Protein 3O14 (pdb70)

Nearest PDB structures (foldseek):
  3o14-assembly2_B  TM=1.001E+00  e=1.372E-37  Marinobacter nauticus VT8
  2qdr-assembly1_A  TM=7.778E-01  e=3.233E-10  Nostoc punctiforme PCC 73102
  6uts-assembly1_A  TM=6.923E-01  e=1.176E-09  Escherichia coli K-12
  1tq5-assembly1_A  TM=6.948E-01  e=9.012E-09  Escherichia coli
  2q1z-assembly2_D  TM=7.833E-01  e=4.320E-04  Cereibacter sphaeroides 2.4.1

Solvent-accessible surface area: 19456 Å² total

B-factor: mean 15.21, std 8.46, range [3.99, 50.8]

Secondary structure (DSSP, 8-state):
--BS--TTS-EEEEGGGSPPEE----EEE--EEESSSS-EEEEEEEEPTTEE---EE-TT-EEEEEEEEEEEETTEEEETT-EEEE-TT-EE--EESS-EEEEEEES-S-TT----EEE--TT----BTTEEEEEEEE-SS-EEEEEEE-TT-EEEE--SS-EEEEEEEEEEEETTEEE-TTEEEEE-TTPPEEEEEEEEEEEE--BSGGGG-----/--BS--TTS-EEEEGGGSPPEE----EEE--EEESSSS-EEEEEEEEPTTEE---EE-SS-EEEEEEEEEEEETTEEEETT-EEEE-TT-EE--EESS-EEEEEEES-S-TT----EEE--TT----BTTEEEEEEEE-SS-EEEEEEE-TT-EEEE--SS-EEEEEEEEEEEETTEEE-TTEEEEE-TTPPEEEEEEEEEEEE--BSGGGG-----

Structure (mmCIF, N/CA/C/O backbone):
data_3O14
#
_entry.id   3O14
#
_cell.length_a   44.105
_cell.length_b   45.773
_cell.length_c   65.892
_cell.angle_alpha   75.960
_cell.angle_beta   71.080
_cell.angle_gamma   63.350
#
_symmetry.space_group_name_H-M   'P 1'
#
loop_
_entity.id
_entity.type
_entity.pdbx_description
1 polymer 'Anti-ECFsigma factor, ChrR'
2 non-polymer 'ZINC ION'
3 non-polymer 'NICOTINIC ACID'
4 non-polymer 'SULFATE ION'
5 non-polymer 1,2-ETHANEDIOL
6 water water
#
loop_
_atom_site.group_PDB
_atom_site.id
_atom_site.type_symbol
_atom_site.label_atom_id
_atom_site.label_alt_id
_atom_site.label_comp_id
_atom_site.label_asym_id
_atom_site.label_entity_id
_atom_site.label_seq_id
_atom_site.pdbx_PDB_ins_code
_atom_site.Cartn_x
_atom_site.Cartn_y
_atom_site.Cartn_z
_atom_site.occupancy
_atom_site.B_iso_or_equiv
_atom_site.auth_seq_id
_atom_site.auth_comp_id
_atom_site.auth_asym_id
_atom_site.auth_atom_id
_atom_site.pdbx_PDB_model_num
ATOM 1 N N . GLY A 1 1 ? 42.271 19.436 7.223 1.00 25.25 0 GLY A N 1
ATOM 2 C CA . GLY A 1 1 ? 43.713 19.156 7.504 1.00 24.50 0 GLY A CA 1
ATOM 3 C C . GLY A 1 1 ? 44.024 17.669 7.522 1.00 23.54 0 GLY A C 1
ATOM 4 O O . GLY A 1 1 ? 43.165 16.830 7.094 1.00 22.76 0 GLY A O 1
ATOM 13 N N . GLU A 1 3 ? 43.905 14.423 8.963 1.00 14.98 2 GLU A N 1
ATOM 14 C CA A GLU A 1 3 ? 42.997 13.803 9.906 0.50 13.55 2 GLU A CA 1
ATOM 15 C CA B GLU A 1 3 ? 43.013 13.819 9.929 0.50 13.79 2 GLU A CA 1
ATOM 16 C C . GLU A 1 3 ? 43.141 12.300 9.770 1.00 12.42 2 GLU A C 1
ATOM 17 O O . GLU A 1 3 ? 42.549 11.706 8.876 1.00 12.53 2 GLU A O 1
ATOM 28 N N . ILE A 1 4 ? 43.942 11.696 10.636 1.00 10.69 3 ILE A N 1
ATOM 29 C CA . ILE A 1 4 ? 44.283 10.280 10.553 1.00 9.78 3 ILE A CA 1
ATOM 30 C C . ILE A 1 4 ? 43.524 9.532 11.625 1.00 9.30 3 ILE A C 1
ATOM 31 O O . ILE A 1 4 ? 43.706 9.785 12.803 1.00 8.96 3 ILE A O 1
ATOM 36 N N . ASN A 1 5 ? 42.661 8.604 11.212 1.00 9.67 4 ASN A N 1
ATOM 37 C CA . ASN A 1 5 ? 41.799 7.915 12.167 1.00 10.04 4 ASN A CA 1
ATOM 38 C C . ASN A 1 5 ? 41.127 8.886 13.143 1.00 9.19 4 ASN A C 1
ATOM 39 O O . ASN A 1 5 ? 41.073 8.624 14.368 1.00 9.51 4 ASN A O 1
ATOM 44 N N . ALA A 1 6 ? 40.575 9.963 12.594 1.00 10.22 5 ALA A N 1
ATOM 45 C CA . ALA A 1 6 ? 40.025 11.053 13.390 1.00 10.38 5 ALA A CA 1
ATOM 46 C C . ALA A 1 6 ? 38.544 10.912 13.676 1.00 11.00 5 ALA A C 1
ATOM 47 O O . ALA A 1 6 ? 37.921 11.845 14.196 1.00 11.74 5 ALA A O 1
ATOM 49 N N . ASP A 1 7 ? 37.958 9.785 13.283 1.00 10.47 6 ASP A N 1
ATOM 50 C CA . ASP A 1 7 ? 36.592 9.477 13.643 1.00 10.71 6 ASP A CA 1
ATOM 51 C C . ASP A 1 7 ? 36.665 8.525 14.807 1.00 9.52 6 ASP A C 1
ATOM 52 O O . ASP A 1 7 ? 36.891 7.312 14.640 1.00 8.84 6 ASP A O 1
ATOM 57 N N . PHE A 1 8 ? 36.488 9.091 16.002 1.00 9.26 7 PHE A N 1
ATOM 58 C CA . PHE A 1 8 ? 36.715 8.358 17.245 1.00 8.89 7 PHE A CA 1
ATOM 59 C C . PHE A 1 8 ? 35.593 7.388 17.600 1.00 9.06 7 PHE A C 1
ATOM 60 O O . PHE A 1 8 ? 35.720 6.605 18.550 1.00 8.68 7 PHE A O 1
ATOM 68 N N . THR A 1 9 ? 34.549 7.378 16.782 1.00 8.93 8 THR A N 1
ATOM 69 C CA . THR A 1 9 ? 33.483 6.377 16.885 1.00 9.81 8 THR A CA 1
ATOM 70 C C . THR A 1 9 ? 33.844 5.043 16.229 1.00 9.57 8 THR A C 1
ATOM 71 O O . THR A 1 9 ? 33.100 4.056 16.406 1.00 10.33 8 THR A O 1
ATOM 75 N N . LYS A 1 10 ? 34.954 5.002 15.479 1.00 9.52 9 LYS A N 1
ATOM 76 C CA . LYS A 1 10 ? 35.351 3.787 14.750 1.00 9.45 9 LYS A CA 1
ATOM 77 C C . LYS A 1 10 ? 36.499 3.069 15.498 1.00 9.71 9 LYS A C 1
ATOM 78 O O . LYS A 1 10 ? 37.454 3.721 15.938 1.00 9.00 9 LYS A O 1
ATOM 84 N N . PRO A 1 11 ? 36.367 1.748 15.705 1.00 10.51 10 PRO A N 1
ATOM 85 C CA . PRO A 1 11 ? 37.487 0.996 16.184 1.00 9.81 10 PRO A CA 1
ATOM 86 C C . PRO A 1 11 ? 38.580 0.999 15.147 1.00 9.56 10 PRO A C 1
ATOM 87 O O . PRO A 1 11 ? 38.285 1.093 13.944 1.00 10.14 10 PRO A O 1
ATOM 91 N N . VAL A 1 12 ? 39.824 0.956 15.615 1.00 8.55 11 VAL A N 1
ATOM 92 C CA A VAL A 1 12 ? 40.950 0.799 14.707 0.50 9.15 11 VAL A CA 1
ATOM 93 C CA B VAL A 1 12 ? 40.999 0.874 14.747 0.50 8.28 11 VAL A CA 1
ATOM 94 C C . VAL A 1 12 ? 41.941 -0.160 15.317 1.00 8.67 11 VAL A C 1
ATOM 95 O O . VAL A 1 12 ? 42.165 -0.158 16.535 1.00 9.35 11 VAL A O 1
ATOM 102 N N . VAL A 1 13 ? 42.471 -1.040 14.467 1.00 8.50 12 VAL A N 1
ATOM 103 C CA . VAL A 1 13 ? 43.600 -1.893 14.843 1.00 9.75 12 VAL A CA 1
ATOM 104 C C . VAL A 1 13 ? 44.676 -1.719 13.787 1.00 9.72 12 VAL A C 1
ATOM 105 O O . VAL A 1 13 ? 44.362 -1.606 12.600 1.00 11.75 12 VAL A O 1
ATOM 109 N N . ILE A 1 14 ? 45.938 -1.621 14.218 1.00 10.31 13 ILE A N 1
ATOM 110 C CA . ILE A 1 14 ? 47.034 -1.383 13.307 1.00 9.75 13 ILE A CA 1
ATOM 111 C C . ILE A 1 14 ? 48.226 -2.233 13.709 1.00 9.72 13 ILE A C 1
ATOM 112 O O . ILE A 1 14 ? 48.688 -2.160 14.848 1.00 8.87 13 ILE A O 1
ATOM 117 N N . ASP A 1 15 ? 48.716 -3.039 12.769 1.00 9.20 14 ASP A N 1
ATOM 118 C CA . ASP A 1 15 ? 50.033 -3.660 12.887 1.00 9.64 14 ASP A CA 1
ATOM 119 C C . ASP A 1 15 ? 51.040 -2.576 12.506 1.00 9.24 14 ASP A C 1
ATOM 120 O O . ASP A 1 15 ? 51.341 -2.353 11.315 1.00 10.55 14 ASP A O 1
ATOM 125 N N . THR A 1 16 ? 51.552 -1.872 13.488 1.00 9.01 15 THR A N 1
ATOM 126 C CA . THR A 1 16 ? 52.332 -0.658 13.185 1.00 9.23 15 THR A CA 1
ATOM 127 C C . THR A 1 16 ? 53.679 -0.977 12.543 1.00 10.43 15 THR A C 1
ATOM 128 O O . THR A 1 16 ? 54.239 -0.131 11.853 1.00 10.78 15 THR A O 1
ATOM 132 N N . ASP A 1 17 ? 54.160 -2.216 12.693 1.00 11.68 16 ASP A N 1
ATOM 133 C CA . ASP A 1 17 ? 55.365 -2.668 11.988 1.00 13.22 16 ASP A CA 1
ATOM 134 C C . ASP A 1 17 ? 55.237 -2.712 10.462 1.00 14.11 16 ASP A C 1
ATOM 135 O O . ASP A 1 17 ? 56.240 -2.785 9.771 1.00 13.83 16 ASP A O 1
ATOM 140 N N . GLN A 1 18 ? 54.012 -2.619 9.940 1.00 13.19 17 GLN A N 1
ATOM 141 C CA . GLN A 1 18 ? 53.769 -2.568 8.501 1.00 14.34 17 GLN A CA 1
ATOM 142 C C . GLN A 1 18 ? 53.772 -1.134 7.926 1.00 14.22 17 GLN A C 1
ATOM 143 O O . GLN A 1 18 ? 53.792 -0.951 6.720 1.00 15.41 17 GLN A O 1
ATOM 149 N N . LEU A 1 19 ? 53.765 -0.117 8.772 1.00 13.45 18 LEU A N 1
ATOM 150 C CA . LEU A 1 19 ? 53.621 1.277 8.320 1.00 14.01 18 LEU A CA 1
ATOM 151 C C . LEU A 1 19 ? 54.944 1.863 7.814 1.00 14.93 18 LEU A C 1
ATOM 152 O O . LEU A 1 19 ? 56.012 1.573 8.350 1.00 14.66 18 LEU A O 1
ATOM 157 N N . GLU A 1 20 ? 54.862 2.682 6.763 1.00 15.60 19 GLU A N 1
ATOM 158 C CA . GLU A 1 20 ? 56.014 3.474 6.327 1.00 16.68 19 GLU A CA 1
ATOM 159 C C . GLU A 1 20 ? 56.497 4.430 7.393 1.00 16.26 19 GLU A C 1
ATOM 160 O O . GLU A 1 20 ? 55.722 5.197 7.959 1.00 16.24 19 GLU A O 1
ATOM 166 N N . TRP A 1 21 ? 57.811 4.443 7.619 1.00 17.05 20 TRP A N 1
ATOM 167 C CA . TRP A 1 21 ? 58.420 5.526 8.339 1.00 16.78 20 TRP A CA 1
ATOM 168 C C . TRP A 1 21 ? 58.397 6.783 7.464 1.00 17.77 20 TRP A C 1
ATOM 169 O O . TRP A 1 21 ? 58.837 6.766 6.305 1.00 19.47 20 TRP A O 1
ATOM 180 N N . ARG A 1 22 ? 57.847 7.863 7.998 1.00 18.11 21 ARG A N 1
ATOM 181 C CA . ARG A 1 22 ? 57.747 9.117 7.270 1.00 19.25 21 ARG A CA 1
ATOM 182 C C . ARG A 1 22 ? 58.608 10.176 7.932 1.00 20.37 21 ARG A C 1
ATOM 183 O O . ARG A 1 22 ? 58.766 10.162 9.153 1.00 17.62 21 ARG A O 1
ATOM 191 N N . PRO A 1 23 ? 59.169 11.100 7.129 1.00 22.45 22 PRO A N 1
ATOM 192 C CA . PRO A 1 23 ? 59.986 12.153 7.722 1.00 24.30 22 PRO A CA 1
ATOM 193 C C . PRO A 1 23 ? 59.191 13.035 8.659 1.00 25.57 22 PRO A C 1
ATOM 194 O O . PRO A 1 23 ? 57.984 13.202 8.479 1.00 26.56 22 PRO A O 1
ATOM 198 N N . SER A 1 24 ? 59.868 13.567 9.668 1.00 26.81 23 SER A N 1
ATOM 199 C CA . SER A 1 24 ? 59.315 14.600 10.520 1.00 28.38 23 SER A CA 1
ATOM 200 C C . SER A 1 24 ? 60.115 15.880 10.246 1.00 30.13 23 SER A C 1
ATOM 201 O O . SER A 1 24 ? 61.060 15.860 9.445 1.00 30.93 23 SER A O 1
ATOM 204 N N . PRO A 1 25 ? 59.725 17.004 10.884 1.00 31.77 24 PRO A N 1
ATOM 205 C CA . PRO A 1 25 ? 60.535 18.223 10.791 1.00 32.83 24 PRO A CA 1
ATOM 206 C C . PRO A 1 25 ? 61.921 18.104 11.439 1.00 33.03 24 PRO A C 1
ATOM 207 O O . PRO A 1 25 ? 62.828 18.842 11.059 1.00 34.79 24 PRO A O 1
ATOM 219 N N . LYS A 1 27 ? 65.410 16.466 11.807 1.00 29.82 26 LYS A N 1
ATOM 220 C CA . LYS A 1 27 ? 66.409 15.609 11.151 1.00 29.41 26 LYS A CA 1
ATOM 221 C C . LYS A 1 27 ? 66.699 14.380 12.014 1.00 27.17 26 LYS A C 1
ATOM 222 O O . LYS A 1 27 ? 66.892 14.492 13.226 1.00 26.98 26 LYS A O 1
ATOM 228 N N . GLY A 1 28 ? 66.723 13.210 11.396 1.00 25.25 27 GLY A N 1
ATOM 229 C CA . GLY A 1 28 ? 66.947 11.967 12.129 1.00 23.71 27 GLY A CA 1
ATOM 230 C C . GLY A 1 28 ? 65.794 11.474 13.004 1.00 22.05 27 GLY A C 1
ATOM 231 O O . GLY A 1 28 ? 65.994 10.550 13.789 1.00 20.47 27 GLY A O 1
ATOM 232 N N . VAL A 1 29 ? 64.610 12.076 12.881 1.00 20.38 28 VAL A N 1
ATOM 233 C CA . VAL A 1 29 ? 63.424 11.574 13.573 1.00 19.72 28 VAL A CA 1
ATOM 234 C C . VAL A 1 29 ? 62.340 11.227 12.546 1.00 19.33 28 VAL A C 1
ATOM 235 O O . VAL A 1 29 ? 61.931 12.074 11.744 1.00 21.15 28 VAL A O 1
ATOM 239 N N . GLU A 1 30 ? 61.932 9.965 12.530 1.00 17.62 29 GLU A N 1
ATOM 240 C CA . GLU A 1 30 ? 60.926 9.507 11.563 1.00 17.75 29 GLU A CA 1
ATOM 241 C C . GLU A 1 30 ? 59.733 9.054 12.356 1.00 16.02 29 GLU A C 1
ATOM 242 O O . GLU A 1 30 ? 59.863 8.789 13.540 1.00 14.28 29 GLU A O 1
ATOM 248 N N . ARG A 1 31 ? 58.574 8.985 11.712 1.00 14.55 30 ARG A N 1
ATOM 249 C CA . ARG A 1 31 ? 57.325 8.724 12.441 1.00 13.75 30 ARG A CA 1
ATOM 250 C C . ARG A 1 31 ? 56.367 7.822 11.688 1.00 12.85 30 ARG A C 1
ATOM 251 O O . ARG A 1 31 ? 56.275 7.864 10.450 1.00 11.70 30 ARG A O 1
ATOM 259 N N . ARG A 1 32 ? 55.655 7.044 12.491 1.00 12.23 31 ARG A N 1
ATOM 260 C CA . ARG A 1 32 ? 54.498 6.276 12.083 1.00 10.68 31 ARG A CA 1
ATOM 261 C C . ARG A 1 32 ? 53.302 6.879 12.813 1.00 10.62 31 ARG A C 1
ATOM 262 O O . ARG A 1 32 ? 53.117 6.705 14.022 1.00 8.53 31 ARG A O 1
ATOM 278 N N . LEU A 1 34 ? 49.569 7.335 14.007 1.00 8.85 33 LEU A N 1
ATOM 279 C CA . LEU A 1 34 ? 48.477 6.415 14.376 1.00 8.80 33 LEU A CA 1
ATOM 280 C C . LEU A 1 34 ? 47.138 7.130 14.438 1.00 9.00 33 LEU A C 1
ATOM 281 O O . LEU A 1 34 ? 46.143 6.664 13.881 1.00 8.70 33 LEU A O 1
ATOM 286 N N . ASP A 1 35 ? 47.086 8.267 15.121 1.00 8.96 34 ASP A N 1
ATOM 287 C CA . ASP A 1 35 ? 45.921 9.144 14.933 1.00 9.71 34 ASP A CA 1
ATOM 288 C C . ASP A 1 35 ? 46.354 10.581 14.998 1.00 9.88 34 ASP A C 1
ATOM 289 O O . ASP A 1 35 ? 47.449 10.861 15.489 1.00 10.91 34 ASP A O 1
ATOM 294 N N . ARG A 1 36 ? 45.570 11.465 14.389 1.00 10.65 35 ARG A N 1
ATOM 295 C CA A ARG A 1 36 ? 45.929 12.865 14.287 0.50 11.30 35 ARG A CA 1
ATOM 296 C CA B ARG A 1 36 ? 45.912 12.895 14.324 0.50 11.60 35 ARG A CA 1
ATOM 297 C C . ARG A 1 36 ? 44.682 13.686 13.972 1.00 13.32 35 ARG A C 1
ATOM 298 O O . ARG A 1 36 ? 43.943 13.324 13.058 1.00 11.69 35 ARG A O 1
ATOM 313 N N . ILE A 1 37 ? 44.458 14.786 14.704 1.00 16.14 36 ILE A N 1
ATOM 314 C CA . ILE A 1 37 ? 43.243 15.635 14.484 1.00 20.33 36 ILE A CA 1
ATOM 315 C C . ILE A 1 37 ? 43.436 17.096 14.848 1.00 23.22 36 ILE A C 1
ATOM 316 O O . ILE A 1 37 ? 43.999 17.419 15.907 1.00 24.08 36 ILE A O 1
ATOM 321 N N . GLY A 1 38 ? 43.014 17.983 13.938 1.00 26.07 37 GLY A N 1
ATOM 322 C CA . GLY A 1 38 ? 43.343 19.417 14.013 1.00 28.60 37 GLY A CA 1
ATOM 323 C C . GLY A 1 38 ? 44.008 19.934 12.741 1.00 30.61 37 GLY A C 1
ATOM 324 O O . GLY A 1 38 ? 44.260 19.169 11.799 1.00 31.26 37 GLY A O 1
ATOM 325 N N . GLY A 1 39 ? 44.290 21.238 12.703 1.00 32.46 38 GLY A N 1
ATOM 326 C CA . GLY A 1 39 ? 44.920 21.857 11.530 1.00 33.76 38 GLY A CA 1
ATOM 327 C C . GLY A 1 39 ? 46.432 21.893 11.688 1.00 34.19 38 GLY A C 1
ATOM 328 O O . GLY A 1 39 ? 47.082 20.850 11.738 1.00 34.26 38 GLY A O 1
ATOM 329 N N . GLU A 1 40 ? 46.985 23.094 11.791 1.00 35.40 39 GLU A N 1
ATOM 330 C CA . GLU A 1 40 ? 48.434 23.290 11.876 1.00 35.97 39 GLU A CA 1
ATOM 331 C C . GLU A 1 40 ? 49.054 22.482 13.005 1.00 34.68 39 GLU A C 1
ATOM 332 O O . GLU A 1 40 ? 49.999 21.716 12.789 1.00 35.36 39 GLU A O 1
ATOM 338 N N . VAL A 1 41 ? 48.529 22.678 14.216 1.00 32.98 40 VAL A N 1
ATOM 339 C CA . VAL A 1 41 ? 49.057 22.003 15.412 1.00 31.14 40 VAL A CA 1
ATOM 340 C C . VAL A 1 41 ? 48.070 20.894 15.759 1.00 28.63 40 VAL A C 1
ATOM 341 O O . VAL A 1 41 ? 46.835 21.119 15.747 1.00 29.42 40 VAL A O 1
ATOM 345 N N . ALA A 1 42 ? 48.606 19.717 16.108 1.00 25.29 41 ALA A N 1
ATOM 346 C CA . ALA A 1 42 ? 47.797 18.477 16.086 1.00 21.95 41 ALA A CA 1
ATOM 347 C C . ALA A 1 42 ? 47.697 17.718 17.422 1.00 17.95 41 ALA A C 1
ATOM 348 O O . ALA A 1 42 ? 48.691 17.488 18.067 1.00 16.49 41 ALA A O 1
ATOM 350 N N . ARG A 1 43 ? 46.490 17.300 17.787 1.00 16.17 42 ARG A N 1
ATOM 351 C CA . ARG A 1 43 ? 46.349 16.203 18.734 1.00 13.80 42 ARG A CA 1
ATOM 352 C C . ARG A 1 43 ? 46.861 14.979 17.989 1.00 13.35 42 ARG A C 1
ATOM 353 O O . ARG A 1 43 ? 46.319 14.651 16.932 1.00 13.50 42 ARG A O 1
ATOM 361 N N . ALA A 1 44 ? 47.896 14.322 18.505 1.00 11.60 43 ALA A N 1
ATOM 362 C CA . ALA A 1 44 ? 48.623 13.314 17.743 1.00 11.69 43 ALA A CA 1
ATOM 363 C C . ALA A 1 44 ? 49.034 12.114 18.596 1.00 11.55 43 ALA A C 1
ATOM 364 O O . ALA A 1 44 ? 49.452 12.289 19.730 1.00 10.52 43 ALA A O 1
ATOM 366 N N . THR A 1 45 ? 48.906 10.910 18.021 1.00 10.02 44 THR A N 1
ATOM 367 C CA . THR A 1 45 ? 49.443 9.656 18.580 1.00 9.22 44 THR A CA 1
ATOM 368 C C . THR A 1 45 ? 50.314 9.041 17.489 1.00 9.52 44 THR A C 1
ATOM 369 O O . THR A 1 45 ? 49.850 8.820 16.355 1.00 8.77 44 THR A O 1
ATOM 373 N N . SER A 1 46 ? 51.583 8.791 17.818 1.00 8.38 45 SER A N 1
ATOM 374 C CA . SER A 1 46 ? 52.551 8.337 16.853 1.00 9.35 45 SER A CA 1
ATOM 375 C C . SER A 1 46 ? 53.554 7.425 17.515 1.00 8.58 45 SER A C 1
ATOM 376 O O . SER A 1 46 ? 53.729 7.443 18.727 1.00 8.44 45 SER A O 1
ATOM 379 N N . ILE A 1 47 ? 54.197 6.614 16.691 1.00 9.37 46 ILE A N 1
ATOM 380 C CA . ILE A 1 47 ? 55.458 5.957 17.070 1.00 10.06 46 ILE A CA 1
ATOM 381 C C . ILE A 1 47 ? 56.544 6.708 16.317 1.00 10.16 46 ILE A C 1
ATOM 382 O O . ILE A 1 47 ? 56.433 6.927 15.100 1.00 10.13 46 ILE A O 1
ATOM 387 N N . VAL A 1 48 ? 57.583 7.111 17.042 1.00 9.22 47 VAL A N 1
ATOM 388 C CA A VAL A 1 48 ? 58.660 7.896 16.443 0.50 9.24 47 VAL A CA 1
ATOM 389 C CA B VAL A 1 48 ? 58.658 7.952 16.508 0.50 9.62 47 VAL A CA 1
ATOM 390 C C . VAL A 1 48 ? 59.985 7.275 16.796 1.00 9.56 47 VAL A C 1
ATOM 391 O O . VAL A 1 48 ? 60.142 6.729 17.886 1.00 10.99 47 VAL A O 1
ATOM 398 N N . ARG A 1 49 ? 60.926 7.368 15.860 1.00 10.11 48 ARG A N 1
ATOM 399 C CA . ARG A 1 49 ? 62.261 6.809 16.058 1.00 10.14 48 ARG A CA 1
ATOM 400 C C . ARG A 1 49 ? 63.296 7.890 15.888 1.00 10.92 48 ARG A C 1
ATOM 401 O O . ARG A 1 49 ? 63.297 8.597 14.871 1.00 10.98 48 ARG A O 1
ATOM 409 N N . TYR A 1 50 ? 64.163 8.012 16.885 1.00 10.07 49 TYR A N 1
ATOM 410 C CA . TYR A 1 50 ? 65.277 8.956 16.897 1.00 10.85 49 TYR A CA 1
ATOM 411 C C . TYR A 1 50 ? 66.517 8.182 16.546 1.00 11.05 49 TYR A C 1
ATOM 412 O O . TYR A 1 50 ? 66.820 7.171 17.185 1.00 10.83 49 TYR A O 1
ATOM 421 N N . ALA A 1 51 ? 67.255 8.663 15.555 1.00 11.05 50 ALA A N 1
ATOM 422 C CA . ALA A 1 51 ? 68.537 8.024 15.165 1.00 12.28 50 ALA A CA 1
ATOM 423 C C . ALA A 1 51 ? 69.550 8.172 16.270 1.00 11.59 50 ALA A C 1
ATOM 424 O O . ALA A 1 51 ? 69.530 9.174 17.008 1.00 11.18 50 ALA A O 1
ATOM 426 N N . PRO A 1 52 ? 70.502 7.222 16.365 1.00 10.95 51 PRO A N 1
ATOM 427 C CA . PRO A 1 52 ? 71.627 7.432 17.260 1.00 10.83 51 PRO A CA 1
ATOM 428 C C . PRO A 1 52 ? 72.321 8.771 17.013 1.00 11.66 51 PRO A C 1
ATOM 429 O O . PRO A 1 52 ? 72.484 9.185 15.856 1.00 11.79 51 PRO A O 1
ATOM 433 N N . GLY A 1 53 ? 72.718 9.436 18.098 1.00 12.10 52 GLY A N 1
ATOM 434 C CA . GLY A 1 53 ? 73.444 10.706 18.046 1.00 13.94 52 GLY A CA 1
ATOM 435 C C . GLY A 1 53 ? 72.553 11.911 17.801 1.00 15.15 52 GLY A C 1
ATOM 436 O O . GLY A 1 53 ? 73.064 12.993 17.499 1.00 15.85 52 GLY A O 1
ATOM 437 N N . SER A 1 54 ? 71.244 11.695 17.873 1.00 15.68 53 SER A N 1
ATOM 438 C CA . SER A 1 54 ? 70.240 12.757 17.825 1.00 16.98 53 SER A CA 1
ATOM 439 C C . SER A 1 54 ? 70.477 13.802 18.907 1.00 17.33 53 SER A C 1
ATOM 440 O O . SER A 1 54 ? 70.558 13.488 20.110 1.00 15.97 53 SER A O 1
ATOM 443 N N . ARG A 1 55 ? 70.593 15.046 18.485 1.00 20.29 54 ARG A N 1
ATOM 444 C CA . ARG A 1 55 ? 70.666 16.172 19.418 1.00 21.83 54 ARG A CA 1
ATOM 445 C C . ARG A 1 55 ? 69.881 17.358 18.833 1.00 22.63 54 ARG A C 1
ATOM 446 O O . ARG A 1 55 ? 70.047 17.708 17.676 1.00 23.74 54 ARG A O 1
ATOM 449 N N . PHE A 1 56 ? 68.988 17.939 19.613 1.00 22.72 55 PHE A N 1
ATOM 450 C CA . PHE A 1 56 ? 68.142 18.997 19.071 1.00 23.28 55 PHE A CA 1
ATOM 451 C C . PHE A 1 56 ? 68.193 20.233 19.907 1.00 22.72 55 PHE A C 1
ATOM 452 O O . PHE A 1 56 ? 68.843 20.283 20.954 1.00 23.13 55 PHE A O 1
ATOM 460 N N . SER A 1 57 ? 67.516 21.249 19.398 1.00 23.01 56 SER A N 1
ATOM 461 C CA . SER A 1 57 ? 67.294 22.466 20.154 1.00 22.16 56 SER A CA 1
ATOM 462 C C . SER A 1 57 ? 66.113 22.219 21.081 1.00 19.49 56 SER A C 1
ATOM 463 O O . SER A 1 57 ? 65.372 21.255 20.931 1.00 19.17 56 SER A O 1
ATOM 466 N N . ALA A 1 58 ? 65.938 23.118 22.029 1.00 16.48 57 ALA A N 1
ATOM 467 C CA . ALA A 1 58 ? 64.846 23.007 22.981 1.00 14.27 57 ALA A CA 1
ATOM 468 C C . ALA A 1 58 ? 63.464 23.121 22.354 1.00 14.03 57 ALA A C 1
ATOM 469 O O . ALA A 1 58 ? 63.280 23.823 21.358 1.00 12.83 57 ALA A O 1
ATOM 471 N N . HIS A 1 59 ? 62.477 22.487 22.984 1.00 12.82 58 HIS A N 1
ATOM 472 C CA . HIS A 1 59 ? 61.065 22.782 22.686 1.00 13.69 58 HIS A CA 1
ATOM 473 C C . HIS A 1 59 ? 60.219 22.822 23.942 1.00 13.29 58 HIS A C 1
ATOM 474 O O . HIS A 1 59 ? 60.628 22.358 25.008 1.00 11.15 58 HIS A O 1
ATOM 481 N N . THR A 1 60 ? 59.035 23.394 23.762 1.00 13.84 59 THR A N 1
ATOM 482 C CA A THR A 1 60 ? 58.046 23.454 24.819 0.50 13.56 59 THR A CA 1
ATOM 483 C CA B THR A 1 60 ? 58.024 23.508 24.792 0.50 13.35 59 THR A CA 1
ATOM 484 C C . THR A 1 60 ? 56.860 22.600 24.422 1.00 12.83 59 THR A C 1
ATOM 485 O O . THR A 1 60 ? 56.586 22.388 23.235 1.00 14.80 59 THR A O 1
ATOM 492 N N . HIS A 1 61 ? 56.153 22.103 25.422 1.00 12.49 60 HIS A N 1
ATOM 493 C CA . HIS A 1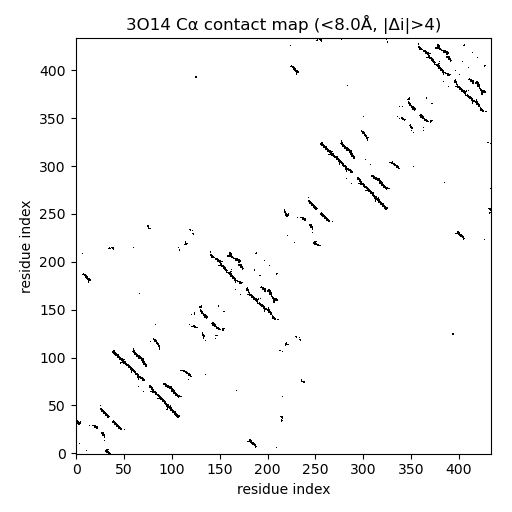 61 ? 54.987 21.267 25.195 1.00 11.24 60 HIS A CA 1
ATOM 494 C C . HIS A 1 61 ? 53.725 22.076 25.453 1.00 12.08 60 HIS A C 1
ATOM 495 O O . HIS A 1 61 ? 53.215 22.058 26.556 1.00 13.10 60 HIS A O 1
ATOM 502 N N . ASP A 1 62 ? 53.223 22.770 24.433 1.00 12.08 61 ASP A N 1
ATOM 503 C CA . ASP A 1 62 ? 52.071 23.634 24.593 1.00 13.06 61 ASP A CA 1
ATOM 504 C C . ASP A 1 62 ? 50.811 22.811 24.920 1.00 12.69 61 ASP A C 1
ATOM 505 O O . ASP A 1 62 ? 49.923 23.301 25.599 1.00 12.99 61 ASP A O 1
ATOM 510 N N . GLY A 1 63 ? 50.747 21.559 24.454 1.00 12.11 62 GLY A N 1
ATOM 511 C CA . GLY A 1 63 ? 49.598 20.681 24.763 1.00 12.27 62 GLY A CA 1
ATOM 512 C C . GLY A 1 63 ? 49.929 19.435 25.541 1.00 11.46 62 GLY A C 1
ATOM 513 O O . GLY A 1 63 ? 49.114 18.501 25.653 1.00 11.35 62 GLY A O 1
ATOM 514 N N . GLY A 1 64 ? 51.133 19.414 26.086 1.00 10.08 63 GLY A N 1
ATOM 515 C CA . GLY A 1 64 ? 51.627 18.252 26.792 1.00 9.54 63 GLY A CA 1
ATOM 516 C C . GLY A 1 64 ? 52.156 17.168 25.876 1.00 9.33 63 GLY A C 1
ATOM 517 O O . GLY A 1 64 ? 51.898 17.139 24.668 1.00 9.68 63 GLY A O 1
ATOM 518 N N . GLU A 1 65 ? 52.916 16.277 26.489 1.00 8.91 64 GLU A N 1
ATOM 519 C CA . GLU A 1 65 ? 53.673 15.248 25.794 1.00 7.85 64 GLU A CA 1
ATOM 520 C C . GLU A 1 65 ? 53.760 14.043 26.702 1.00 8.30 64 GLU A C 1
ATOM 521 O O . GLU A 1 65 ? 54.334 14.146 27.787 1.00 9.02 64 GLU A O 1
ATOM 527 N N . GLU A 1 66 ? 53.208 12.912 26.260 1.00 7.07 65 GLU A N 1
ATOM 528 C CA . GLU A 1 66 ? 53.226 11.647 27.032 1.00 6.79 65 GLU A CA 1
ATOM 529 C C . GLU A 1 66 ? 53.861 10.607 26.156 1.00 7.56 65 GLU A C 1
ATOM 530 O O . GLU A 1 66 ? 53.533 10.510 24.975 1.00 8.39 65 GLU A O 1
ATOM 536 N N . PHE A 1 67 ? 54.748 9.795 26.719 1.00 7.36 66 PHE A N 1
ATOM 537 C CA . PHE A 1 67 ? 55.410 8.780 25.908 1.00 7.02 66 PHE A CA 1
ATOM 538 C C . PHE A 1 67 ? 55.888 7.544 26.660 1.00 7.85 66 PHE A C 1
ATOM 539 O O . PHE A 1 67 ? 56.020 7.547 27.898 1.00 8.56 66 PHE A O 1
ATOM 547 N N . ILE A 1 68 ? 56.054 6.469 25.902 1.00 7.85 67 ILE A N 1
ATOM 548 C CA . ILE A 1 68 ? 56.641 5.245 26.384 1.00 7.76 67 ILE A CA 1
ATOM 549 C C . ILE A 1 68 ? 57.919 5.034 25.617 1.00 7.28 67 ILE A C 1
ATOM 550 O O . ILE A 1 68 ? 57.901 5.082 24.382 1.00 7.91 67 ILE A O 1
ATOM 555 N N . VAL A 1 69 ? 59.033 4.774 26.291 1.00 6.91 68 VAL A N 1
ATOM 556 C CA . VAL A 1 69 ? 60.237 4.417 25.524 1.00 7.52 68 VAL A CA 1
ATOM 557 C C . VAL A 1 69 ? 60.148 2.906 25.199 1.00 7.69 68 VAL A C 1
ATOM 558 O O . VAL A 1 69 ? 60.193 2.042 26.099 1.00 8.29 68 VAL A O 1
ATOM 562 N N . LEU A 1 70 ? 60.054 2.572 23.914 1.00 7.64 69 LEU A N 1
ATOM 563 C CA . LEU A 1 70 ? 59.826 1.192 23.493 1.00 8.07 69 LEU A CA 1
ATOM 564 C C . LEU A 1 70 ? 61.142 0.430 23.353 1.00 9.12 69 LEU A C 1
ATOM 565 O O . LEU A 1 70 ? 61.222 -0.775 23.632 1.00 10.16 69 LEU A O 1
ATOM 570 N N . ASP A 1 71 ? 62.162 1.143 22.897 1.00 8.93 70 ASP A N 1
ATOM 571 C CA A ASP A 1 71 ? 63.482 0.579 22.657 0.50 10.01 70 ASP A CA 1
ATOM 572 C CA B ASP A 1 71 ? 63.490 0.584 22.872 0.50 10.41 70 ASP A CA 1
ATOM 573 C C . ASP A 1 71 ? 64.532 1.670 22.763 1.00 9.93 70 ASP A C 1
ATOM 574 O O . ASP A 1 71 ? 64.233 2.820 22.449 1.00 10.09 70 ASP A O 1
ATOM 583 N N . GLY A 1 72 ? 65.769 1.297 23.110 1.00 10.05 71 GLY A N 1
ATOM 584 C CA . GLY A 1 72 ? 66.836 2.279 23.226 1.00 10.50 71 GLY A CA 1
ATOM 585 C C . GLY A 1 72 ? 66.651 3.165 24.444 1.00 9.67 71 GLY A C 1
ATOM 586 O O . GLY A 1 72 ? 65.966 2.805 25.401 1.00 10.83 71 GLY A O 1
ATOM 587 N N . VAL A 1 73 ? 67.286 4.327 24.404 1.00 9.84 72 VAL A N 1
ATOM 588 C CA . VAL A 1 73 ? 67.316 5.235 25.549 1.00 9.49 72 VAL A CA 1
ATOM 589 C C . VAL A 1 73 ? 67.103 6.669 25.056 1.00 9.62 72 VAL A C 1
ATOM 590 O O . VAL A 1 73 ? 67.906 7.198 24.271 1.00 9.48 72 VAL A O 1
ATOM 594 N N . PHE A 1 74 ? 65.998 7.275 25.495 1.00 8.92 73 PHE A N 1
ATOM 595 C CA . PHE A 1 74 ? 65.736 8.695 25.250 1.00 9.01 73 PHE A CA 1
ATOM 596 C C . PHE A 1 74 ? 66.458 9.506 26.336 1.00 9.55 73 PHE A C 1
ATOM 597 O O . PHE A 1 74 ? 66.694 9.007 27.456 1.00 9.71 73 PHE A O 1
ATOM 605 N N . GLN A 1 75 ? 66.813 10.741 26.002 1.00 9.30 74 GLN A N 1
ATOM 606 C CA . GLN A 1 75 ? 67.561 11.609 26.918 1.00 9.87 74 GLN A CA 1
ATOM 607 C C . GLN A 1 75 ? 67.080 13.052 26.892 1.00 10.03 74 GLN A C 1
ATOM 608 O O . GLN A 1 75 ? 66.611 13.558 25.878 1.00 8.69 74 GLN A O 1
ATOM 614 N N . ASP A 1 76 ? 67.201 13.714 28.037 1.00 9.76 75 ASP A N 1
ATOM 615 C CA . ASP A 1 76 ? 67.146 15.171 28.062 1.00 9.73 75 ASP A CA 1
ATOM 616 C C . ASP A 1 76 ? 68.091 15.686 29.156 1.00 9.92 75 ASP A C 1
ATOM 617 O O . ASP A 1 76 ? 68.908 14.927 29.675 1.00 9.53 75 ASP A O 1
ATOM 622 N N . GLU A 1 77 ? 68.010 16.972 29.485 1.00 11.00 76 GLU A N 1
ATOM 623 C CA . GLU A 1 77 ? 68.891 17.579 30.492 1.00 11.95 76 GLU A CA 1
ATOM 624 C C . GLU A 1 77 ? 68.698 17.018 31.896 1.00 12.92 76 GLU A C 1
ATOM 625 O O . GLU A 1 77 ? 69.552 17.231 32.760 1.00 13.53 76 GLU A O 1
ATOM 631 N N . HIS A 1 78 ? 67.600 16.300 32.118 1.00 12.48 77 HIS A N 1
ATOM 632 C CA . HIS A 1 78 ? 67.365 15.622 33.392 1.00 13.78 77 HIS A CA 1
ATOM 633 C C . HIS A 1 78 ? 67.787 14.150 33.410 1.00 13.95 77 HIS A C 1
ATOM 634 O O . HIS A 1 78 ? 67.464 13.441 34.367 1.00 14.39 77 HIS A O 1
ATOM 641 N N . GLY A 1 79 ? 68.483 13.693 32.362 1.00 13.48 78 GLY A N 1
ATOM 642 C CA . GLY A 1 79 ? 69.070 12.363 32.333 1.00 13.99 78 GLY A CA 1
ATOM 643 C C . GLY A 1 79 ? 68.482 11.401 31.306 1.00 13.18 78 GLY A C 1
ATOM 644 O O . GLY A 1 79 ? 68.048 11.810 30.208 1.00 11.62 78 GLY A O 1
ATOM 645 N N . ASP A 1 80 ? 68.463 10.124 31.687 1.00 12.44 79 ASP A N 1
ATOM 646 C CA . ASP A 1 80 ? 68.096 9.046 30.765 1.00 11.97 79 ASP A CA 1
ATOM 647 C C . ASP A 1 80 ? 66.700 8.525 31.020 1.00 11.34 79 ASP A C 1
ATOM 648 O O . ASP A 1 80 ? 66.177 8.612 32.135 1.00 11.71 79 ASP A O 1
ATOM 653 N N . TYR A 1 81 ? 66.086 8.021 29.956 1.00 9.86 80 TYR A N 1
ATOM 654 C CA . TYR A 1 81 ? 64.775 7.397 29.999 1.00 9.23 80 TYR A CA 1
ATOM 655 C C . TYR A 1 81 ? 64.897 6.105 29.221 1.00 9.56 80 TYR A C 1
ATOM 656 O O . TYR A 1 81 ? 64.701 6.076 27.995 1.00 10.04 80 TYR A O 1
ATOM 665 N N . PRO A 1 82 ? 65.308 5.028 29.899 1.00 9.56 81 PRO A N 1
ATOM 666 C CA . PRO A 1 82 ? 65.546 3.797 29.159 1.00 10.22 81 PRO A CA 1
ATOM 667 C C . PRO A 1 82 ? 64.275 3.099 28.732 1.00 9.93 81 PRO A C 1
ATOM 668 O O . PRO A 1 82 ? 63.177 3.437 29.170 1.00 10.08 81 PRO A O 1
ATOM 672 N N . ALA A 1 83 ? 64.420 2.122 27.848 1.00 10.62 82 ALA A N 1
ATOM 673 C CA . ALA A 1 83 ? 63.285 1.329 27.374 1.00 10.08 82 ALA A CA 1
ATOM 674 C C . ALA A 1 83 ? 62.498 0.817 28.572 1.00 9.81 82 ALA A C 1
ATOM 675 O O . ALA A 1 83 ? 63.097 0.280 29.529 1.00 9.60 82 ALA A O 1
ATOM 677 N N . GLY A 1 84 ? 61.178 1.024 28.554 1.00 9.58 83 GLY A N 1
ATOM 678 C CA . GLY A 1 84 ? 60.308 0.620 29.659 1.00 9.67 83 GLY A CA 1
ATOM 679 C C . GLY A 1 84 ? 59.863 1.786 30.518 1.00 9.34 83 GLY A C 1
ATOM 680 O O . GLY A 1 84 ? 59.045 1.619 31.418 1.00 9.98 83 GLY A O 1
ATOM 681 N N . THR A 1 85 ? 60.390 2.975 30.233 1.00 8.27 84 THR A N 1
ATOM 682 C CA . THR A 1 85 ? 60.044 4.186 30.944 1.00 7.92 84 THR A CA 1
ATOM 683 C C . THR A 1 85 ? 58.844 4.861 30.309 1.00 7.77 84 THR A C 1
ATOM 684 O O . THR A 1 85 ? 58.738 4.966 29.076 1.00 8.82 84 THR A O 1
ATOM 688 N N . TYR A 1 86 ? 57.939 5.312 31.178 1.00 7.45 85 TYR A N 1
ATOM 689 C CA . TYR A 1 86 ? 56.746 6.058 30.807 1.00 7.54 85 TYR A CA 1
ATOM 690 C C . TYR A 1 86 ? 56.900 7.475 31.372 1.00 8.15 85 TYR A C 1
ATOM 691 O O . TYR A 1 86 ? 57.312 7.661 32.531 1.00 8.67 85 TYR A O 1
ATOM 700 N N . VAL A 1 87 ? 56.561 8.454 30.556 1.00 8.30 86 VAL A N 1
ATOM 701 C CA . VAL A 1 87 ? 56.808 9.861 30.870 1.00 7.41 86 VAL A CA 1
ATOM 702 C C . VAL A 1 87 ? 55.587 10.722 30.562 1.00 7.83 86 VAL A C 1
ATOM 703 O O . VAL A 1 87 ? 54.972 10.542 29.511 1.00 7.22 86 VAL A O 1
ATOM 707 N N . ARG A 1 88 ? 55.279 11.643 31.483 1.00 7.04 87 ARG A N 1
ATOM 708 C CA . ARG A 1 88 ? 54.336 12.738 31.284 1.00 7.46 87 ARG A CA 1
ATOM 709 C C . ARG A 1 88 ? 55.014 14.073 31.488 1.00 8.05 87 ARG A C 1
ATOM 710 O O . ARG A 1 88 ? 55.525 14.374 32.605 1.00 8.89 87 ARG A O 1
ATOM 718 N N . ASN A 1 89 ? 55.007 14.864 30.412 1.00 6.94 88 ASN A N 1
ATOM 719 C CA . ASN A 1 89 ? 55.510 16.217 30.361 1.00 8.40 88 ASN A CA 1
ATOM 720 C C . ASN A 1 89 ? 54.316 17.152 30.048 1.00 8.31 88 ASN A C 1
ATOM 721 O O . ASN A 1 89 ? 53.910 17.289 28.903 1.00 9.75 88 ASN A O 1
ATOM 726 N N . PRO A 1 90 ? 53.760 17.781 31.087 1.00 8.90 89 PRO A N 1
ATOM 727 C CA . PRO A 1 90 ? 52.504 18.477 30.948 1.00 8.57 89 PRO A CA 1
ATOM 728 C C . PRO A 1 90 ? 52.642 19.815 30.223 1.00 9.30 89 PRO A C 1
ATOM 729 O O . PRO A 1 90 ? 53.753 20.265 29.962 1.00 9.52 89 PRO A O 1
ATOM 733 N N . PRO A 1 91 ? 51.506 20.428 29.896 1.00 10.60 90 PRO A N 1
ATOM 734 C CA . PRO A 1 91 ? 51.526 21.704 29.213 1.00 12.34 90 PRO A CA 1
ATOM 735 C C . PRO A 1 91 ? 52.400 22.723 29.920 1.00 13.07 90 PRO A C 1
ATOM 736 O O . PRO A 1 91 ? 52.461 22.781 31.158 1.00 14.40 90 PRO A O 1
ATOM 740 N N . THR A 1 92 ? 53.058 23.523 29.097 1.00 14.48 91 THR A N 1
ATOM 741 C CA . THR A 1 92 ? 54.019 24.553 29.480 1.00 15.28 91 THR A CA 1
ATOM 742 C C . THR A 1 92 ? 55.417 24.088 29.872 1.00 14.92 91 THR A C 1
ATOM 743 O O . THR A 1 92 ? 56.280 24.940 30.099 1.00 17.83 91 THR A O 1
ATOM 747 N N . THR A 1 93 ? 55.673 22.780 29.957 1.00 13.40 92 THR A N 1
ATOM 748 C CA . THR A 1 93 ? 57.000 22.297 30.285 1.00 12.04 92 THR A CA 1
ATOM 749 C C . THR A 1 93 ? 57.884 22.368 29.029 1.00 11.99 92 THR A C 1
ATOM 750 O O . THR A 1 93 ? 57.404 22.421 27.922 1.00 11.25 92 THR A O 1
ATOM 754 N N . SER A 1 94 ? 59.181 22.318 29.242 1.00 12.18 93 SER A N 1
ATOM 755 C CA A SER A 1 94 ? 60.150 22.419 28.156 0.50 12.05 93 SER A CA 1
ATOM 756 C CA B SER A 1 94 ? 60.158 22.446 28.156 0.50 12.19 93 SER A CA 1
ATOM 757 C C . SER A 1 94 ? 61.361 21.576 28.466 1.00 11.74 93 SER A C 1
ATOM 758 O O . SER A 1 94 ? 61.626 21.262 29.631 1.00 12.42 93 SER A O 1
ATOM 763 N N . HIS A 1 95 ? 62.093 21.210 27.422 1.00 11.21 94 HIS A N 1
ATOM 764 C CA . HIS A 1 95 ? 63.330 20.474 27.575 1.00 10.63 94 HIS A CA 1
ATOM 765 C C . HIS A 1 95 ? 64.110 20.432 26.276 1.00 10.82 94 HIS A C 1
ATOM 766 O O . HIS A 1 95 ? 63.634 20.936 25.247 1.00 10.44 94 HIS A O 1
ATOM 773 N N . VAL A 1 96 ? 65.308 19.854 26.346 1.00 11.14 95 VAL A N 1
ATOM 774 C CA . VAL A 1 96 ? 66.175 19.667 25.173 1.00 11.62 95 VAL A CA 1
ATOM 775 C C . VAL A 1 96 ? 66.296 18.161 24.962 1.00 12.31 95 VAL A C 1
ATOM 776 O O . VAL A 1 96 ? 67.019 17.492 25.715 1.00 13.43 95 VAL A O 1
ATOM 780 N N . PRO A 1 97 ? 65.589 17.626 23.960 1.00 12.06 96 PRO A N 1
ATO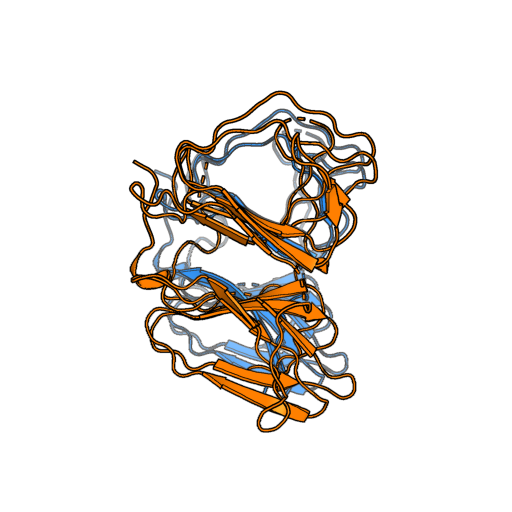M 781 C CA . PRO A 1 97 ? 65.591 16.191 23.725 1.00 12.40 96 PRO A CA 1
ATOM 782 C C . PRO A 1 97 ? 66.792 15.723 22.940 1.00 12.15 96 PRO A C 1
ATOM 783 O O . PRO A 1 97 ? 67.435 16.496 22.255 1.00 12.65 96 PRO A O 1
ATOM 787 N N . GLY A 1 98 ? 67.083 14.442 23.051 1.00 12.19 97 GLY A N 1
ATOM 788 C CA . GLY A 1 98 ? 68.177 13.834 22.333 1.00 12.34 97 GLY A CA 1
ATOM 789 C C . GLY A 1 98 ? 68.190 12.342 22.583 1.00 11.47 97 GLY A C 1
ATOM 790 O O . GLY A 1 98 ? 67.397 11.812 23.406 1.00 10.64 97 GLY A O 1
ATOM 791 N N . SER A 1 99 ? 69.068 11.656 21.862 1.00 10.87 98 SER A N 1
ATOM 792 C CA . SER A 1 99 ? 69.262 10.225 22.058 1.00 10.47 98 SER A CA 1
ATOM 793 C C . SER A 1 99 ? 70.615 9.800 21.550 1.00 11.13 98 SER A C 1
ATOM 794 O O . SER A 1 99 ? 70.823 9.645 20.338 1.00 10.61 98 SER A O 1
ATOM 797 N N . ALA A 1 100 ? 71.551 9.639 22.467 1.00 10.92 99 ALA A N 1
ATOM 798 C CA . ALA A 1 100 ? 72.876 9.175 22.096 1.00 11.99 99 ALA A CA 1
ATOM 799 C C . ALA A 1 100 ? 72.841 7.808 21.399 1.00 11.75 99 ALA A C 1
ATOM 800 O O . ALA A 1 100 ? 73.577 7.594 20.393 1.00 12.61 99 ALA A O 1
ATOM 802 N N . GLU A 1 101 ? 72.051 6.888 21.958 1.00 11.16 100 GLU A N 1
ATOM 803 C CA A GLU A 1 101 ? 71.938 5.495 21.504 0.50 11.43 100 GLU A CA 1
ATOM 804 C CA B GLU A 1 101 ? 72.060 5.538 21.393 0.50 11.44 100 GLU A CA 1
ATOM 805 C C . GLU A 1 101 ? 70.939 5.274 20.390 1.00 11.42 100 GLU A C 1
ATOM 806 O O . GLU A 1 101 ? 70.949 4.204 19.736 1.00 11.65 100 GLU A O 1
ATOM 817 N N . GLY A 1 102 ? 70.027 6.233 20.231 1.00 10.14 101 GLY A N 1
ATOM 818 C CA . GLY A 1 102 ? 68.831 6.038 19.406 1.00 10.59 101 GLY A CA 1
ATOM 819 C C . GLY A 1 102 ? 67.718 5.499 20.289 1.00 9.50 101 GLY A C 1
ATOM 820 O O . GLY A 1 102 ? 67.962 4.915 21.371 1.00 10.10 101 GLY A O 1
ATOM 821 N N . CYS A 1 103 ? 66.486 5.720 19.877 1.00 10.14 102 CYS A N 1
ATOM 822 C CA . CYS A 1 103 ? 65.356 5.139 20.576 1.00 9.95 102 CYS A CA 1
ATOM 823 C C . CYS A 1 103 ? 64.114 5.140 19.692 1.00 9.74 102 CYS A C 1
ATOM 824 O O . CYS A 1 103 ? 64.039 5.819 18.653 1.00 10.14 102 CYS A O 1
ATOM 827 N N . THR A 1 104 ? 63.149 4.338 20.097 1.00 9.81 103 THR A N 1
ATOM 828 C CA . THR A 1 104 ? 61.826 4.339 19.497 1.00 9.93 103 THR A CA 1
ATOM 829 C C . THR A 1 104 ? 60.835 4.562 20.635 1.00 9.25 103 THR A C 1
ATOM 830 O O . THR A 1 104 ? 60.930 3.933 21.713 1.00 8.92 103 THR A O 1
ATOM 834 N N . ILE A 1 105 ? 59.899 5.478 20.404 1.00 9.39 104 ILE A N 1
ATOM 835 C CA A ILE A 1 105 ? 58.932 5.846 21.448 0.50 8.69 104 ILE A CA 1
ATOM 836 C CA B ILE A 1 105 ? 58.982 5.932 21.419 0.50 8.89 104 ILE A CA 1
ATOM 837 C C . ILE A 1 105 ? 57.539 5.865 20.883 1.00 8.64 104 ILE A C 1
ATOM 838 O O . ILE A 1 105 ? 57.333 6.083 19.697 1.00 9.05 104 ILE A O 1
ATOM 847 N N . PHE A 1 106 ? 56.584 5.601 21.766 1.00 7.59 105 PHE A N 1
ATOM 848 C CA . PHE A 1 106 ? 55.160 5.794 21.482 1.00 7.64 105 PHE A CA 1
ATOM 849 C C . PHE A 1 106 ? 54.827 7.092 22.176 1.00 7.16 105 PHE A C 1
ATOM 850 O O . PHE A 1 106 ? 55.021 7.205 23.379 1.00 7.72 105 PHE A O 1
ATOM 858 N N . VAL A 1 107 ? 54.303 8.047 21.430 1.00 7.23 106 VAL A N 1
ATOM 859 C CA . VAL A 1 107 ? 54.112 9.405 21.914 1.00 6.76 106 VAL A CA 1
ATOM 860 C C . VAL A 1 107 ? 52.743 9.970 21.584 1.00 7.09 106 VAL A C 1
ATOM 861 O O . VAL A 1 107 ? 52.243 9.818 20.476 1.00 8.25 106 VAL A O 1
ATOM 865 N N . LYS A 1 108 ? 52.157 10.643 22.571 1.00 6.44 107 LYS A N 1
ATOM 866 C CA . LYS A 1 108 ? 50.937 11.394 22.423 1.00 7.58 107 LYS A CA 1
ATOM 867 C C . LYS A 1 108 ? 51.205 12.879 22.699 1.00 8.22 107 LYS A C 1
ATOM 868 O O . LYS A 1 108 ? 51.771 13.240 23.744 1.00 9.95 107 LYS A O 1
ATOM 874 N N . LEU A 1 109 ? 50.754 13.731 21.781 1.00 9.21 108 LEU A N 1
ATOM 875 C CA . LEU A 1 109 ? 50.891 15.177 21.910 1.00 9.35 108 LEU A CA 1
ATOM 876 C C . LEU A 1 109 ? 49.501 15.799 21.917 1.00 10.32 108 LEU A C 1
ATOM 877 O O . LEU A 1 109 ? 48.573 15.302 21.249 1.00 9.64 108 LEU A O 1
ATOM 882 N N . TRP A 1 110 ? 49.362 16.860 22.704 1.00 9.74 109 TRP A N 1
ATOM 883 C CA . TRP A 1 110 ? 48.140 17.670 22.743 1.00 10.30 109 TRP A CA 1
ATOM 884 C C . TRP A 1 110 ? 46.916 16.868 23.234 1.00 9.75 109 TRP A C 1
ATOM 885 O O . TRP A 1 110 ? 45.780 17.132 22.802 1.00 10.49 109 TRP A O 1
ATOM 896 N N . GLN A 1 111 ? 47.155 15.947 24.156 1.00 10.12 110 GLN A N 1
ATOM 897 C CA . GLN A 1 111 ? 46.065 15.178 24.798 1.00 9.63 110 GLN A CA 1
ATOM 898 C C . GLN A 1 111 ? 46.007 15.377 26.314 1.00 9.28 110 GLN A C 1
ATOM 899 O O . GLN A 1 111 ? 45.236 14.707 27.016 1.00 9.51 110 GLN A O 1
ATOM 905 N N . PHE A 1 112 ? 46.739 16.367 26.818 1.00 8.93 111 PHE A N 1
ATOM 906 C CA . PHE A 1 112 ? 46.592 16.781 28.216 1.00 10.14 111 PHE A CA 1
ATOM 907 C C . PHE A 1 112 ? 45.538 17.884 28.320 1.00 10.98 111 PHE A C 1
ATOM 908 O O . PHE A 1 112 ? 45.361 18.697 27.409 1.00 11.88 111 PHE A O 1
ATOM 916 N N . ASP A 1 113 ? 44.886 17.930 29.466 1.00 12.57 112 ASP A N 1
ATOM 917 C CA . ASP A 1 113 ? 44.099 19.090 29.818 1.00 13.27 112 ASP A CA 1
ATOM 918 C C . ASP A 1 113 ? 45.085 20.279 29.952 1.00 13.35 112 ASP A C 1
ATOM 919 O O . ASP A 1 113 ? 46.167 20.122 30.512 1.00 13.00 112 ASP A O 1
ATOM 924 N N . PRO A 1 114 ? 44.723 21.455 29.435 1.00 14.25 113 PRO A N 1
ATOM 925 C CA . PRO A 1 114 ? 45.625 22.624 29.509 1.00 15.06 113 PRO A CA 1
ATOM 926 C C . PRO A 1 114 ? 46.081 23.035 30.907 1.00 14.69 113 PRO A C 1
ATOM 927 O O . PRO A 1 114 ? 47.129 23.711 31.043 1.00 15.13 113 PRO A O 1
ATOM 931 N N . ALA A 1 115 ? 45.322 22.650 31.925 1.00 13.94 114 ALA A N 1
ATOM 932 C CA . ALA A 1 115 ? 45.622 23.021 33.301 1.00 14.36 114 ALA A CA 1
ATOM 933 C C . ALA A 1 115 ? 46.444 21.962 34.045 1.00 13.08 114 ALA A C 1
ATOM 934 O O . ALA A 1 115 ? 46.806 22.174 35.204 1.00 12.09 114 ALA A O 1
ATOM 936 N N . ASP A 1 116 ? 46.725 20.833 33.391 1.00 11.95 115 ASP A N 1
ATOM 937 C CA . ASP A 1 116 ? 47.471 19.738 34.029 1.00 12.19 115 ASP A CA 1
ATOM 938 C C . ASP A 1 116 ? 48.927 20.159 34.267 1.00 11.85 115 ASP A C 1
ATOM 939 O O . ASP A 1 116 ? 49.587 20.695 33.376 1.00 10.53 115 ASP A O 1
ATOM 944 N N . ARG A 1 117 ? 49.416 19.921 35.490 1.00 11.95 116 ARG A N 1
ATOM 945 C CA . ARG A 1 117 ? 50.777 20.272 35.844 1.00 11.53 116 ARG A CA 1
ATOM 946 C C . ARG A 1 117 ? 51.524 19.100 36.451 1.00 11.61 116 ARG A C 1
ATOM 947 O O . ARG A 1 117 ? 52.582 19.279 36.998 1.00 12.26 116 ARG A O 1
ATOM 955 N N . THR A 1 118 ? 51.014 17.887 36.273 1.00 10.99 117 THR A N 1
ATOM 956 C CA . THR A 1 118 ? 51.679 16.688 36.789 1.00 9.70 117 THR A CA 1
ATOM 957 C C . THR A 1 118 ? 52.751 16.192 35.807 1.00 8.92 117 THR A C 1
ATOM 958 O O . THR A 1 118 ? 52.457 15.948 34.642 1.00 9.67 117 THR A O 1
ATOM 962 N N . GLN A 1 119 ? 53.988 16.110 36.292 1.00 8.74 118 GLN A N 1
ATOM 963 C CA . GLN A 1 119 ? 55.161 15.726 35.486 1.00 8.40 118 GLN A CA 1
ATOM 964 C C . GLN A 1 119 ? 55.943 14.647 36.209 1.00 9.18 118 GLN A C 1
ATOM 965 O O . GLN A 1 119 ? 56.266 14.795 37.404 1.00 10.29 118 GLN A O 1
ATOM 971 N N . PHE A 1 120 ? 56.245 13.555 35.518 1.00 8.55 119 PHE A N 1
ATOM 972 C CA . PHE A 1 120 ? 57.080 12.519 36.099 1.00 10.17 119 PHE A CA 1
ATOM 973 C C . PHE A 1 120 ? 57.525 11.510 35.060 1.00 9.89 119 PHE A C 1
ATOM 974 O O . PHE A 1 120 ? 57.078 11.544 33.930 1.00 9.14 119 PHE A O 1
ATOM 982 N N . SER A 1 121 ? 58.422 10.614 35.468 1.00 10.62 120 SER A N 1
ATOM 983 C CA . SER A 1 121 ? 58.709 9.424 34.704 1.00 11.54 120 SER A CA 1
ATOM 984 C C . SER A 1 121 ? 58.704 8.255 35.674 1.00 12.53 120 SER A C 1
ATOM 985 O O . SER A 1 121 ? 58.853 8.425 36.899 1.00 13.14 120 SER A O 1
ATOM 988 N N . LYS A 1 122 ? 58.503 7.072 35.126 1.00 13.23 121 LYS A N 1
ATOM 989 C CA . LYS A 1 122 ? 58.194 5.896 35.902 1.00 13.42 121 LYS A CA 1
ATOM 990 C C . LYS A 1 122 ? 58.700 4.697 35.109 1.00 12.23 121 LYS A C 1
ATOM 991 O O . LYS A 1 122 ? 58.520 4.648 33.902 1.00 10.25 121 LYS A O 1
ATOM 997 N N . ASN A 1 123 ? 59.320 3.737 35.791 1.00 11.86 122 ASN A N 1
ATOM 998 C CA . ASN A 1 123 ? 59.612 2.444 35.218 1.00 12.31 122 ASN A CA 1
ATOM 999 C C . ASN A 1 123 ? 58.339 1.628 35.283 1.00 11.88 122 ASN A C 1
ATOM 1000 O O . ASN A 1 123 ? 57.863 1.318 36.388 1.00 12.60 122 ASN A O 1
ATOM 1013 N N . GLU A 1 125 ? 57.458 -1.410 34.819 1.00 12.45 124 GLU A N 1
ATOM 1014 C CA . GLU A 1 125 ? 57.472 -2.709 35.510 1.00 14.48 124 GLU A CA 1
ATOM 1015 C C . GLU A 1 125 ? 57.675 -2.631 37.024 1.00 14.79 124 GLU A C 1
ATOM 1016 O O . GLU A 1 125 ? 57.273 -3.536 37.756 1.00 13.15 124 GLU A O 1
ATOM 1022 N N . ALA A 1 126 ? 58.244 -1.529 37.503 1.00 14.44 125 ALA A N 1
ATOM 1023 C CA . ALA A 1 126 ? 58.727 -1.492 38.879 1.00 15.63 125 ALA A CA 1
ATOM 1024 C C . ALA A 1 126 ? 57.591 -1.590 39.899 1.00 15.76 125 ALA A C 1
ATOM 1025 O O . ALA A 1 126 ? 57.774 -2.250 40.936 1.00 16.63 125 ALA A O 1
ATOM 1027 N N . GLU A 1 127 ? 56.429 -0.999 39.592 1.00 15.52 126 GLU A N 1
ATOM 1028 C CA . GLU A 1 127 ? 55.266 -1.110 40.519 1.00 16.37 126 GLU A CA 1
ATOM 1029 C C . GLU A 1 127 ? 54.117 -2.010 40.038 1.00 16.31 126 GLU A C 1
ATOM 1030 O O . GLU A 1 127 ? 52.971 -1.866 40.524 1.00 15.94 126 GLU A O 1
ATOM 1036 N N . LEU A 1 128 ? 54.429 -2.995 39.184 1.00 15.44 127 LEU A N 1
ATOM 1037 C CA . LEU A 1 128 ? 53.521 -4.130 38.991 1.00 15.39 127 LEU A CA 1
ATOM 1038 C C . LEU A 1 128 ? 53.134 -4.755 40.328 1.00 16.03 127 LEU A C 1
ATOM 1039 O O . LEU A 1 128 ? 53.996 -5.148 41.115 1.00 16.07 127 LEU A O 1
ATOM 1044 N N . GLY A 1 129 ? 51.829 -4.874 40.583 1.00 16.15 128 GLY A N 1
ATOM 1045 C CA . GLY A 1 129 ? 51.348 -5.515 41.809 1.00 17.00 128 GLY A CA 1
ATOM 1046 C C . GLY A 1 129 ? 51.232 -7.012 41.654 1.00 17.78 128 GLY A C 1
ATOM 1047 O O . GLY A 1 129 ? 51.628 -7.572 40.625 1.00 16.39 128 GLY A O 1
ATOM 1048 N N . ALA A 1 130 ? 50.682 -7.654 42.674 1.00 18.53 129 ALA A N 1
ATOM 1049 C CA . ALA A 1 130 ? 50.465 -9.091 42.655 1.00 19.21 129 ALA A CA 1
ATOM 1050 C C . ALA A 1 130 ? 49.475 -9.466 41.554 1.00 18.98 129 ALA A C 1
ATOM 1051 O O . ALA A 1 130 ? 48.486 -8.745 41.332 1.00 18.35 129 ALA A O 1
ATOM 1053 N N . PRO A 1 131 ? 49.689 -10.626 40.910 1.00 20.03 130 PRO A N 1
ATOM 1054 C CA . PRO A 1 131 ? 48.739 -11.019 39.878 1.00 19.60 130 PRO A CA 1
ATOM 1055 C C . PRO A 1 131 ? 47.373 -11.325 40.450 1.00 20.12 130 PRO A C 1
ATOM 1056 O O . PRO A 1 131 ? 47.257 -11.856 41.552 1.00 20.91 130 PRO A O 1
ATOM 1060 N N . VAL A 1 132 ? 46.358 -10.953 39.692 1.00 19.07 131 VAL A N 1
ATOM 1061 C CA . VAL A 1 132 ? 44.982 -11.266 39.970 1.00 19.40 131 VAL A CA 1
ATOM 1062 C C . VAL A 1 132 ? 44.521 -12.012 38.744 1.00 18.78 131 VAL A C 1
ATOM 1063 O O . VAL A 1 132 ? 44.396 -11.418 37.663 1.00 17.41 131 VAL A O 1
ATOM 1067 N N . GLU A 1 133 ? 44.282 -13.317 38.900 1.00 19.04 132 GLU A N 1
ATOM 1068 C CA . GLU A 1 133 ? 43.927 -14.182 37.786 1.00 19.07 132 GLU A CA 1
ATOM 1069 C C . GLU A 1 133 ? 44.875 -14.016 36.595 1.00 17.44 132 GLU A C 1
ATOM 1070 O O . GLU A 1 133 ? 44.443 -13.896 35.440 1.00 16.80 132 GLU A O 1
ATOM 1076 N N . GLY A 1 134 ? 46.172 -14.020 36.894 1.00 16.85 133 GLY A N 1
ATOM 1077 C CA . GLY A 1 134 ? 47.195 -13.954 35.857 1.00 16.08 133 GLY A CA 1
ATOM 1078 C C . GLY A 1 134 ? 47.480 -12.586 35.281 1.00 14.93 133 GLY A C 1
ATOM 1079 O O . GLY A 1 134 ? 48.325 -12.454 34.403 1.00 14.26 133 GLY A O 1
ATOM 1080 N N . ILE A 1 135 ? 46.824 -11.546 35.783 1.00 14.33 134 ILE A N 1
ATOM 1081 C CA . ILE A 1 135 ? 47.098 -10.181 35.347 1.00 13.45 134 ILE A CA 1
ATOM 1082 C C . ILE A 1 135 ? 47.761 -9.382 36.493 1.00 13.24 134 ILE A C 1
ATOM 1083 O O . ILE A 1 135 ? 47.203 -9.254 37.588 1.00 11.79 134 ILE A O 1
ATOM 1088 N N . SER A 1 136 ? 48.941 -8.835 36.230 1.00 11.92 135 SER A N 1
ATOM 1089 C CA . SER A 1 136 ? 49.575 -7.906 37.127 1.00 12.34 135 SER A CA 1
ATOM 1090 C C . SER A 1 136 ? 49.443 -6.515 36.533 1.00 11.76 135 SER A C 1
ATOM 1091 O O . SER A 1 136 ? 49.583 -6.346 35.336 1.00 10.89 135 SER A O 1
ATOM 1094 N N . THR A 1 137 ? 49.143 -5.540 37.383 1.00 10.64 136 THR A N 1
ATOM 1095 C CA . THR A 1 137 ? 48.884 -4.184 36.948 1.00 10.69 136 THR A CA 1
ATOM 1096 C C . THR A 1 137 ? 49.749 -3.164 37.670 1.00 10.08 136 THR A C 1
ATOM 1097 O O . THR A 1 137 ? 49.901 -3.202 38.912 1.00 10.55 136 THR A O 1
ATOM 1101 N N . SER A 1 138 ? 50.290 -2.233 36.895 1.00 10.62 137 SER A N 1
ATOM 1102 C CA . SER A 1 138 ? 50.946 -1.071 37.442 1.00 11.05 137 SER A CA 1
ATOM 1103 C C . SER A 1 138 ? 50.147 0.172 37.034 1.00 9.63 137 SER A C 1
ATOM 1104 O O . SER A 1 138 ? 49.953 0.422 35.864 1.00 10.07 137 SER A O 1
ATOM 1107 N N . LEU A 1 139 ? 49.674 0.949 38.006 1.00 9.47 138 LEU A N 1
ATOM 1108 C CA . LEU A 1 139 ? 48.942 2.172 37.742 1.00 9.16 138 LEU A CA 1
ATOM 1109 C C . LEU A 1 139 ? 49.949 3.275 37.404 1.00 8.61 138 LEU A C 1
ATOM 1110 O O . LEU A 1 139 ? 50.636 3.808 38.282 1.00 9.41 138 LEU A O 1
ATOM 1115 N N . LEU A 1 140 ? 50.028 3.605 36.126 1.00 9.12 139 LEU A N 1
ATOM 1116 C CA . LEU A 1 140 ? 50.994 4.558 35.647 1.00 8.34 139 LEU A CA 1
ATOM 1117 C C . LEU A 1 140 ? 50.557 5.998 35.866 1.00 8.73 139 LEU A C 1
ATOM 1118 O O . LEU A 1 140 ? 51.394 6.861 36.193 1.00 9.52 139 LEU A O 1
ATOM 1123 N N . HIS A 1 141 ? 49.268 6.264 35.635 1.00 8.37 140 HIS A N 1
ATOM 1124 C CA . HIS A 1 141 ? 48.693 7.584 35.787 1.00 8.58 140 HIS A CA 1
ATOM 1125 C C . HIS A 1 141 ? 47.174 7.496 35.948 1.00 9.43 140 HIS A C 1
ATOM 1126 O O . HIS A 1 141 ? 46.528 6.715 35.269 1.00 8.59 140 HIS A O 1
ATOM 1133 N N . GLU A 1 142 ? 46.609 8.296 36.843 1.00 9.77 141 GLU A N 1
ATOM 1134 C CA . GLU A 1 142 ? 45.177 8.399 36.940 1.00 11.54 141 GLU A CA 1
ATOM 1135 C C . GLU A 1 142 ? 44.763 9.802 37.356 1.00 11.53 141 GLU A C 1
ATOM 1136 O O . GLU A 1 142 ? 45.380 10.415 38.228 1.00 12.09 141 GLU A O 1
ATOM 1142 N N . ASP A 1 143 ? 43.751 10.323 36.672 1.00 10.68 142 ASP A N 1
ATOM 1143 C CA . ASP A 1 143 ? 43.138 11.581 37.027 1.00 11.30 142 ASP A CA 1
ATOM 1144 C C . ASP A 1 143 ? 41.662 11.465 36.716 1.00 12.37 142 ASP A C 1
ATOM 1145 O O . ASP A 1 143 ? 41.170 10.362 36.407 1.00 10.69 142 ASP A O 1
ATOM 1150 N N . GLU A 1 144 ? 40.970 12.594 36.777 1.00 13.35 143 GLU A N 1
ATOM 1151 C CA . GLU A 1 144 ? 39.509 12.577 36.648 1.00 14.95 143 GLU A CA 1
ATOM 1152 C C . GLU A 1 144 ? 39.054 12.224 35.226 1.00 13.54 143 GLU A C 1
ATOM 1153 O O . GLU A 1 144 ? 37.897 11.831 35.030 1.00 13.58 143 GLU A O 1
ATOM 1159 N N . ARG A 1 145 ? 39.975 12.302 34.264 1.00 12.72 144 ARG A N 1
ATOM 1160 C CA . ARG A 1 145 ? 39.682 12.004 32.855 1.00 11.51 144 ARG A CA 1
ATOM 1161 C C . ARG A 1 145 ? 40.103 10.622 32.350 1.00 11.44 144 ARG A C 1
ATOM 1162 O O . ARG A 1 145 ? 39.455 10.059 31.478 1.00 10.79 144 ARG A O 1
ATOM 1170 N N . GLU A 1 146 ? 41.245 10.116 32.815 1.00 10.27 145 GLU A N 1
ATOM 1171 C CA . GLU A 1 146 ? 41.851 8.932 32.201 1.00 9.68 145 GLU A CA 1
ATOM 1172 C C . GLU A 1 146 ? 42.539 8.071 33.235 1.00 9.73 145 GLU A C 1
ATOM 1173 O O . GLU A 1 146 ? 42.943 8.547 34.306 1.00 8.41 145 GLU A O 1
ATOM 1179 N N . THR A 1 147 ? 42.676 6.793 32.882 1.00 9.35 146 THR A N 1
ATOM 1180 C CA . THR A 1 147 ? 43.391 5.827 33.717 1.00 8.98 146 THR A CA 1
ATOM 1181 C C . THR A 1 147 ? 44.395 5.117 32.795 1.00 9.10 146 THR A C 1
ATOM 1182 O O . THR A 1 147 ? 43.997 4.538 31.767 1.00 8.42 146 THR A O 1
ATOM 1186 N N . VAL A 1 148 ? 45.685 5.193 33.145 1.00 7.62 147 VAL A N 1
ATOM 1187 C CA . VAL A 1 148 ? 46.773 4.647 32.350 1.00 6.64 147 VAL A CA 1
ATOM 1188 C C . VAL A 1 148 ? 47.455 3.516 33.105 1.00 7.67 147 VAL A C 1
ATOM 1189 O O . VAL A 1 148 ? 47.865 3.709 34.232 1.00 7.92 147 VAL A O 1
ATOM 1193 N N . THR A 1 149 ? 47.563 2.319 32.501 1.00 7.03 148 THR A N 1
ATOM 1194 C CA . THR A 1 149 ? 48.160 1.173 33.189 1.00 8.27 148 THR A CA 1
ATOM 1195 C C . THR A 1 149 ? 49.163 0.439 32.271 1.00 8.42 148 THR A C 1
ATOM 1196 O O . THR A 1 149 ? 49.135 0.554 31.030 1.00 8.58 148 THR A O 1
ATOM 1200 N N . HIS A 1 150 ? 50.084 -0.273 32.927 1.00 8.38 149 HIS A N 1
ATOM 1201 C CA . HIS A 1 150 ? 50.867 -1.309 32.297 1.00 8.29 149 HIS A CA 1
ATOM 1202 C C . HIS A 1 150 ? 50.310 -2.621 32.859 1.00 8.47 149 HIS A C 1
ATOM 1203 O O . HIS A 1 150 ? 50.091 -2.757 34.063 1.00 9.38 149 HIS A O 1
ATOM 1210 N N . ARG A 1 151 ? 50.086 -3.574 31.976 1.00 8.59 150 ARG A N 1
ATOM 1211 C CA . ARG A 1 151 ? 49.592 -4.893 32.350 1.00 9.29 150 ARG A CA 1
ATOM 1212 C C . ARG A 1 151 ? 50.550 -5.980 31.869 1.00 9.81 150 ARG A C 1
ATOM 1213 O O . ARG A 1 151 ? 50.999 -5.971 30.713 1.00 10.43 150 ARG A O 1
ATOM 1221 N N . LYS A 1 152 ? 50.876 -6.904 32.763 1.00 10.22 151 LYS A N 1
ATOM 1222 C CA . LYS A 1 152 ? 51.588 -8.120 32.414 1.00 11.19 151 LYS A CA 1
ATOM 1223 C C . LYS A 1 152 ? 50.586 -9.246 32.558 1.00 11.05 151 LYS A C 1
ATOM 1224 O O . LYS A 1 152 ? 49.978 -9.424 33.657 1.00 11.02 151 LYS A O 1
ATOM 1230 N N . LEU A 1 153 ? 50.433 -10.006 31.472 1.00 10.46 152 LEU A N 1
ATOM 1231 C CA . LEU A 1 153 ? 49.496 -11.117 31.401 1.00 10.66 152 LEU A CA 1
ATOM 1232 C C . LEU A 1 153 ? 50.264 -12.448 31.302 1.00 11.65 152 LEU A C 1
ATOM 1233 O O . LEU A 1 153 ? 51.077 -12.648 30.415 1.00 11.73 152 LEU A O 1
ATOM 1238 N N . GLU A 1 154 ? 49.991 -13.355 32.228 1.00 12.20 153 GLU A N 1
ATOM 1239 C CA . GLU A 1 154 ? 50.510 -14.721 32.141 1.00 13.27 153 GLU A CA 1
ATOM 1240 C C . GLU A 1 154 ? 49.895 -15.428 30.920 1.00 12.32 153 GLU A C 1
ATOM 1241 O O . GLU A 1 154 ? 48.868 -14.986 30.388 1.00 11.69 153 GLU A O 1
ATOM 1247 N N . PRO A 1 155 ? 50.498 -16.538 30.470 1.00 13.54 154 PRO A N 1
ATOM 1248 C CA . PRO A 1 155 ? 49.886 -17.246 29.333 1.00 13.04 154 PRO A CA 1
ATOM 1249 C C . PRO A 1 155 ? 48.434 -17.630 29.611 1.00 12.77 154 PRO A C 1
ATOM 1250 O O . PRO A 1 155 ? 48.112 -18.119 30.698 1.00 13.52 154 PRO A O 1
ATOM 1254 N N . GLY A 1 156 ? 47.553 -17.348 28.651 1.00 12.23 155 GLY A N 1
ATOM 1255 C CA . GLY A 1 156 ? 46.131 -17.699 28.773 1.00 11.90 155 GLY A CA 1
ATOM 1256 C C . GLY A 1 156 ? 45.302 -16.744 29.621 1.00 11.96 155 GLY A C 1
ATOM 1257 O O . GLY A 1 156 ? 44.079 -16.900 29.694 1.00 12.69 155 GLY A O 1
ATOM 1258 N N . ALA A 1 157 ? 45.942 -15.763 30.248 1.00 11.71 156 ALA A N 1
ATOM 1259 C CA . ALA A 1 157 ? 45.252 -14.843 31.158 1.00 11.59 156 ALA A CA 1
ATOM 1260 C C . ALA A 1 157 ? 44.392 -13.868 30.353 1.00 11.17 156 ALA A C 1
ATOM 1261 O O . ALA A 1 157 ? 44.814 -13.409 29.309 1.00 10.78 156 ALA A O 1
ATOM 1263 N N . ASN A 1 158 ? 43.182 -13.585 30.832 1.00 11.29 157 ASN A N 1
ATOM 1264 C CA . ASN A 1 158 ? 42.256 -12.686 30.143 1.00 11.41 157 ASN A CA 1
ATOM 1265 C C . ASN A 1 158 ? 42.058 -11.401 30.942 1.00 11.83 157 ASN A C 1
ATOM 1266 O O . ASN A 1 158 ? 41.784 -11.453 32.131 1.00 11.59 157 ASN A O 1
ATOM 1271 N N . LEU A 1 159 ? 42.230 -10.269 30.274 1.00 12.52 158 LEU A N 1
ATOM 1272 C CA . LEU A 1 159 ? 41.826 -8.974 30.831 1.00 13.18 158 LEU A CA 1
ATOM 1273 C C . LEU A 1 159 ? 40.581 -8.548 30.099 1.00 13.51 158 LEU A C 1
ATOM 1274 O O . LEU A 1 159 ? 40.590 -8.415 28.874 1.00 12.94 158 LEU A O 1
ATOM 1279 N N . THR A 1 160 ? 39.519 -8.319 30.853 1.00 14.08 159 THR A N 1
ATOM 1280 C CA . THR A 1 160 ? 38.262 -7.831 30.303 1.00 15.06 159 THR A CA 1
ATOM 1281 C C . THR A 1 160 ? 38.019 -6.490 30.970 1.00 15.16 159 THR A C 1
ATOM 1282 O O . THR A 1 160 ? 38.008 -6.418 32.202 1.00 18.35 159 THR A O 1
ATOM 1286 N N . SER A 1 161 ? 37.873 -5.440 30.160 1.00 14.27 160 SER A N 1
ATOM 1287 C CA . SER A 1 161 ? 37.552 -4.109 30.650 1.00 12.71 160 SER A CA 1
ATOM 1288 C C . SER A 1 161 ? 36.235 -3.576 30.047 1.00 12.93 160 SER A C 1
ATOM 1289 O O . SER A 1 161 ? 36.019 -3.649 28.836 1.00 13.26 160 SER A O 1
ATOM 1292 N N . GLU A 1 162 ? 35.397 -3.008 30.900 1.00 12.67 161 GLU A N 1
ATOM 1293 C CA . GLU A 1 162 ? 34.161 -2.291 30.498 1.00 12.70 161 GLU A CA 1
ATOM 1294 C C . GLU A 1 162 ? 34.283 -0.798 30.864 1.00 11.77 161 GLU A C 1
ATOM 1295 O O . GLU A 1 162 ? 33.281 -0.101 31.092 1.00 11.97 161 GLU A O 1
ATOM 1301 N N . ALA A 1 163 ? 35.522 -0.322 30.956 1.00 12.08 162 ALA A N 1
ATOM 1302 C CA . ALA A 1 163 ? 35.820 1.057 31.349 1.00 11.09 162 ALA A CA 1
ATOM 1303 C C . ALA A 1 163 ? 35.100 2.011 30.410 1.00 12.23 162 ALA A C 1
ATOM 1304 O O . ALA A 1 163 ? 34.965 1.741 29.194 1.00 12.12 162 ALA A O 1
ATOM 1306 N N . ALA A 1 164 ? 34.646 3.135 30.978 1.00 12.37 163 ALA A N 1
ATOM 1307 C CA . ALA A 1 164 ? 33.929 4.153 30.200 1.00 12.47 163 ALA A CA 1
ATOM 1308 C C . ALA A 1 164 ? 34.890 5.052 29.415 1.00 10.62 163 ALA A C 1
ATOM 1309 O O . ALA A 1 164 ? 36.041 5.252 29.806 1.00 11.77 163 ALA A O 1
ATOM 1311 N N . GLY A 1 165 ? 34.391 5.607 28.317 1.00 10.03 164 GLY A N 1
ATOM 1312 C CA . GLY A 1 165 ? 35.060 6.699 27.626 1.00 10.69 164 GLY A CA 1
ATOM 1313 C C . GLY A 1 165 ? 36.220 6.356 26.716 1.00 9.35 164 GLY A C 1
ATOM 1314 O O . GLY A 1 165 ? 37.090 7.196 26.480 1.00 10.61 164 GLY A O 1
ATOM 1315 N N . GLY A 1 166 ? 36.222 5.144 26.164 1.00 9.15 165 GLY A N 1
ATOM 1316 C CA . GLY A 1 166 ? 37.232 4.721 25.212 1.00 9.19 165 GLY A CA 1
ATOM 1317 C C . GLY A 1 166 ? 38.366 3.927 25.820 1.00 8.90 165 GLY A C 1
ATOM 1318 O O . GLY A 1 166 ? 38.696 4.095 26.991 1.00 8.47 165 GLY A O 1
ATOM 1319 N N . ILE A 1 167 ? 38.952 3.052 25.016 1.00 8.08 166 ILE A N 1
ATOM 1320 C CA . ILE A 1 167 ? 40.013 2.159 25.468 1.00 8.04 166 ILE A CA 1
ATOM 1321 C C . ILE A 1 167 ? 41.060 2.103 24.366 1.00 8.17 166 ILE A C 1
ATOM 1322 O O . ILE A 1 167 ? 40.735 1.876 23.209 1.00 9.39 166 ILE A O 1
ATOM 1327 N N . GLU A 1 168 ? 42.302 2.336 24.728 1.00 7.08 167 GLU A N 1
ATOM 1328 C CA . GLU A 1 168 ? 43.398 2.339 23.757 1.00 7.05 167 GLU A CA 1
ATOM 1329 C C . GLU A 1 168 ? 44.514 1.477 24.324 1.00 7.52 167 GLU A C 1
ATOM 1330 O O . GLU A 1 168 ? 44.848 1.620 25.498 1.00 8.28 167 GLU A O 1
ATOM 1336 N N . VAL A 1 169 ? 45.042 0.582 23.497 1.00 7.51 168 VAL A N 1
ATOM 1337 C CA . VAL A 1 169 ? 46.042 -0.404 23.907 1.00 7.70 168 VAL A CA 1
ATOM 1338 C C . VAL A 1 169 ? 47.219 -0.433 22.942 1.00 7.82 168 VAL A C 1
ATOM 1339 O O . VAL A 1 169 ? 47.040 -0.339 21.738 1.00 7.52 168 VAL A O 1
ATOM 1343 N N . LEU A 1 170 ? 48.428 -0.516 23.488 1.00 7.70 169 LEU A N 1
ATOM 1344 C CA . LEU A 1 170 ? 49.633 -0.823 22.719 1.00 7.45 169 LEU A CA 1
ATOM 1345 C C . LEU A 1 170 ? 50.219 -2.111 23.272 1.00 7.84 169 LEU A C 1
ATOM 1346 O O . LEU A 1 170 ? 50.469 -2.210 24.483 1.00 8.53 169 LEU A O 1
ATOM 1351 N N . VAL A 1 171 ? 50.395 -3.098 22.401 1.00 7.99 170 VAL A N 1
ATOM 1352 C CA . VAL A 1 171 ? 51.062 -4.343 22.767 1.00 7.58 170 VAL A CA 1
ATOM 1353 C C . VAL A 1 171 ? 52.604 -4.159 22.801 1.00 8.84 170 VAL A C 1
ATOM 1354 O O . VAL A 1 171 ? 53.238 -3.822 21.799 1.00 8.54 170 VAL A O 1
ATOM 1358 N N . LEU A 1 172 ? 53.171 -4.355 23.985 1.00 9.49 171 LEU A N 1
ATOM 1359 C CA . LEU A 1 172 ? 54.605 -4.164 24.206 1.00 10.99 171 LEU A CA 1
ATOM 1360 C C . LEU A 1 172 ? 55.435 -5.411 23.979 1.00 11.35 171 LEU A C 1
ATOM 1361 O O . LEU A 1 172 ? 56.592 -5.325 23.514 1.00 13.51 171 LEU A O 1
ATOM 1366 N N . ASP A 1 173 ? 54.878 -6.569 24.292 1.00 11.56 172 ASP A N 1
ATOM 1367 C CA . ASP A 1 173 ? 55.578 -7.841 24.158 1.00 12.21 172 ASP A CA 1
ATOM 1368 C C . ASP A 1 173 ? 54.563 -8.971 24.136 1.00 11.45 172 ASP A C 1
ATOM 1369 O O . ASP A 1 173 ? 53.424 -8.809 24.606 1.00 8.70 172 ASP A O 1
ATOM 1374 N N . GLY A 1 174 ? 54.976 -10.105 23.586 1.00 11.60 173 GLY A N 1
ATOM 1375 C CA . GLY A 1 174 ? 54.086 -11.258 23.468 1.00 12.27 173 GLY A CA 1
ATOM 1376 C C . GLY A 1 174 ? 52.913 -10.984 22.548 1.00 11.88 173 GLY A C 1
ATOM 1377 O O . GLY A 1 174 ? 53.048 -10.273 21.529 1.00 12.04 173 GLY A O 1
ATOM 1378 N N . ASP A 1 175 ? 51.757 -11.560 22.882 1.00 11.86 174 ASP A N 1
ATOM 1379 C CA . ASP A 1 175 ? 50.574 -11.323 22.085 1.00 12.42 174 ASP A CA 1
ATOM 1380 C C . ASP A 1 175 ? 49.292 -11.539 22.866 1.00 12.09 174 ASP A C 1
ATOM 1381 O O . ASP A 1 175 ? 49.279 -12.245 23.903 1.00 12.06 174 ASP A O 1
ATOM 1386 N N . VAL A 1 176 ? 48.242 -10.883 22.391 1.00 11.51 175 VAL A N 1
ATOM 1387 C CA . VAL A 1 176 ? 46.892 -11.025 22.943 1.00 11.99 175 VAL A CA 1
ATOM 1388 C C . VAL A 1 176 ? 45.919 -11.248 21.797 1.00 12.30 175 VAL A C 1
ATOM 1389 O O . VAL A 1 176 ? 46.109 -10.708 20.698 1.00 12.47 175 VAL A O 1
ATOM 1393 N N . THR A 1 177 ? 44.914 -12.082 22.039 1.00 11.87 176 THR A N 1
ATOM 1394 C CA . THR A 1 177 ? 43.797 -12.215 21.127 1.00 11.94 176 THR A CA 1
ATOM 1395 C C . THR A 1 177 ? 42.679 -11.271 21.547 1.00 12.13 176 THR A C 1
ATOM 1396 O O . THR A 1 177 ? 42.261 -11.249 22.711 1.00 10.45 176 THR A O 1
ATOM 1400 N N . VAL A 1 178 ? 42.223 -10.473 20.581 1.00 12.87 177 VAL A N 1
ATOM 1401 C CA . VAL A 1 178 ? 41.149 -9.509 20.762 1.00 13.81 177 VAL A CA 1
ATOM 1402 C C . VAL A 1 178 ? 40.252 -9.669 19.551 1.00 15.36 177 VAL A C 1
ATOM 1403 O O . VAL A 1 178 ? 40.713 -9.569 18.416 1.00 15.54 177 VAL A O 1
ATOM 1407 N N . ASN A 1 179 ? 38.971 -9.968 19.770 1.00 18.33 178 ASN A N 1
ATOM 1408 C CA . ASN A 1 179 ? 38.021 -10.108 18.655 1.00 20.32 178 ASN A CA 1
ATOM 1409 C C . ASN A 1 179 ? 38.510 -11.095 17.597 1.00 21.16 178 ASN A C 1
ATOM 1410 O O . ASN A 1 179 ? 38.481 -10.807 16.390 1.00 22.15 178 ASN A O 1
ATOM 1415 N N . ASP A 1 180 ? 39.003 -12.242 18.053 1.00 20.54 179 ASP A N 1
ATOM 1416 C CA . ASP A 1 180 ? 39.487 -13.285 17.175 1.00 20.67 179 ASP A CA 1
ATOM 1417 C C . ASP A 1 180 ? 40.753 -12.956 16.414 1.00 18.67 179 ASP A C 1
ATOM 1418 O O . ASP A 1 180 ? 41.114 -13.703 15.522 1.00 19.54 179 ASP A O 1
ATOM 1423 N N . GLU A 1 181 ? 41.430 -11.872 16.762 1.00 16.05 180 GLU A N 1
ATOM 1424 C CA . GLU A 1 181 ? 42.607 -11.427 16.031 1.00 15.25 180 GLU A CA 1
ATOM 1425 C C . GLU A 1 181 ? 43.821 -11.458 16.959 1.00 13.93 180 GLU A C 1
ATOM 1426 O O . GLU A 1 181 ? 43.743 -11.017 18.087 1.00 13.45 180 GLU A O 1
ATOM 1432 N N . VAL A 1 182 ? 44.921 -12.025 16.497 1.00 13.16 181 VAL A N 1
ATOM 1433 C CA . VAL A 1 182 ? 46.111 -12.092 17.316 1.00 13.25 181 VAL A CA 1
ATOM 1434 C C . VAL A 1 182 ? 46.899 -10.790 17.126 1.00 13.60 181 VAL A C 1
ATOM 1435 O O . VAL A 1 182 ? 47.313 -10.466 15.984 1.00 15.03 181 VAL A O 1
ATOM 1439 N N . LEU A 1 183 ? 47.078 -10.065 18.227 1.00 12.36 182 LEU A N 1
ATOM 1440 C CA . LEU A 1 183 ? 47.793 -8.774 18.246 1.00 12.13 182 LEU A CA 1
ATOM 1441 C C . LEU A 1 183 ? 49.147 -8.946 18.918 1.00 12.34 182 LEU A C 1
ATOM 1442 O O . LEU A 1 183 ? 49.237 -9.162 20.144 1.00 13.01 182 LEU A O 1
ATOM 1447 N N . GLY A 1 184 ? 50.190 -8.902 18.096 1.00 12.12 183 GLY A N 1
ATOM 1448 C CA . GLY A 1 184 ? 51.555 -9.001 18.569 1.00 11.98 183 GLY A CA 1
ATOM 1449 C C . GLY A 1 184 ? 52.234 -7.676 18.892 1.00 11.46 183 GLY A C 1
ATOM 1450 O O . GLY A 1 184 ? 51.608 -6.617 18.926 1.00 9.80 183 GLY A O 1
ATOM 1451 N N . ARG A 1 185 ? 53.538 -7.773 19.162 1.00 12.01 184 ARG A N 1
ATOM 1452 C CA A ARG A 1 185 ? 54.350 -6.634 19.536 0.50 11.78 184 ARG A CA 1
ATOM 1453 C CA B ARG A 1 185 ? 54.331 -6.628 19.554 0.50 11.92 184 ARG A CA 1
ATOM 1454 C C . ARG A 1 185 ? 54.116 -5.484 18.567 1.00 11.19 184 ARG A C 1
ATOM 1455 O O . ARG A 1 185 ? 54.136 -5.690 17.346 1.00 11.18 184 ARG A O 1
ATOM 1470 N N . ASN A 1 186 ? 53.875 -4.297 19.108 1.00 10.34 185 ASN A N 1
ATOM 1471 C CA . ASN A 1 186 ? 53.654 -3.065 18.322 1.00 11.18 185 ASN A CA 1
ATOM 1472 C C . ASN A 1 186 ? 52.283 -2.947 17.659 1.00 10.81 185 ASN A C 1
ATOM 1473 O O . ASN A 1 186 ? 52.038 -1.988 16.923 1.00 11.87 185 ASN A O 1
ATOM 1478 N N . ALA A 1 187 ? 51.373 -3.885 17.910 1.00 9.58 186 ALA A N 1
ATOM 1479 C CA . ALA A 1 187 ? 49.972 -3.649 17.523 1.00 9.61 186 ALA A CA 1
ATOM 1480 C C . ALA A 1 187 ? 49.394 -2.555 18.388 1.00 8.29 186 ALA A C 1
ATOM 1481 O O . ALA A 1 187 ? 49.625 -2.515 19.618 1.00 6.98 186 ALA A O 1
ATOM 1483 N N . TRP A 1 188 ? 48.606 -1.696 17.740 1.00 8.00 187 TRP A N 1
ATOM 1484 C CA . TRP A 1 188 ? 47.880 -0.610 18.379 1.00 6.32 187 TRP A CA 1
ATOM 1485 C C . TRP A 1 188 ? 46.396 -0.798 18.130 1.00 7.05 187 TRP A C 1
ATOM 1486 O O . TRP A 1 188 ? 45.981 -1.138 17.018 1.00 7.23 187 TRP A O 1
ATOM 1497 N N . LEU A 1 189 ? 45.616 -0.565 19.182 1.00 5.67 188 LEU A N 1
ATOM 1498 C CA . LEU A 1 189 ? 44.185 -0.807 19.194 1.00 7.76 188 LEU A CA 1
ATOM 1499 C C . LEU A 1 189 ? 43.498 0.392 19.839 1.00 7.07 188 LEU A C 1
ATOM 1500 O O . LEU A 1 189 ? 43.894 0.811 20.916 1.00 8.23 188 LEU A O 1
ATOM 1505 N N . ARG A 1 190 ? 42.459 0.920 19.193 1.00 7.20 189 ARG A N 1
ATOM 1506 C CA . ARG A 1 190 ? 41.642 1.965 19.783 1.00 7.35 189 ARG A CA 1
ATOM 1507 C C . ARG A 1 190 ? 40.193 1.605 19.639 1.00 8.13 189 ARG A C 1
ATOM 1508 O O . ARG A 1 190 ? 39.707 1.350 18.513 1.00 7.72 189 ARG A O 1
ATOM 1516 N N . LEU A 1 191 ? 39.493 1.549 20.783 1.00 7.55 190 LEU A N 1
ATOM 1517 C CA . LEU A 1 191 ? 38.100 1.128 20.821 1.00 8.42 190 LEU A CA 1
ATOM 1518 C C . LEU A 1 191 ? 37.231 2.296 21.247 1.00 8.77 190 LEU A C 1
ATOM 1519 O O . LEU A 1 191 ? 37.583 3.050 22.177 1.00 9.59 190 LEU A O 1
ATOM 1524 N N . PRO A 1 192 ? 36.141 2.509 20.523 1.00 9.67 191 PRO A N 1
ATOM 1525 C CA . PRO A 1 192 ? 35.246 3.643 20.807 1.00 10.16 191 PRO A CA 1
ATOM 1526 C C . PRO A 1 192 ? 34.481 3.503 22.122 1.00 10.46 191 PRO A C 1
ATOM 1527 O O . PRO A 1 192 ? 34.379 2.386 22.685 1.00 10.23 191 PRO A O 1
ATOM 1531 N N . GLU A 1 193 ? 33.940 4.630 22.590 1.00 9.84 192 GLU A N 1
ATOM 1532 C CA . GLU A 1 193 ? 33.225 4.660 23.858 1.00 10.38 192 GLU A CA 1
ATOM 1533 C C . GLU A 1 193 ? 32.141 3.574 23.860 1.00 11.27 192 GLU A C 1
ATOM 1534 O O . GLU A 1 193 ? 31.381 3.395 22.889 1.00 12.27 192 GLU A O 1
ATOM 1540 N N . GLY A 1 194 ? 32.130 2.796 24.929 1.00 12.91 193 GLY A N 1
ATOM 1541 C CA . GLY A 1 194 ? 31.123 1.782 25.151 1.00 13.13 193 GLY A CA 1
ATOM 1542 C C . GLY A 1 194 ? 31.509 0.378 24.755 1.00 13.89 193 GLY A C 1
ATOM 1543 O O . GLY A 1 194 ? 30.830 -0.577 25.167 1.00 14.54 193 GLY A O 1
ATOM 1544 N N . GLU A 1 195 ? 32.562 0.236 23.943 1.00 12.42 194 GLU A N 1
ATOM 1545 C CA . GLU A 1 195 ? 33.000 -1.088 23.497 1.00 12.95 194 GLU A CA 1
ATOM 1546 C C . GLU A 1 195 ? 33.922 -1.713 24.559 1.00 12.58 194 GLU A C 1
ATOM 1547 O O . GLU A 1 195 ? 34.923 -1.097 24.971 1.00 11.77 194 GLU A O 1
ATOM 1553 N N . ALA A 1 196 ? 33.566 -2.922 25.009 1.00 12.89 195 ALA A N 1
ATOM 1554 C CA . ALA A 1 196 ? 34.376 -3.646 25.987 1.00 12.46 195 ALA A CA 1
ATOM 1555 C C . ALA A 1 196 ? 35.621 -4.175 25.341 1.00 12.03 195 ALA A C 1
ATOM 1556 O O . ALA A 1 196 ? 35.647 -4.490 24.131 1.00 12.28 195 ALA A O 1
ATOM 1558 N N . LEU A 1 197 ? 36.663 -4.280 26.150 1.00 12.62 196 LEU A N 1
ATOM 1559 C CA . LEU A 1 197 ? 37.903 -4.935 25.738 1.00 11.53 196 LEU A CA 1
ATOM 1560 C C . LEU A 1 197 ? 37.957 -6.323 26.390 1.00 11.94 196 LEU A C 1
ATOM 1561 O O . LEU A 1 197 ? 37.734 -6.450 27.586 1.00 12.79 196 LEU A O 1
ATOM 1566 N N . SER A 1 198 ? 38.203 -7.341 25.574 1.00 12.09 197 SER A N 1
ATOM 1567 C CA . SER A 1 198 ? 38.530 -8.658 26.058 1.00 12.20 197 SER A CA 1
ATOM 1568 C C . SER A 1 198 ? 39.772 -9.124 25.337 1.00 11.85 197 SER A C 1
ATOM 1569 O O . SER A 1 198 ? 39.735 -9.366 24.111 1.00 12.61 197 SER A O 1
ATOM 1572 N N . ALA A 1 199 ? 40.878 -9.201 26.083 1.00 11.02 198 ALA A N 1
ATOM 1573 C CA . ALA A 1 199 ? 42.190 -9.541 25.534 1.00 10.53 198 ALA A CA 1
ATOM 1574 C C . ALA A 1 199 ? 42.738 -10.726 26.287 1.00 10.71 198 ALA A C 1
ATOM 1575 O O . ALA A 1 199 ? 42.923 -10.654 27.495 1.00 10.88 198 ALA A O 1
ATOM 1577 N N . THR A 1 200 ? 43.067 -11.794 25.575 1.00 10.82 199 THR A N 1
ATOM 1578 C CA . THR A 1 200 ? 43.647 -12.999 26.193 1.00 10.23 199 THR A CA 1
ATOM 1579 C C . THR A 1 200 ? 45.066 -13.247 25.697 1.00 10.24 199 THR A C 1
ATOM 1580 O O . THR A 1 200 ? 45.301 -13.379 24.490 1.00 9.89 199 THR A O 1
ATOM 1584 N N . ALA A 1 201 ? 46.010 -13.351 26.621 1.00 10.10 200 ALA A N 1
ATOM 1585 C CA . ALA A 1 201 ? 47.405 -13.584 26.247 1.00 9.47 200 ALA A CA 1
ATOM 1586 C C . ALA A 1 201 ? 47.629 -14.970 25.654 1.00 9.73 200 ALA A C 1
ATOM 1587 O O . ALA A 1 201 ? 47.033 -15.970 26.070 1.00 9.85 200 ALA A O 1
ATOM 1589 N N . GLY A 1 202 ? 48.572 -15.023 24.731 1.00 9.88 201 GLY A N 1
ATOM 1590 C CA . GLY A 1 202 ? 48.961 -16.264 24.142 1.00 10.38 201 GLY A CA 1
ATOM 1591 C C . GLY A 1 202 ? 49.937 -17.061 24.980 1.00 12.21 201 GLY A C 1
ATOM 1592 O O . GLY A 1 202 ? 50.097 -16.799 26.163 1.00 12.21 201 GLY A O 1
ATOM 1593 N N . ALA A 1 203 ? 50.582 -18.044 24.341 1.00 11.61 202 ALA A N 1
ATOM 1594 C CA . ALA A 1 203 ? 51.405 -19.044 25.030 1.00 13.30 202 ALA A CA 1
ATOM 1595 C C . ALA A 1 203 ? 52.632 -18.467 25.750 1.00 14.31 202 ALA A C 1
ATOM 1596 O O . ALA A 1 203 ? 53.149 -19.071 26.715 1.00 16.29 202 ALA A O 1
ATOM 1598 N N . ARG A 1 204 ? 53.110 -17.317 25.283 1.00 14.02 203 ARG A N 1
ATOM 1599 C CA . ARG A 1 204 ? 54.261 -16.646 25.894 1.00 14.95 203 ARG A CA 1
ATOM 1600 C C . ARG A 1 204 ? 53.836 -15.505 26.817 1.00 13.93 203 ARG A C 1
ATOM 1601 O O . ARG A 1 204 ? 54.674 -14.778 27.323 1.00 15.46 203 ARG A O 1
ATOM 1605 N N . GLY A 1 205 ? 52.536 -15.340 27.022 1.00 11.99 204 GLY A N 1
ATOM 1606 C CA . GLY A 1 205 ? 52.025 -14.222 27.820 1.00 11.07 204 GLY A CA 1
ATOM 1607 C C . GLY A 1 205 ? 52.048 -12.937 27.028 1.00 11.48 204 GLY A C 1
ATOM 1608 O O . GLY A 1 205 ? 52.169 -12.950 25.799 1.00 10.65 204 GLY A O 1
ATOM 1609 N N . ALA A 1 206 ? 51.891 -11.818 27.722 1.00 10.75 205 ALA A N 1
ATOM 1610 C CA . ALA A 1 206 ? 51.923 -10.513 27.058 1.00 10.75 205 ALA A CA 1
ATOM 1611 C C . ALA A 1 206 ? 52.169 -9.402 28.038 1.00 10.50 205 ALA A C 1
ATOM 1612 O O . ALA A 1 206 ? 52.002 -9.569 29.239 1.00 10.11 205 ALA A O 1
ATOM 1614 N N . LYS A 1 207 ? 52.618 -8.276 27.489 1.00 9.42 206 LYS A N 1
ATOM 1615 C CA . LYS A 1 207 ? 52.729 -7.035 28.229 1.00 8.91 206 LYS A CA 1
ATOM 1616 C C . LYS A 1 207 ? 52.076 -5.969 27.380 1.00 8.15 206 LYS A C 1
ATOM 1617 O O . LYS A 1 207 ? 52.282 -5.924 26.163 1.00 8.45 206 LYS A O 1
ATOM 1623 N N . ILE A 1 208 ? 51.256 -5.142 28.008 1.00 8.33 207 ILE A N 1
ATOM 1624 C CA . ILE A 1 208 ? 50.554 -4.114 27.282 1.00 8.40 207 ILE A CA 1
ATOM 1625 C C . ILE A 1 208 ? 50.584 -2.804 28.040 1.00 8.16 207 ILE A C 1
ATOM 1626 O O . ILE A 1 208 ? 50.743 -2.761 29.261 1.00 8.41 207 ILE A O 1
ATOM 1631 N N . TRP A 1 209 ? 50.397 -1.729 27.291 1.00 6.95 208 TRP A N 1
ATOM 1632 C CA . TRP A 1 209 ? 50.087 -0.423 27.868 1.00 7.07 208 TRP A CA 1
ATOM 1633 C C . TRP A 1 209 ? 48.668 -0.109 27.472 1.00 6.91 208 TRP A C 1
ATOM 1634 O O . TRP A 1 209 ? 48.245 -0.439 26.382 1.00 7.00 208 TRP A O 1
ATOM 1653 N N . LYS A 1 211 ? 45.226 2.782 28.050 1.00 8.07 210 LYS A N 1
ATOM 1654 C CA . LYS A 1 211 ? 44.594 3.981 28.561 1.00 7.60 210 LYS A CA 1
ATOM 1655 C C . LYS A 1 211 ? 43.116 3.882 28.331 1.00 8.37 210 LYS A C 1
ATOM 1656 O O . LYS A 1 211 ? 42.676 3.449 27.257 1.00 9.20 210 LYS A O 1
ATOM 1662 N N . THR A 1 212 ? 42.360 4.303 29.336 1.00 7.67 211 THR A N 1
ATOM 1663 C CA . THR A 1 212 ? 40.895 4.381 29.229 1.00 7.76 211 THR A CA 1
ATOM 1664 C C . THR A 1 212 ? 40.359 5.757 29.650 1.00 8.10 211 THR A C 1
ATOM 16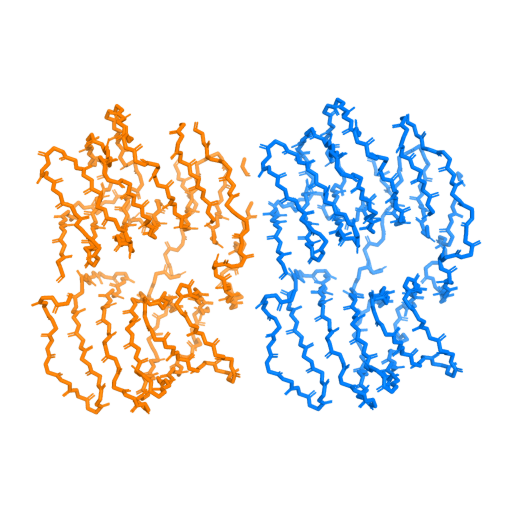65 O O . THR A 1 212 ? 40.975 6.439 30.458 1.00 7.82 211 THR A O 1
ATOM 1669 N N . GLY A 1 213 ? 39.200 6.141 29.097 1.00 6.98 212 GLY A N 1
ATOM 1670 C CA . GLY A 1 213 ? 38.520 7.366 29.454 1.00 7.49 212 GLY A CA 1
ATOM 1671 C C . GLY A 1 213 ? 38.771 8.588 28.589 1.00 6.67 212 GLY A C 1
ATOM 1672 O O . GLY A 1 213 ? 37.991 9.576 28.655 1.00 8.12 212 GLY A O 1
ATOM 1673 N N . HIS A 1 214 ? 39.850 8.552 27.807 1.00 5.74 213 HIS A N 1
ATOM 1674 C CA . HIS A 1 214 ? 40.382 9.758 27.139 1.00 7.06 213 HIS A CA 1
ATOM 1675 C C . HIS A 1 214 ? 39.562 10.203 25.921 1.00 7.67 213 HIS A C 1
ATOM 1676 O O . HIS A 1 214 ? 39.603 11.389 25.526 1.00 9.64 213 HIS A O 1
ATOM 1683 N N . LEU A 1 215 ? 38.746 9.314 25.372 1.00 8.59 214 LEU A N 1
ATOM 1684 C CA . LEU A 1 215 ? 38.033 9.660 24.152 1.00 9.55 214 LEU A CA 1
ATOM 1685 C C . LEU A 1 215 ? 36.893 10.598 24.479 1.00 9.88 214 LEU A C 1
ATOM 1686 O O . LEU A 1 215 ? 36.359 11.236 23.577 1.00 10.89 214 LEU A O 1
ATOM 1691 N N . ARG A 1 216 ? 36.548 10.731 25.766 1.00 11.27 215 ARG A N 1
ATOM 1692 C CA . ARG A 1 216 ? 35.539 11.724 26.180 1.00 11.84 215 ARG A CA 1
ATOM 1693 C C . ARG A 1 216 ? 36.094 13.136 26.095 1.00 12.77 215 ARG A C 1
ATOM 1694 O O . ARG A 1 216 ? 35.337 14.098 26.194 1.00 12.58 215 ARG A O 1
ATOM 1702 N N . PHE A 1 217 ? 37.405 13.259 25.944 1.00 12.76 216 PHE A N 1
ATOM 1703 C CA . PHE A 1 217 ? 38.104 14.572 26.028 1.00 13.50 216 PHE A CA 1
ATOM 1704 C C . PHE A 1 217 ? 38.958 14.894 24.804 1.00 14.47 216 PHE A C 1
ATOM 1705 O O . PHE A 1 217 ? 39.920 15.695 24.873 1.00 15.32 216 PHE A O 1
ATOM 1713 N N . VAL A 1 218 ? 38.618 14.285 23.676 1.00 14.89 217 VAL A N 1
ATOM 1714 C CA . VAL A 1 218 ? 39.255 14.628 22.401 1.00 15.07 217 VAL A CA 1
ATOM 1715 C C . VAL A 1 218 ? 39.033 16.114 22.092 1.00 16.76 217 VAL A C 1
ATOM 1716 O O . VAL A 1 218 ? 37.890 16.581 22.045 1.00 16.47 217 VAL A O 1
ATOM 1720 N N . ARG A 1 219 ? 40.136 16.830 21.876 1.00 17.67 218 ARG A N 1
ATOM 1721 C CA . ARG A 1 219 ? 40.099 18.247 21.515 1.00 20.71 218 ARG A CA 1
ATOM 1722 C C . ARG A 1 219 ? 41.072 18.531 20.383 1.00 21.52 218 ARG A C 1
ATOM 1723 O O . ARG A 1 219 ? 42.203 18.002 20.356 1.00 21.58 218 ARG A O 1
ATOM 1726 N N . THR A 1 220 ? 40.644 19.389 19.459 1.00 22.31 219 THR A N 1
ATOM 1727 C CA . THR A 1 220 ? 41.535 19.960 18.466 1.00 23.56 219 THR A CA 1
ATOM 1728 C C . THR A 1 220 ? 42.304 21.089 19.171 1.00 24.47 219 THR A C 1
ATOM 1729 O O . THR A 1 220 ? 41.699 21.925 19.847 1.00 24.57 219 THR A O 1
ATOM 1733 N N . PRO A 1 221 ? 43.631 21.124 19.021 1.00 24.73 220 PRO A N 1
ATOM 1734 C CA . PRO A 1 221 ? 44.391 22.209 19.660 1.00 26.36 220 PRO A CA 1
ATOM 1735 C C . PRO A 1 221 ? 43.820 23.609 19.358 1.00 28.74 220 PRO A C 1
ATOM 1736 O O . PRO A 1 221 ? 43.625 23.948 18.180 1.00 28.74 220 PRO A O 1
ATOM 1740 N N . GLU A 1 222 ? 43.529 24.388 20.410 1.00 30.91 221 GLU A N 1
ATOM 1741 C CA . GLU A 1 222 ? 42.874 25.711 20.257 1.00 32.99 221 GLU A CA 1
ATOM 1742 C C . GLU A 1 222 ? 43.897 26.845 20.181 1.00 33.80 221 GLU A C 1
ATOM 1743 O O . GLU A 1 222 ? 44.921 26.815 20.880 1.00 35.08 221 GLU A O 1
ATOM 1745 N N . GLY B 1 1 ? 57.710 25.220 38.328 1.00 20.64 0 GLY B N 1
ATOM 1746 C CA . GLY B 1 1 ? 57.832 23.857 38.890 1.00 19.79 0 GLY B CA 1
ATOM 1747 C C . GLY B 1 1 ? 56.523 23.101 38.714 1.00 19.30 0 GLY B C 1
ATOM 1748 O O . GLY B 1 1 ? 55.455 23.715 38.570 1.00 21.14 0 GLY B O 1
ATOM 1757 N N . GLU B 1 3 ? 53.962 19.311 39.474 1.00 13.63 2 GLU B N 1
ATOM 1758 C CA . GLU B 1 3 ? 53.436 18.441 40.522 1.00 12.28 2 GLU B CA 1
ATOM 1759 C C . GLU B 1 3 ? 53.821 16.959 40.274 1.00 10.91 2 GLU B C 1
ATOM 1760 O O . GLU B 1 3 ? 53.946 16.514 39.134 1.00 10.20 2 GLU B O 1
ATOM 1766 N N . ILE B 1 4 ? 54.054 16.214 41.353 1.00 9.31 3 ILE B N 1
ATOM 1767 C CA . ILE B 1 4 ? 54.161 14.752 41.257 1.00 9.67 3 ILE B CA 1
ATOM 1768 C C . ILE B 1 4 ? 53.448 14.118 42.454 1.00 7.84 3 ILE B C 1
ATOM 1769 O O . ILE B 1 4 ? 53.690 14.481 43.599 1.00 6.84 3 ILE B O 1
ATOM 1774 N N . ASN B 1 5 ? 52.590 13.138 42.174 1.00 7.49 4 ASN B N 1
ATOM 1775 C CA . ASN B 1 5 ? 51.766 12.508 43.220 1.00 8.09 4 ASN B CA 1
ATOM 1776 C C . ASN B 1 5 ? 51.135 13.531 44.146 1.00 8.22 4 ASN B C 1
ATOM 1777 O O . ASN B 1 5 ? 51.116 13.337 45.355 1.00 8.72 4 ASN B O 1
ATOM 1782 N N . ALA B 1 6 ? 50.590 14.594 43.553 1.00 7.80 5 ALA B N 1
ATOM 1783 C CA . ALA B 1 6 ? 50.034 15.735 44.282 1.00 8.81 5 ALA B CA 1
ATOM 1784 C C . ALA B 1 6 ? 48.540 15.627 44.619 1.00 9.12 5 ALA B C 1
ATOM 1785 O O . ALA B 1 6 ? 47.944 16.561 45.186 1.00 9.74 5 ALA B O 1
ATOM 1787 N N . ASP B 1 7 ? 47.936 14.482 44.277 1.00 9.26 6 ASP B N 1
ATOM 1788 C CA . ASP B 1 7 ? 46.549 14.190 44.680 1.00 9.82 6 ASP B CA 1
ATOM 1789 C C . ASP B 1 7 ? 46.632 13.290 45.898 1.00 8.30 6 ASP B C 1
ATOM 1790 O O . ASP B 1 7 ? 46.816 12.078 45.794 1.00 9.28 6 ASP B O 1
ATOM 1795 N N . PHE B 1 8 ? 46.510 13.895 47.078 1.00 8.43 7 PHE B N 1
ATOM 1796 C CA . PHE B 1 8 ? 46.720 13.164 48.324 1.00 7.67 7 PHE B CA 1
ATOM 1797 C C . PHE B 1 8 ? 45.562 12.261 48.740 1.00 8.08 7 PHE B C 1
ATOM 1798 O O . PHE B 1 8 ? 45.647 11.596 49.779 1.00 8.79 7 PHE B O 1
ATOM 1806 N N . THR B 1 9 ? 44.498 12.219 47.931 1.00 8.50 8 THR B N 1
ATOM 1807 C CA . THR B 1 9 ? 43.410 11.241 48.098 1.00 8.89 8 THR B CA 1
ATOM 1808 C C . THR B 1 9 ? 43.762 9.869 47.530 1.00 9.19 8 THR B C 1
ATOM 1809 O O . THR B 1 9 ? 43.030 8.883 47.778 1.00 9.61 8 THR B O 1
ATOM 1813 N N . LYS B 1 10 ? 44.896 9.796 46.811 1.00 9.25 9 LYS B N 1
ATOM 1814 C CA . LYS B 1 10 ? 45.295 8.582 46.098 1.00 9.84 9 LYS B CA 1
ATOM 1815 C C . LYS B 1 10 ? 46.410 7.894 46.868 1.00 10.08 9 LYS B C 1
ATOM 1816 O O . LYS B 1 10 ? 47.373 8.538 47.244 1.00 9.64 9 LYS B O 1
ATOM 1822 N N . PRO B 1 11 ? 46.301 6.570 47.058 1.00 10.72 10 PRO B N 1
ATOM 1823 C CA . PRO B 1 11 ? 47.432 5.837 47.588 1.00 10.70 10 PRO B CA 1
ATOM 1824 C C . PRO B 1 11 ? 48.551 5.771 46.576 1.00 10.93 10 PRO B C 1
ATOM 1825 O O . PRO B 1 11 ? 48.286 5.594 45.372 1.00 12.31 10 PRO B O 1
ATOM 1829 N N . VAL B 1 12 ? 49.791 5.845 47.048 1.00 9.31 11 VAL B N 1
ATOM 1830 C CA A VAL B 1 12 ? 50.990 5.827 46.198 0.50 9.31 11 VAL B CA 1
ATOM 1831 C CA B VAL B 1 12 ? 50.917 5.751 46.140 0.50 10.01 11 VAL B CA 1
ATOM 1832 C C . VAL B 1 12 ? 51.985 4.821 46.717 1.00 9.37 11 VAL B C 1
ATOM 1833 O O . VAL B 1 12 ? 52.218 4.795 47.939 1.00 9.71 11 VAL B O 1
ATOM 1840 N N . VAL B 1 13 ? 52.579 4.008 45.836 1.00 9.07 12 VAL B N 1
ATOM 1841 C CA A VAL B 1 13 ? 53.706 3.173 46.238 0.50 9.03 12 VAL B CA 1
ATOM 1842 C CA B VAL B 1 13 ? 53.683 3.103 46.204 0.50 9.31 12 VAL B CA 1
ATOM 1843 C C . VAL B 1 13 ? 54.763 3.267 45.151 1.00 10.03 12 VAL B C 1
ATOM 1844 O O . VAL B 1 13 ? 54.446 3.240 43.930 1.00 10.27 12 VAL B O 1
ATOM 1851 N N . ILE B 1 14 ? 56.018 3.456 45.587 1.00 9.04 13 ILE B N 1
ATOM 1852 C CA . ILE B 1 14 ? 57.134 3.587 44.648 1.00 9.88 13 ILE B CA 1
ATOM 1853 C C . ILE B 1 14 ? 58.299 2.717 45.114 1.00 9.05 13 ILE B C 1
ATOM 1854 O O . ILE B 1 14 ? 58.720 2.794 46.280 1.00 9.56 13 ILE B O 1
ATOM 1859 N N . ASP B 1 15 ? 58.839 1.885 44.215 1.00 8.84 14 ASP B N 1
ATOM 1860 C CA . ASP B 1 15 ? 60.071 1.165 44.515 1.00 9.47 14 ASP B CA 1
ATOM 1861 C C . ASP B 1 15 ? 61.211 2.143 44.149 1.00 9.41 14 ASP B C 1
ATOM 1862 O O . ASP B 1 15 ? 61.558 2.274 42.981 1.00 9.73 14 ASP B O 1
ATOM 1867 N N . THR B 1 16 ? 61.698 2.912 45.113 1.00 8.19 15 THR B N 1
ATOM 1868 C CA . THR B 1 16 ? 62.501 4.096 44.767 1.00 9.04 15 THR B CA 1
ATOM 1869 C C . THR B 1 16 ? 63.873 3.725 44.185 1.00 9.97 15 THR B C 1
ATOM 1870 O O . THR B 1 16 ? 64.460 4.501 43.442 1.00 10.47 15 THR B O 1
ATOM 1874 N N . ASP B 1 17 ? 64.355 2.524 44.488 1.00 11.33 16 ASP B N 1
ATOM 1875 C CA . ASP B 1 17 ? 65.589 2.011 43.894 1.00 12.48 16 ASP B CA 1
ATOM 1876 C C . ASP B 1 17 ? 65.526 1.761 42.393 1.00 12.54 16 ASP B C 1
ATOM 1877 O O . ASP B 1 17 ? 66.570 1.528 41.776 1.00 13.47 16 ASP B O 1
ATOM 1882 N N . GLN B 1 18 ? 64.324 1.752 41.820 1.00 12.33 17 GLN B N 1
ATOM 1883 C CA . GLN B 1 18 ? 64.117 1.575 40.382 1.00 13.86 17 GLN B CA 1
ATOM 1884 C C . GLN B 1 18 ? 63.874 2.879 39.632 1.00 12.85 17 GLN B C 1
ATOM 1885 O O . GLN B 1 18 ? 63.695 2.862 38.414 1.00 14.80 17 GLN B O 1
ATOM 1891 N N . LEU B 1 19 ? 63.887 3.988 40.353 1.00 11.92 18 LEU B N 1
ATOM 1892 C CA . LEU B 1 19 ? 63.816 5.343 39.776 1.00 11.27 18 LEU B CA 1
ATOM 1893 C C . LEU B 1 19 ? 65.197 5.838 39.331 1.00 11.98 18 LEU B C 1
ATOM 1894 O O . LEU B 1 19 ? 66.202 5.643 40.040 1.00 11.65 18 LEU B O 1
ATOM 1899 N N . GLU B 1 20 ? 65.260 6.469 38.156 1.00 12.43 19 GLU B N 1
ATOM 1900 C CA . GLU B 1 20 ? 66.497 7.138 37.756 1.00 13.57 19 GLU B CA 1
ATOM 1901 C C . GLU B 1 20 ? 66.799 8.262 38.737 1.00 13.00 19 GLU B C 1
ATOM 1902 O O . GLU B 1 20 ? 65.899 9.007 39.171 1.00 12.81 19 GLU B O 1
ATOM 1908 N N . TRP B 1 21 ? 68.071 8.375 39.106 1.00 12.87 20 TRP B N 1
ATOM 1909 C CA . TRP B 1 21 ? 68.562 9.582 39.764 1.00 12.49 20 TRP B CA 1
ATOM 1910 C C . TRP B 1 21 ? 68.484 10.695 38.752 1.00 13.87 20 TRP B C 1
ATOM 1911 O O . TRP B 1 21 ? 68.821 10.488 37.581 1.00 13.31 20 TRP B O 1
ATOM 1922 N N . ARG B 1 22 ? 68.025 11.871 39.173 1.00 13.28 21 ARG B N 1
ATOM 1923 C CA . ARG B 1 22 ? 67.957 13.012 38.261 1.00 13.89 21 ARG B CA 1
ATOM 1924 C C . ARG B 1 22 ? 68.740 14.168 38.863 1.00 14.26 21 ARG B C 1
ATOM 1925 O O . ARG B 1 22 ? 68.798 14.305 40.077 1.00 10.74 21 ARG B O 1
ATOM 1933 N N . PRO B 1 23 ? 69.352 15.015 38.016 1.00 16.06 22 PRO B N 1
ATOM 1934 C CA . PRO B 1 23 ? 70.247 16.035 38.596 1.00 17.66 22 PRO B CA 1
ATOM 1935 C C . PRO B 1 23 ? 69.476 17.108 39.349 1.00 19.15 22 PRO B C 1
ATOM 1936 O O . PRO B 1 23 ? 68.376 17.468 38.940 1.00 20.51 22 PRO B O 1
ATOM 1940 N N . SER B 1 24 ? 69.995 17.565 40.485 1.00 20.37 23 SER B N 1
ATOM 1941 C CA . SER B 1 24 ? 69.395 18.693 41.180 1.00 21.92 23 SER B CA 1
ATOM 1942 C C . SER B 1 24 ? 70.176 19.946 40.744 1.00 23.64 23 SER B C 1
ATOM 1943 O O . SER B 1 24 ? 71.122 19.837 39.981 1.00 24.58 23 SER B O 1
ATOM 1946 N N . PRO B 1 25 ? 69.781 21.125 41.231 1.00 26.22 24 PRO B N 1
ATOM 1947 C CA . PRO B 1 25 ? 70.546 22.349 40.961 1.00 28.53 24 PRO B CA 1
ATOM 1948 C C . PRO B 1 25 ? 71.953 22.352 41.593 1.00 29.94 24 PRO B C 1
ATOM 1949 O O . PRO B 1 25 ? 72.899 22.817 40.949 1.00 31.22 24 PRO B O 1
ATOM 1961 N N . LYS B 1 27 ? 75.477 21.175 42.603 1.00 28.89 26 LYS B N 1
ATOM 1962 C CA . LYS B 1 27 ? 76.412 20.273 41.945 1.00 27.80 26 LYS B CA 1
ATOM 1963 C C . LYS B 1 27 ? 76.735 19.108 42.892 1.00 24.87 26 LYS B C 1
ATOM 1964 O O . LYS B 1 27 ? 76.838 19.308 44.105 1.00 23.92 26 LYS B O 1
ATOM 1970 N N . GLY B 1 28 ? 76.866 17.911 42.320 1.00 22.28 27 GLY B N 1
ATOM 1971 C CA . GLY B 1 28 ? 77.085 16.670 43.068 1.00 20.57 27 GLY B CA 1
ATOM 1972 C C . GLY B 1 28 ? 75.883 16.186 43.861 1.00 18.94 27 GLY B C 1
ATOM 1973 O O . GLY B 1 28 ? 76.024 15.343 44.759 1.00 16.87 27 GLY B O 1
ATOM 1974 N N . VAL B 1 29 ? 74.709 16.741 43.584 1.00 17.22 28 VAL B N 1
ATOM 1975 C CA . VAL B 1 29 ? 73.499 16.346 44.280 1.00 16.58 28 VAL B CA 1
ATOM 1976 C C . VAL B 1 29 ? 72.476 15.840 43.261 1.00 15.78 28 VAL B C 1
ATOM 1977 O O . VAL B 1 29 ? 72.236 16.490 42.255 1.00 16.90 28 VAL B O 1
ATOM 1981 N N . GLU B 1 30 ? 71.967 14.630 43.470 1.00 13.16 29 GLU B N 1
ATOM 1982 C CA . GLU B 1 30 ? 70.961 14.063 42.566 1.00 12.97 29 GLU B CA 1
ATOM 1983 C C . GLU B 1 30 ? 69.775 13.647 43.411 1.00 11.65 29 GLU B C 1
ATOM 1984 O O . GLU B 1 30 ? 69.903 13.516 44.623 1.00 9.00 29 GLU B O 1
ATOM 1990 N N . ARG B 1 31 ? 68.619 13.489 42.778 1.00 9.89 30 ARG B N 1
ATOM 1991 C CA . ARG B 1 31 ? 67.425 13.216 43.547 1.00 10.26 30 ARG B CA 1
ATOM 1992 C C . ARG B 1 31 ? 66.450 12.306 42.820 1.00 8.50 30 ARG B C 1
ATOM 1993 O O . ARG B 1 31 ? 66.426 12.250 41.593 1.00 8.22 30 ARG B O 1
ATOM 2001 N N . ARG B 1 32 ? 65.646 11.634 43.620 1.00 7.26 31 ARG B N 1
ATOM 2002 C CA . ARG B 1 32 ? 64.504 10.835 43.205 1.00 8.34 31 ARG B CA 1
ATOM 2003 C C . ARG B 1 32 ? 63.277 11.459 43.881 1.00 8.18 31 ARG B C 1
ATOM 2004 O O . ARG B 1 32 ? 63.064 11.283 45.076 1.00 8.97 31 ARG B O 1
ATOM 2030 N N . LEU B 1 34 ? 59.488 12.111 44.979 1.00 7.30 33 LEU B N 1
ATOM 2031 C CA . LEU B 1 34 ? 58.394 11.223 45.421 1.00 6.65 33 LEU B CA 1
ATOM 2032 C C . LEU B 1 34 ? 57.034 11.932 45.460 1.00 7.21 33 LEU B C 1
ATOM 2033 O O . LEU B 1 34 ? 56.065 11.459 44.885 1.00 6.74 33 LEU B O 1
ATOM 2038 N N . ASP B 1 35 ? 56.965 13.085 46.102 1.00 6.36 34 ASP B N 1
ATOM 2039 C CA . ASP B 1 35 ? 55.793 13.963 45.915 1.00 6.72 34 ASP B CA 1
ATOM 2040 C C . ASP B 1 35 ? 56.205 15.422 45.899 1.00 7.16 34 ASP B C 1
ATOM 2041 O O . ASP B 1 35 ? 57.257 15.802 46.436 1.00 7.58 34 ASP B O 1
ATOM 2046 N N . ARG B 1 36 ? 55.432 16.212 45.190 1.00 7.23 35 ARG B N 1
ATOM 2047 C CA . ARG B 1 36 ? 55.689 17.635 45.041 1.00 8.14 35 ARG B CA 1
ATOM 2048 C C . ARG B 1 36 ? 54.396 18.367 44.689 1.00 9.05 35 ARG B C 1
ATOM 2049 O O . ARG B 1 36 ? 53.679 17.976 43.771 1.00 7.80 35 ARG B O 1
ATOM 2057 N N . ILE B 1 37 ? 54.106 19.441 45.441 1.00 9.67 36 ILE B N 1
ATOM 2058 C CA . ILE B 1 37 ? 52.959 20.297 45.154 1.00 10.81 36 ILE B CA 1
ATOM 2059 C C . ILE B 1 37 ? 53.348 21.743 45.402 1.00 12.28 36 ILE B C 1
ATOM 2060 O O . ILE B 1 37 ? 53.996 22.054 46.395 1.00 12.67 36 ILE B O 1
ATOM 2065 N N . GLY B 1 38 ? 52.985 22.593 44.450 1.00 13.54 37 GLY B N 1
ATOM 2066 C CA . GLY B 1 38 ? 53.340 24.013 44.472 1.00 15.23 37 GLY B CA 1
ATOM 2067 C C . GLY B 1 38 ? 54.072 24.343 43.192 1.00 16.74 37 GLY B C 1
ATOM 2068 O O . GLY B 1 38 ? 54.411 23.427 42.427 1.00 17.89 37 GLY B O 1
ATOM 2069 N N . GLY B 1 39 ? 54.332 25.636 42.977 1.00 18.17 38 GLY B N 1
ATOM 2070 C CA . GLY B 1 39 ? 55.063 26.111 41.800 1.00 18.76 38 GLY B CA 1
ATOM 2071 C C . GLY B 1 39 ? 56.564 26.157 42.049 1.00 17.99 38 GLY B C 1
ATOM 2072 O O . GLY B 1 39 ? 57.219 25.137 42.219 1.00 16.86 38 GLY B O 1
ATOM 2073 N N . GLU B 1 40 ? 57.108 27.354 42.123 1.00 17.87 39 GLU B N 1
ATOM 2074 C CA . GLU B 1 40 ? 58.526 27.502 42.270 1.00 18.31 39 GLU B CA 1
ATOM 2075 C C . GLU B 1 40 ? 59.012 26.972 43.608 1.00 16.82 39 GLU B C 1
ATOM 2076 O O . GLU B 1 40 ? 60.006 26.248 43.662 1.00 17.24 39 GLU B O 1
ATOM 2082 N N . VAL B 1 41 ? 58.292 27.340 44.679 1.00 16.61 40 VAL B N 1
ATOM 2083 C CA . VAL B 1 41 ? 58.579 26.858 46.022 1.00 15.51 40 VAL B CA 1
ATOM 2084 C C . VAL B 1 41 ? 57.506 25.849 46.380 1.00 14.25 40 VAL B C 1
ATOM 2085 O O . VAL B 1 41 ? 56.310 26.173 46.379 1.00 14.62 40 VAL B O 1
ATOM 2089 N N . ALA B 1 42 ? 57.939 24.636 46.693 1.00 12.56 41 ALA B N 1
ATOM 2090 C CA . ALA B 1 42 ? 57.011 23.499 46.825 1.00 12.16 41 ALA B CA 1
ATOM 2091 C C . ALA B 1 42 ? 57.175 22.694 48.102 1.00 10.88 41 ALA B C 1
ATOM 2092 O O . ALA B 1 42 ? 58.287 22.526 48.620 1.00 9.69 41 ALA B O 1
ATOM 2094 N N . ARG B 1 43 ? 56.055 22.154 48.569 1.00 9.93 42 ARG B N 1
ATOM 2095 C CA . ARG B 1 43 ? 56.069 21.030 49.504 1.00 9.32 42 ARG B CA 1
ATOM 2096 C C . ARG B 1 43 ? 56.620 19.827 48.745 1.00 9.13 42 ARG B C 1
ATOM 2097 O O . ARG B 1 43 ? 56.072 19.485 47.695 1.00 8.10 42 ARG B O 1
ATOM 2105 N N . ALA B 1 44 ? 57.693 19.196 49.262 1.00 8.27 43 ALA B N 1
ATOM 2106 C CA . ALA B 1 44 ? 58.396 18.174 48.497 1.00 7.51 43 ALA B CA 1
ATOM 2107 C C . ALA B 1 44 ? 58.916 17.051 49.389 1.00 7.95 43 ALA B C 1
ATOM 2108 O O . ALA B 1 44 ? 59.477 17.313 50.455 1.00 6.37 43 ALA B O 1
ATOM 2110 N N . THR B 1 45 ? 58.772 15.811 48.914 1.00 6.69 44 THR B N 1
ATOM 2111 C CA . THR B 1 45 ? 59.347 14.641 49.544 1.00 6.48 44 THR B CA 1
ATOM 2112 C C . THR B 1 45 ? 60.185 13.957 48.485 1.00 7.12 44 THR B C 1
ATOM 2113 O O . THR B 1 45 ? 59.722 13.762 47.335 1.00 7.33 44 THR B O 1
ATOM 2117 N N . SER B 1 46 ? 61.418 13.644 48.843 1.00 7.36 45 SER B N 1
ATOM 2118 C CA . SER B 1 46 ? 62.363 13.094 47.879 1.00 7.32 45 SER B CA 1
ATOM 2119 C C . SER B 1 46 ? 63.463 12.297 48.569 1.00 7.59 45 SER B C 1
ATOM 2120 O O . SER B 1 46 ? 63.669 12.402 49.784 1.00 8.03 45 SER B O 1
ATOM 2123 N N . ILE B 1 47 ? 64.140 11.472 47.779 1.00 7.30 46 ILE B N 1
ATOM 2124 C CA . ILE B 1 47 ? 65.402 10.877 48.201 1.00 7.53 46 ILE B CA 1
ATOM 2125 C C . ILE B 1 47 ? 66.529 11.588 47.440 1.00 7.44 46 ILE B C 1
ATOM 2126 O O . ILE B 1 47 ? 66.459 11.773 46.226 1.00 7.49 46 ILE B O 1
ATOM 2131 N N . VAL B 1 48 ? 67.547 12.021 48.172 1.00 7.54 47 VAL B N 1
ATOM 2132 C CA A VAL B 1 48 ? 68.621 12.859 47.642 0.50 7.33 47 VAL B CA 1
ATOM 2133 C CA B VAL B 1 48 ? 68.622 12.806 47.577 0.50 7.93 47 VAL B CA 1
ATOM 2134 C C . VAL B 1 48 ? 69.951 12.181 47.964 1.00 8.11 47 VAL B C 1
ATOM 2135 O O .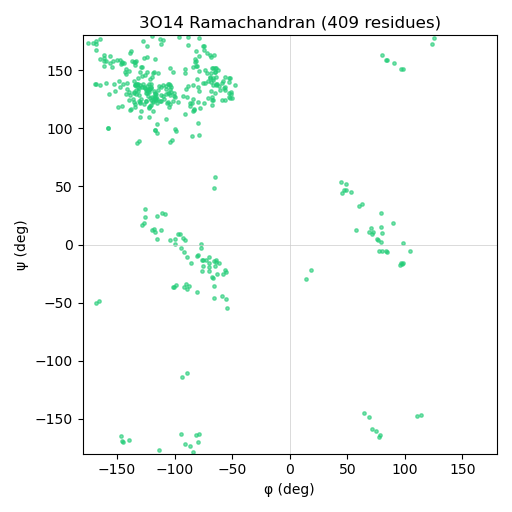 VAL B 1 48 ? 70.118 11.675 49.081 1.00 7.95 47 VAL B O 1
ATOM 2142 N N . ARG B 1 49 ? 70.877 12.180 47.008 1.00 7.92 48 ARG B N 1
ATOM 2143 C CA . ARG B 1 49 ? 72.221 11.647 47.209 1.00 8.07 48 ARG B CA 1
ATOM 2144 C C . ARG B 1 49 ? 73.240 12.756 47.029 1.00 8.68 48 ARG B C 1
ATOM 2145 O O . ARG B 1 49 ? 73.229 13.449 46.003 1.00 9.86 48 ARG B O 1
ATOM 2153 N N . TYR B 1 50 ? 74.108 12.920 48.026 1.00 7.71 49 TYR B N 1
ATOM 2154 C CA . TYR B 1 50 ? 75.227 13.868 47.980 1.00 9.49 49 TYR B CA 1
ATOM 2155 C C . TYR B 1 50 ? 76.505 13.103 47.618 1.00 9.61 49 TYR B C 1
ATOM 2156 O O . TYR B 1 50 ? 76.842 12.113 48.262 1.00 9.52 49 TYR B O 1
ATOM 2165 N N . ALA B 1 51 ? 77.214 13.558 46.605 1.00 9.70 50 ALA B N 1
ATOM 2166 C CA . ALA B 1 51 ? 78.524 12.930 46.245 1.00 9.83 50 ALA B CA 1
ATOM 2167 C C . ALA B 1 51 ? 79.538 13.113 47.379 1.00 9.88 50 ALA B C 1
ATOM 2168 O O . ALA B 1 51 ? 79.464 14.105 48.141 1.00 10.23 50 ALA B O 1
ATOM 2170 N N . PRO B 1 52 ? 80.499 12.183 47.507 1.00 11.16 51 PRO B N 1
ATOM 2171 C CA . PRO B 1 52 ? 81.606 12.415 48.407 1.00 11.33 51 PRO B CA 1
ATOM 2172 C C . PRO B 1 52 ? 82.279 13.748 48.116 1.00 11.69 51 PRO B C 1
ATOM 2173 O O . PRO B 1 52 ? 82.376 14.181 46.944 1.00 10.29 51 PRO B O 1
ATOM 2177 N N . GLY B 1 53 ? 82.717 14.400 49.178 1.00 12.30 52 GLY B N 1
ATOM 2178 C CA . GLY B 1 53 ? 83.409 15.670 49.076 1.00 13.03 52 GLY B CA 1
ATOM 2179 C C . GLY B 1 53 ? 82.508 16.870 48.864 1.00 13.56 52 GLY B C 1
ATOM 2180 O O . GLY B 1 53 ? 83.009 17.939 48.490 1.00 13.07 52 GLY B O 1
ATOM 2181 N N . SER B 1 54 ? 81.204 16.709 49.103 1.00 13.62 53 SER B N 1
ATOM 2182 C CA . SER B 1 54 ? 80.234 17.791 48.977 1.00 14.35 53 SER B CA 1
ATOM 2183 C C . SER B 1 54 ? 80.476 18.831 50.051 1.00 14.50 53 SER B C 1
ATOM 2184 O O . SER B 1 54 ? 80.566 18.512 51.237 1.00 13.18 53 SER B O 1
ATOM 2187 N N . ARG B 1 55 ? 80.612 20.069 49.618 1.00 15.54 54 ARG B N 1
ATOM 2188 C CA . ARG B 1 55 ? 80.802 21.211 50.510 1.00 16.94 54 ARG B CA 1
ATOM 2189 C C . ARG B 1 55 ? 79.891 22.291 49.973 1.00 18.16 54 ARG B C 1
ATOM 2190 O O . ARG B 1 55 ? 79.947 22.585 48.784 1.00 18.08 54 ARG B O 1
ATOM 2192 N N . PHE B 1 56 ? 79.023 22.826 50.819 1.00 19.06 55 PHE B N 1
ATOM 2193 C CA . PHE B 1 56 ? 78.072 23.847 50.383 1.00 20.16 55 PHE B CA 1
ATOM 2194 C C . PHE B 1 56 ? 78.186 25.112 51.223 1.00 20.13 55 PHE B C 1
ATOM 2195 O O . PHE B 1 56 ? 78.905 25.168 52.236 1.00 20.54 55 PHE B O 1
ATOM 2203 N N . SER B 1 57 ? 77.494 26.149 50.761 1.00 19.78 56 SER B N 1
ATOM 2204 C CA . SER B 1 57 ? 77.394 27.376 51.521 1.00 19.36 56 SER B CA 1
ATOM 2205 C C . SER B 1 57 ? 76.187 27.231 52.445 1.00 17.01 56 SER B C 1
ATOM 2206 O O . SER B 1 57 ? 75.412 26.264 52.332 1.00 15.93 56 SER B O 1
ATOM 2209 N N . ALA B 1 58 ? 76.026 28.190 53.350 1.00 14.89 57 ALA B N 1
ATOM 2210 C CA . ALA B 1 58 ? 74.936 28.132 54.312 1.00 14.09 57 ALA B CA 1
ATOM 2211 C C . ALA B 1 58 ? 73.598 28.231 53.600 1.00 13.62 57 ALA B C 1
ATOM 2212 O O . ALA B 1 58 ? 73.496 28.898 52.556 1.00 12.94 57 ALA B O 1
ATOM 2214 N N . HIS B 1 59 ? 72.573 27.579 54.148 1.00 12.22 58 HIS B N 1
ATOM 2215 C CA . HIS B 1 59 ? 71.186 27.851 53.730 1.00 12.78 58 HIS B CA 1
ATOM 2216 C C . HIS B 1 59 ? 70.241 27.913 54.898 1.00 12.21 58 HIS B C 1
ATOM 2217 O O . HIS B 1 59 ? 70.562 27.471 56.003 1.00 11.92 58 HIS B O 1
ATOM 2224 N N . THR B 1 60 ? 69.051 28.435 54.609 1.00 12.92 59 THR B N 1
ATOM 2225 C CA . THR B 1 60 ? 67.984 28.559 55.581 1.00 12.95 59 THR B CA 1
ATOM 2226 C C . THR B 1 60 ? 66.796 27.743 55.138 1.00 12.76 59 THR B C 1
ATOM 2227 O O . THR B 1 60 ? 66.535 27.620 53.919 1.00 14.04 59 THR B O 1
ATOM 2231 N N . HIS B 1 61 ? 66.061 27.230 56.119 1.00 11.97 60 HIS B N 1
ATOM 2232 C CA . HIS B 1 61 ? 64.893 26.399 55.884 1.00 11.81 60 HIS B CA 1
ATOM 2233 C C . HIS B 1 61 ? 63.650 27.243 56.107 1.00 12.15 60 HIS B C 1
ATOM 2234 O O . HIS B 1 61 ? 63.145 27.306 57.212 1.00 12.59 60 HIS B O 1
ATOM 2241 N N . ASP B 1 62 ? 63.169 27.895 55.048 1.00 12.62 61 ASP B N 1
ATOM 2242 C CA . ASP B 1 62 ? 62.006 28.767 55.191 1.00 12.54 61 ASP B CA 1
ATOM 2243 C C . ASP B 1 62 ? 60.732 27.974 55.518 1.00 11.28 61 ASP B C 1
ATOM 2244 O O . ASP B 1 62 ? 59.808 28.505 56.136 1.00 12.51 61 ASP B O 1
ATOM 2249 N N . GLY B 1 63 ? 60.695 26.724 55.071 1.00 10.65 62 GLY B N 1
ATOM 2250 C CA . GLY B 1 63 ? 59.552 25.827 55.290 1.00 10.37 62 GLY B CA 1
ATOM 2251 C C . GLY B 1 63 ? 59.848 24.625 56.160 1.00 9.49 62 GLY B C 1
ATOM 2252 O O . GLY B 1 63 ? 59.031 23.707 56.287 1.00 9.92 62 GLY B O 1
ATOM 2253 N N . GLY B 1 64 ? 61.059 24.581 56.702 1.00 9.29 63 GLY B N 1
ATOM 2254 C CA . GLY B 1 64 ? 61.513 23.419 57.445 1.00 8.00 63 GLY B CA 1
ATOM 2255 C C . GLY B 1 64 ? 62.070 22.292 56.550 1.00 7.93 63 GLY B C 1
ATOM 2256 O O . GLY B 1 64 ? 61.809 22.217 55.332 1.00 8.18 63 GLY B O 1
ATOM 2257 N N . GLU B 1 65 ? 62.877 21.456 57.187 1.00 7.19 64 GLU B N 1
ATOM 2258 C CA . GLU B 1 65 ? 63.626 20.364 56.569 1.00 6.97 64 GLU B CA 1
ATOM 2259 C C . GLU B 1 65 ? 63.686 19.209 57.583 1.00 6.62 64 GLU B C 1
ATOM 2260 O O . GLU B 1 65 ? 64.222 19.359 58.679 1.00 7.21 64 GLU B O 1
ATOM 2266 N N . GLU B 1 66 ? 63.123 18.076 57.198 1.00 6.43 65 GLU B N 1
ATOM 2267 C CA . GLU B 1 66 ? 63.083 16.866 57.988 1.00 6.44 65 GLU B CA 1
ATOM 2268 C C . GLU B 1 66 ? 63.690 15.771 57.165 1.00 6.52 65 GLU B C 1
ATOM 2269 O O . GLU B 1 66 ? 63.341 15.621 55.985 1.00 7.53 65 GLU B O 1
ATOM 2275 N N . PHE B 1 67 ? 64.642 15.020 57.736 1.00 5.73 66 PHE B N 1
ATOM 2276 C CA . PHE B 1 67 ? 65.285 13.941 56.983 1.00 6.17 66 PHE B CA 1
ATOM 2277 C C . PHE B 1 67 ? 65.764 12.764 57.792 1.00 5.92 66 PHE B C 1
ATOM 2278 O O . PHE B 1 67 ? 65.873 12.832 59.029 1.00 6.39 66 PHE B O 1
ATOM 2286 N N . ILE B 1 68 ? 65.928 11.656 57.072 1.00 6.38 67 ILE B N 1
ATOM 2287 C CA . ILE B 1 68 ? 66.525 10.431 57.576 1.00 6.84 67 ILE B CA 1
ATOM 2288 C C . ILE B 1 68 ? 67.765 10.186 56.772 1.00 6.62 67 ILE B C 1
ATOM 2289 O O . ILE B 1 68 ? 67.714 10.240 55.532 1.00 7.22 67 ILE B O 1
ATOM 2294 N N . VAL B 1 69 ? 68.883 9.944 57.439 1.00 6.82 68 VAL B N 1
ATOM 2295 C CA . VAL B 1 69 ? 70.094 9.575 56.723 1.00 6.71 68 VAL B CA 1
ATOM 2296 C C . VAL B 1 69 ? 70.004 8.058 56.471 1.00 7.89 68 VAL B C 1
ATOM 2297 O O . VAL B 1 69 ? 69.948 7.258 57.421 1.00 8.00 68 VAL B O 1
ATOM 2301 N N . LEU B 1 70 ? 69.952 7.690 55.194 1.00 6.17 69 LEU B N 1
ATOM 2302 C CA . LEU B 1 70 ? 69.775 6.304 54.805 1.00 7.18 69 LEU B CA 1
ATOM 2303 C C . LEU B 1 70 ? 71.077 5.545 54.650 1.00 8.44 69 LEU B C 1
ATOM 2304 O O . LEU B 1 70 ? 71.142 4.335 54.928 1.00 8.82 69 LEU B O 1
ATOM 2309 N N . ASP B 1 71 ? 72.083 6.225 54.114 1.00 8.85 70 ASP B N 1
ATOM 2310 C CA A ASP B 1 71 ? 73.410 5.639 53.893 0.50 8.87 70 ASP B CA 1
ATOM 2311 C CA B ASP B 1 71 ? 73.414 5.637 54.026 0.50 9.65 70 ASP B CA 1
ATOM 2312 C C . ASP B 1 71 ? 74.433 6.754 53.975 1.00 9.21 70 ASP B C 1
ATOM 2313 O O . ASP B 1 71 ? 74.096 7.909 53.676 1.00 9.34 70 ASP B O 1
ATOM 2322 N N . GLY B 1 72 ? 75.675 6.411 54.317 1.00 10.11 71 GLY B N 1
ATOM 2323 C CA . GLY B 1 72 ? 76.721 7.430 54.382 1.00 9.61 71 GLY B CA 1
ATOM 2324 C C . GLY B 1 72 ? 76.579 8.292 55.613 1.00 9.25 71 GLY B C 1
ATOM 2325 O O . GLY B 1 72 ? 75.925 7.906 56.598 1.00 9.30 71 GLY B O 1
ATOM 2326 N N . VAL B 1 73 ? 77.208 9.461 55.549 1.00 8.39 72 VAL B N 1
ATOM 2327 C CA . VAL B 1 73 ? 77.251 10.359 56.662 1.00 7.75 72 VAL B CA 1
ATOM 2328 C C . VAL B 1 73 ? 77.059 11.794 56.169 1.00 8.73 72 VAL B C 1
ATOM 2329 O O . VAL B 1 73 ? 77.867 12.316 55.400 1.00 8.61 72 VAL B O 1
ATOM 2333 N N . PHE B 1 74 ? 75.955 12.388 56.615 1.00 7.35 73 PHE B N 1
ATOM 2334 C CA . PHE B 1 74 ? 75.658 13.801 56.415 1.00 8.33 73 PHE B CA 1
ATOM 2335 C C . PHE B 1 74 ? 76.419 14.593 57.478 1.00 8.84 73 PHE B C 1
ATOM 2336 O O . PHE B 1 74 ? 76.685 14.073 58.588 1.00 9.16 73 PHE B O 1
ATOM 2344 N N . GLN B 1 75 ? 76.735 15.854 57.187 1.00 8.55 74 GLN B N 1
ATOM 2345 C CA . GLN B 1 75 ? 77.472 16.692 58.121 1.00 8.68 74 GLN B CA 1
ATOM 2346 C C . GLN B 1 75 ? 77.008 18.137 58.107 1.00 9.66 74 GLN B C 1
ATOM 2347 O O . GLN B 1 75 ? 76.556 18.652 57.073 1.00 10.55 74 GLN B O 1
ATOM 2353 N N . ASP B 1 76 ? 77.100 18.792 59.258 1.00 9.65 75 ASP B N 1
ATOM 2354 C CA . ASP B 1 76 ? 77.059 20.281 59.286 1.00 10.28 75 ASP B CA 1
ATOM 2355 C C . ASP B 1 76 ? 77.946 20.769 60.416 1.00 11.60 75 ASP B C 1
ATOM 2356 O O . ASP B 1 76 ? 78.753 19.994 60.935 1.00 12.01 75 ASP B O 1
ATOM 2361 N N . GLU B 1 77 ? 77.802 22.027 60.806 1.00 13.97 76 GLU B N 1
ATOM 2362 C CA . GLU B 1 77 ? 78.646 22.614 61.846 1.00 15.44 76 GLU B CA 1
ATOM 2363 C C . GLU B 1 77 ? 78.531 21.942 63.215 1.00 15.83 76 GLU B C 1
ATOM 2364 O O . GLU B 1 77 ? 79.420 22.090 64.042 1.00 17.32 76 GLU B O 1
ATOM 2370 N N . HIS B 1 78 ? 77.492 21.152 63.433 1.00 16.49 77 HIS B N 1
ATOM 2371 C CA . HIS B 1 78 ? 77.317 20.421 64.694 1.00 16.87 77 HIS B CA 1
ATOM 2372 C C . HIS B 1 78 ? 77.812 18.997 64.593 1.00 16.57 77 HIS B C 1
ATOM 2373 O O . HIS B 1 78 ? 77.589 18.183 65.509 1.00 17.52 77 HIS B O 1
ATOM 2380 N N . GLY B 1 79 ? 78.492 18.675 63.488 1.00 15.20 78 GLY B N 1
ATOM 2381 C CA . GLY B 1 79 ? 79.172 17.391 63.380 1.00 14.61 78 GLY B CA 1
ATOM 2382 C C . GLY B 1 79 ? 78.545 16.432 62.374 1.00 13.56 78 GLY B C 1
ATOM 2383 O O . GLY B 1 79 ? 77.985 16.870 61.354 1.00 11.06 78 GLY B O 1
ATOM 2384 N N . ASP B 1 80 ? 78.639 15.130 62.682 1.00 12.49 79 ASP B N 1
ATOM 238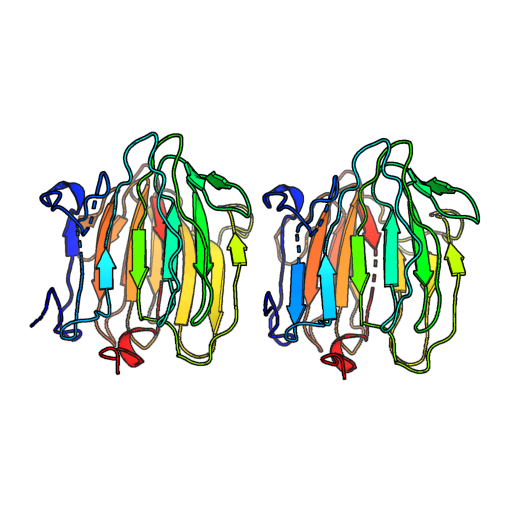5 C CA . ASP B 1 80 ? 78.235 14.068 61.763 1.00 11.80 79 ASP B CA 1
ATOM 2386 C C . ASP B 1 80 ? 76.862 13.473 62.115 1.00 10.32 79 ASP B C 1
ATOM 2387 O O . ASP B 1 80 ? 76.475 13.422 63.287 1.00 10.24 79 ASP B O 1
ATOM 2392 N N . TYR B 1 81 ? 76.154 13.032 61.081 1.00 9.04 80 TYR B N 1
ATOM 2393 C CA . TYR B 1 81 ? 74.806 12.456 61.169 1.00 8.63 80 TYR B CA 1
ATOM 2394 C C . TYR B 1 81 ? 74.900 11.166 60.365 1.00 9.38 80 TYR B C 1
ATOM 2395 O O . TYR B 1 81 ? 74.722 11.150 59.136 1.00 8.03 80 TYR B O 1
ATOM 2404 N N . PRO B 1 82 ? 75.270 10.062 61.030 1.00 9.66 81 PRO B N 1
ATOM 2405 C CA . PRO B 1 82 ? 75.456 8.860 60.226 1.00 9.65 81 PRO B CA 1
ATOM 2406 C C . PRO B 1 82 ? 74.125 8.183 59.866 1.00 10.04 81 PRO B C 1
ATOM 2407 O O . PRO B 1 82 ? 73.038 8.583 60.319 1.00 8.93 81 PRO B O 1
ATOM 2411 N N . ALA B 1 83 ? 74.213 7.111 59.102 1.00 10.01 82 ALA B N 1
ATOM 2412 C CA . ALA B 1 83 ? 73.018 6.389 58.685 1.00 9.68 82 ALA B CA 1
ATOM 2413 C C . ALA B 1 83 ? 72.238 5.958 59.917 1.00 9.23 82 ALA B C 1
ATOM 2414 O O . ALA B 1 83 ? 72.834 5.450 60.890 1.00 10.07 82 ALA B O 1
ATOM 2416 N N . GLY B 1 84 ? 70.924 6.170 59.878 1.00 8.44 83 GLY B N 1
ATOM 2417 C CA . GLY B 1 84 ? 70.043 5.899 61.007 1.00 8.25 83 GLY B CA 1
ATOM 2418 C C . GLY B 1 84 ? 69.685 7.114 61.853 1.00 8.86 83 GLY B C 1
ATOM 2419 O O . GLY B 1 84 ? 68.969 6.987 62.815 1.00 9.54 83 GLY B O 1
ATOM 2420 N N . THR B 1 85 ? 70.180 8.291 61.480 1.00 7.34 84 THR B N 1
ATOM 2421 C CA . THR B 1 85 ? 69.854 9.561 62.141 1.00 7.14 84 THR B CA 1
ATOM 2422 C C . THR B 1 85 ? 68.634 10.207 61.501 1.00 6.81 84 THR B C 1
ATOM 2423 O O . THR B 1 85 ? 68.522 10.304 60.274 1.00 6.99 84 THR B O 1
ATOM 2427 N N . TYR B 1 86 ? 67.732 10.648 62.354 1.00 6.83 85 TYR B N 1
ATOM 2428 C CA . TYR B 1 86 ? 66.558 11.417 61.960 1.00 6.15 85 TYR B CA 1
ATOM 2429 C C . TYR B 1 86 ? 66.742 12.849 62.465 1.00 7.02 85 TYR B C 1
ATOM 2430 O O . TYR B 1 86 ? 67.152 13.069 63.624 1.00 7.32 85 TYR B O 1
ATOM 2439 N N . VAL B 1 87 ? 66.397 13.807 61.616 1.00 5.81 86 VAL B N 1
ATOM 2440 C CA . VAL B 1 87 ? 66.614 15.233 61.897 1.00 6.80 86 VAL B CA 1
ATOM 2441 C C . VAL B 1 87 ? 65.381 16.074 61.585 1.00 7.09 86 VAL B C 1
ATOM 2442 O O . VAL B 1 87 ? 64.762 15.876 60.556 1.00 7.86 86 VAL B O 1
ATOM 2446 N N . ARG B 1 88 ? 65.060 17.025 62.466 1.00 6.76 87 ARG B N 1
ATOM 2447 C CA . ARG B 1 88 ? 64.083 18.088 62.187 1.00 7.35 87 ARG B CA 1
ATOM 2448 C C . ARG B 1 88 ? 64.759 19.440 62.352 1.00 7.70 87 ARG B C 1
ATOM 2449 O O . ARG B 1 88 ? 65.196 19.790 63.465 1.00 7.67 87 ARG B O 1
ATOM 2457 N N . ASN B 1 89 ? 64.801 20.186 61.239 1.00 7.17 88 ASN B N 1
ATOM 2458 C CA . ASN B 1 89 ? 65.301 21.553 61.151 1.00 8.01 88 ASN B CA 1
ATOM 2459 C C . ASN B 1 89 ? 64.107 22.434 60.773 1.00 7.69 88 ASN B C 1
ATOM 2460 O O . ASN B 1 89 ? 63.720 22.546 59.608 1.00 7.02 88 ASN B O 1
ATOM 2465 N N . PRO B 1 90 ? 63.477 23.040 61.779 1.00 8.79 89 PRO B N 1
ATOM 2466 C CA . PRO B 1 90 ? 62.220 23.732 61.545 1.00 8.94 89 PRO B CA 1
ATOM 2467 C C . PRO B 1 90 ? 62.397 25.075 60.822 1.00 8.83 89 PRO B C 1
ATOM 2468 O O . PRO B 1 90 ? 63.542 25.534 60.635 1.00 9.80 89 PRO B O 1
ATOM 2472 N N . PRO B 1 91 ? 61.286 25.687 60.391 1.00 9.45 90 PRO B N 1
ATOM 2473 C CA . PRO B 1 91 ? 61.305 26.993 59.754 1.00 10.87 90 PRO B CA 1
ATOM 2474 C C . PRO B 1 91 ? 62.150 28.001 60.529 1.00 11.50 90 PRO B C 1
ATOM 2475 O O . PRO B 1 91 ? 62.111 28.067 61.771 1.00 11.92 90 PRO B O 1
ATOM 2479 N N . THR B 1 92 ? 62.912 28.756 59.759 1.00 13.05 91 THR B N 1
ATOM 2480 C CA . THR B 1 92 ? 63.842 29.798 60.187 1.00 13.63 91 THR B CA 1
ATOM 2481 C C . THR B 1 92 ? 65.229 29.310 60.610 1.00 14.08 91 THR B C 1
ATOM 2482 O O . THR B 1 92 ? 66.105 30.154 60.847 1.00 15.65 91 THR B O 1
ATOM 2486 N N . THR B 1 93 ? 65.448 27.992 60.676 1.00 12.72 92 THR B N 1
ATOM 2487 C CA . THR B 1 93 ? 66.759 27.490 61.073 1.00 11.96 92 THR B CA 1
ATOM 2488 C C . THR B 1 93 ? 67.701 27.521 59.861 1.00 11.53 92 THR B C 1
ATOM 2489 O O . THR B 1 93 ? 67.252 27.545 58.724 1.00 11.21 92 THR B O 1
ATOM 2493 N N . SER B 1 94 ? 68.997 27.532 60.141 1.00 11.45 93 SER B N 1
ATOM 2494 C CA A SER B 1 94 ? 70.018 27.622 59.100 0.50 11.21 93 SER B CA 1
ATOM 2495 C CA B SER B 1 94 ? 70.004 27.591 59.094 0.50 11.53 93 SER B CA 1
ATOM 2496 C C . SER B 1 94 ? 71.215 26.773 59.502 1.00 11.47 93 SER B C 1
ATOM 2497 O O . SER B 1 94 ? 71.435 26.520 60.685 1.00 12.03 93 SER B O 1
ATOM 2502 N N . HIS B 1 95 ? 71.970 26.321 58.514 1.00 11.14 94 HIS B N 1
ATOM 2503 C CA . HIS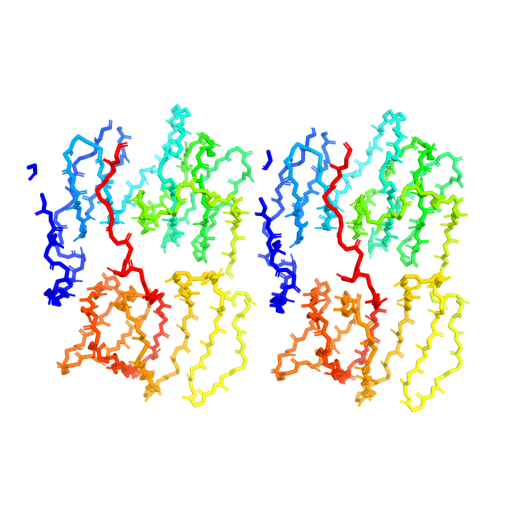 B 1 95 ? 73.185 25.582 58.776 1.00 10.98 94 HIS B CA 1
ATOM 2504 C C . HIS B 1 95 ? 74.027 25.521 57.512 1.00 11.11 94 HIS B C 1
ATOM 2505 O O . HIS B 1 95 ? 73.629 26.042 56.459 1.00 12.11 94 HIS B O 1
ATOM 2512 N N . VAL B 1 96 ? 75.202 24.928 57.649 1.00 11.88 95 VAL B N 1
ATOM 2513 C CA . VAL B 1 96 ? 76.152 24.783 56.543 1.00 12.04 95 VAL B CA 1
ATOM 2514 C C . VAL B 1 96 ? 76.316 23.285 56.309 1.00 12.42 95 VAL B C 1
ATOM 2515 O O . VAL B 1 96 ? 77.058 22.606 57.050 1.00 13.49 95 VAL B O 1
ATOM 2519 N N . PRO B 1 97 ? 75.591 22.763 55.316 1.00 12.64 96 PRO B N 1
ATOM 2520 C CA . PRO B 1 97 ? 75.613 21.329 55.038 1.00 12.65 96 PRO B CA 1
ATOM 2521 C C . PRO B 1 97 ? 76.797 20.873 54.191 1.00 11.90 96 PRO B C 1
ATOM 2522 O O . PRO B 1 97 ? 77.416 21.660 53.465 1.00 12.71 96 PRO B O 1
ATOM 2526 N N . GLY B 1 98 ? 77.107 19.583 54.312 1.00 10.36 97 GLY B N 1
ATOM 2527 C CA . GLY B 1 98 ? 78.186 18.941 53.576 1.00 10.44 97 GLY B CA 1
ATOM 2528 C C . GLY B 1 98 ? 78.126 17.440 53.771 1.00 8.37 97 GLY B C 1
ATOM 2529 O O . GLY B 1 98 ? 77.313 16.936 54.534 1.00 8.22 97 GLY B O 1
ATOM 2530 N N . SER B 1 99 ? 78.982 16.729 53.038 1.00 9.09 98 SER B N 1
ATOM 2531 C CA . SER B 1 99 ? 79.206 15.320 53.253 1.00 8.71 98 SER B CA 1
ATOM 2532 C C . SER B 1 99 ? 80.562 14.916 52.690 1.00 8.87 98 SER B C 1
ATOM 2533 O O . SER B 1 99 ? 80.712 14.689 51.481 1.00 9.89 98 SER B O 1
ATOM 2536 N N . ALA B 1 100 ? 81.559 14.795 53.568 1.00 9.24 99 ALA B N 1
ATOM 2537 C CA . ALA B 1 100 ? 82.858 14.248 53.170 1.00 10.19 99 ALA B CA 1
ATOM 2538 C C . ALA B 1 100 ? 82.784 12.866 52.537 1.00 10.01 99 ALA B C 1
ATOM 2539 O O . ALA B 1 100 ? 83.444 12.615 51.512 1.00 11.04 99 ALA B O 1
ATOM 2541 N N . GLU B 1 101 ? 82.027 11.967 53.159 1.00 9.86 100 GLU B N 1
ATOM 2542 C CA . GLU B 1 101 ? 81.937 10.560 52.731 1.00 11.25 100 GLU B CA 1
ATOM 2543 C C . GLU B 1 101 ? 80.891 10.324 51.638 1.00 10.79 100 GLU B C 1
ATOM 2544 O O . GLU B 1 101 ? 80.884 9.264 51.001 1.00 11.83 100 GLU B O 1
ATOM 2550 N N . GLY B 1 102 ? 80.002 11.289 51.441 1.00 10.09 101 GLY B N 1
ATOM 2551 C CA . GLY B 1 102 ? 78.772 11.084 50.658 1.00 10.85 101 GLY B CA 1
ATOM 2552 C C . GLY B 1 102 ? 77.680 10.503 51.521 1.00 10.31 101 GLY B C 1
ATOM 2553 O O . GLY B 1 102 ? 77.927 9.890 52.588 1.00 9.93 101 GLY B O 1
ATOM 2554 N N . CYS B 1 103 ? 76.440 10.682 51.076 1.00 9.64 102 CYS B N 1
ATOM 2555 C CA . CYS B 1 103 ? 75.311 10.169 51.820 1.00 9.31 102 CYS B CA 1
ATOM 2556 C C . CYS B 1 103 ? 74.058 10.162 50.964 1.00 9.23 102 CYS B C 1
ATOM 2557 O O . CYS B 1 103 ? 73.989 10.842 49.928 1.00 9.73 102 CYS B O 1
ATOM 2560 N N . THR B 1 104 ? 73.098 9.346 51.374 1.00 8.91 103 THR B N 1
ATOM 2561 C CA . THR B 1 104 ? 71.782 9.336 50.749 1.00 8.78 103 THR B CA 1
ATOM 2562 C C . THR B 1 104 ? 70.791 9.617 51.855 1.00 7.91 103 THR B C 1
ATOM 2563 O O . THR B 1 104 ? 70.886 9.035 52.960 1.00 6.11 103 THR B O 1
ATOM 2567 N N . ILE B 1 105 ? 69.863 10.525 51.570 1.00 7.58 104 ILE B N 1
ATOM 2568 C CA A ILE B 1 105 ? 68.886 10.947 52.573 0.60 7.54 104 ILE B CA 1
ATOM 2569 C CA B ILE B 1 105 ? 68.918 10.982 52.560 0.40 7.80 104 ILE B CA 1
ATOM 2570 C C . ILE B 1 105 ? 67.470 10.916 52.034 1.00 7.86 104 ILE B C 1
ATOM 2571 O O . ILE B 1 105 ? 67.241 11.147 50.860 1.00 9.22 104 ILE B O 1
ATOM 2580 N N . PHE B 1 106 ? 66.514 10.613 52.913 1.00 7.06 105 PHE B N 1
ATOM 2581 C CA . PHE B 1 106 ? 65.083 10.799 52.618 1.00 6.93 105 PHE B CA 1
ATOM 2582 C C . PHE B 1 106 ? 64.710 12.140 53.233 1.00 7.89 105 PHE B C 1
ATOM 2583 O O . PHE B 1 106 ? 64.902 12.335 54.445 1.00 7.85 105 PHE B O 1
ATOM 2591 N N . VAL B 1 107 ? 64.194 13.070 52.431 1.00 7.73 106 VAL B N 1
ATOM 2592 C CA . VAL B 1 107 ? 64.021 14.455 52.881 1.00 8.29 106 VAL B CA 1
ATOM 2593 C C . VAL B 1 107 ? 62.645 14.995 52.541 1.00 7.34 106 VAL B C 1
ATOM 2594 O O . VAL B 1 107 ? 62.150 14.826 51.421 1.00 8.26 106 VAL B O 1
ATOM 2598 N N . LYS B 1 108 ? 62.071 15.707 53.500 1.00 7.65 107 LYS B N 1
ATOM 2599 C CA . LYS B 1 108 ? 60.823 16.437 53.348 1.00 7.72 107 LYS B CA 1
ATOM 2600 C C . LYS B 1 108 ? 61.068 17.923 53.603 1.00 7.18 107 LYS B C 1
ATOM 2601 O O . LYS B 1 108 ? 61.612 18.299 54.657 1.00 6.41 107 LYS B O 1
ATOM 2607 N N . LEU B 1 109 ? 60.658 18.755 52.649 1.00 8.03 108 LEU B N 1
ATOM 2608 C CA . LEU B 1 109 ? 60.785 20.211 52.768 1.00 8.13 108 LEU B CA 1
ATOM 2609 C C . LEU B 1 109 ? 59.400 20.842 52.731 1.00 8.74 108 LEU B C 1
ATOM 2610 O O . LEU B 1 109 ? 58.521 20.344 52.050 1.00 7.66 108 LEU B O 1
ATOM 2615 N N . TRP B 1 110 ? 59.231 21.966 53.445 1.00 7.76 109 TRP B N 1
ATOM 2616 C CA . TRP B 1 110 ? 57.984 22.711 53.449 1.00 9.00 109 TRP B CA 1
ATOM 2617 C C . TRP B 1 110 ? 56.765 21.889 53.969 1.00 9.11 109 TRP B C 1
ATOM 2618 O O . TRP B 1 110 ? 55.607 22.096 53.542 1.00 9.33 109 TRP B O 1
ATOM 2629 N N . GLN B 1 111 ? 57.051 20.998 54.918 1.00 8.98 110 GLN B N 1
ATOM 2630 C CA . GLN B 1 111 ? 56.007 20.203 55.574 1.00 9.09 110 GLN B CA 1
ATOM 2631 C C . GLN B 1 111 ? 55.912 20.487 57.080 1.00 9.29 110 GLN B C 1
ATOM 2632 O O . GLN B 1 111 ? 55.194 19.818 57.805 1.00 9.98 110 GLN B O 1
ATOM 2638 N N . PHE B 1 112 ? 56.600 21.541 57.526 1.00 9.72 111 PHE B N 1
ATOM 2639 C CA . PHE B 1 112 ? 56.410 22.041 58.885 1.00 8.49 111 PHE B CA 1
ATOM 2640 C C . PHE B 1 112 ? 55.312 23.126 58.921 1.00 10.16 111 PHE B C 1
ATOM 2641 O O . PHE B 1 112 ? 55.142 23.939 58.010 1.00 9.88 111 PHE B O 1
ATOM 2649 N N . ASP B 1 113 ? 54.605 23.170 60.029 1.00 9.97 112 ASP B N 1
ATOM 2650 C CA . ASP B 1 113 ? 53.772 24.330 60.310 1.00 11.82 112 ASP B CA 1
ATOM 2651 C C . ASP B 1 113 ? 54.727 25.547 60.392 1.00 12.01 112 ASP B C 1
ATOM 2652 O O . ASP B 1 113 ? 55.803 25.461 60.972 1.00 10.79 112 ASP B O 1
ATOM 2657 N N . PRO B 1 114 ? 54.349 26.678 59.781 1.00 13.41 113 PRO B N 1
ATOM 2658 C CA . PRO B 1 114 ? 55.228 27.840 59.788 1.00 13.41 113 PRO B CA 1
ATOM 2659 C C . PRO B 1 114 ? 55.678 28.322 61.167 1.00 13.77 113 PRO B C 1
ATOM 2660 O O . PRO B 1 114 ? 56.719 28.968 61.276 1.00 14.63 113 PRO B O 1
ATOM 2664 N N . ALA B 1 115 ? 54.911 28.015 62.208 1.00 13.48 114 ALA B N 1
ATOM 2665 C CA . ALA B 1 115 ? 55.250 28.448 63.556 1.00 13.39 114 ALA B CA 1
ATOM 2666 C C . ALA B 1 115 ? 56.104 27.446 64.360 1.00 12.68 114 ALA B C 1
ATOM 2667 O O . ALA B 1 115 ? 56.540 27.770 65.454 1.00 12.55 114 ALA B O 1
ATOM 2669 N N . ASP B 1 116 ? 56.348 26.246 63.814 1.00 11.80 115 ASP B N 1
ATOM 2670 C CA . ASP B 1 116 ? 57.142 25.222 64.495 1.00 11.50 115 ASP B CA 1
ATOM 2671 C C . ASP B 1 116 ? 58.577 25.717 64.658 1.00 11.77 115 ASP B C 1
ATOM 2672 O O . ASP B 1 116 ? 59.198 26.199 63.686 1.00 10.63 115 ASP B O 1
ATOM 2677 N N . ARG B 1 117 ? 59.092 25.617 65.875 1.00 11.00 116 ARG B N 1
ATOM 2678 C CA . ARG B 1 117 ? 60.481 25.945 66.156 1.00 12.09 116 ARG B CA 1
ATOM 2679 C C . ARG B 1 117 ? 61.207 24.809 66.872 1.00 11.80 116 ARG B C 1
ATOM 2680 O O . ARG B 1 117 ? 62.299 24.978 67.388 1.00 12.94 116 ARG B O 1
ATOM 2688 N N . THR B 1 118 ? 60.644 23.612 66.804 1.00 11.44 117 THR B N 1
ATOM 2689 C CA . THR B 1 118 ? 61.247 22.472 67.468 1.00 9.71 117 THR B CA 1
ATOM 2690 C C . THR B 1 118 ? 62.341 21.822 66.616 1.00 10.12 117 THR B C 1
ATOM 2691 O O . THR B 1 118 ? 62.051 21.266 65.546 1.00 9.39 117 THR B O 1
ATOM 2695 N N . GLN B 1 119 ? 63.595 21.870 67.092 1.00 9.80 118 GLN B N 1
ATOM 2696 C CA . GLN B 1 119 ? 64.764 21.394 66.344 1.00 9.02 118 GLN B CA 1
ATOM 2697 C C . GLN B 1 119 ? 65.502 20.318 67.128 1.00 8.96 118 GLN B C 1
ATOM 2698 O O . GLN B 1 119 ? 65.811 20.517 68.295 1.00 7.92 118 GLN B O 1
ATOM 2704 N N . PHE B 1 120 ? 65.821 19.196 66.475 1.00 8.76 119 PHE B N 1
ATOM 2705 C CA . PHE B 1 120 ? 66.639 18.165 67.083 1.00 9.02 119 PHE B CA 1
ATOM 2706 C C . PHE B 1 120 ? 67.096 17.147 66.055 1.00 9.48 119 PHE B C 1
ATOM 2707 O O . PHE B 1 120 ? 66.592 17.115 64.931 1.00 8.91 119 PHE B O 1
ATOM 2715 N N . SER B 1 121 ? 68.049 16.314 66.455 1.00 10.05 120 SER B N 1
ATOM 2716 C CA . SER B 1 121 ? 68.330 15.079 65.748 1.00 9.78 120 SER B CA 1
ATOM 2717 C C . SER B 1 121 ? 68.228 13.917 66.704 1.00 9.32 120 SER B C 1
ATOM 2718 O O . SER B 1 121 ? 68.268 14.055 67.947 1.00 8.70 120 SER B O 1
ATOM 2721 N N . LYS B 1 122 ? 68.075 12.740 66.142 1.00 8.83 121 LYS B N 1
ATOM 2722 C CA . LYS B 1 122 ? 67.845 11.564 66.960 1.00 9.30 121 LYS B CA 1
ATOM 2723 C C . LYS B 1 122 ? 68.444 10.332 66.320 1.00 8.74 121 LYS B C 1
ATOM 2724 O O . LYS B 1 122 ? 68.344 10.174 65.114 1.00 7.06 121 LYS B O 1
ATOM 2730 N N . ASN B 1 123 ? 69.036 9.451 67.128 1.00 8.87 122 ASN B N 1
ATOM 2731 C CA . ASN B 1 123 ? 69.484 8.154 66.660 1.00 9.05 122 ASN B CA 1
ATOM 2732 C C . ASN B 1 123 ? 68.282 7.218 66.815 1.00 9.71 122 ASN B C 1
ATOM 2733 O O . ASN B 1 123 ? 67.885 6.885 67.950 1.00 9.28 122 ASN B O 1
ATOM 2746 N N . GLU B 1 125 ? 67.430 3.981 66.218 1.00 9.91 124 GLU B N 1
ATOM 2747 C CA . GLU B 1 125 ? 67.548 2.674 66.878 1.00 11.95 124 GLU B CA 1
ATOM 2748 C C . GLU B 1 125 ? 67.926 2.747 68.350 1.00 11.10 124 GLU B C 1
ATOM 2749 O O . GLU B 1 125 ? 67.489 1.910 69.154 1.00 10.69 124 GLU B O 1
ATOM 2755 N N . ALA B 1 126 ? 68.670 3.789 68.716 1.00 9.64 125 ALA B N 1
ATOM 2756 C CA . ALA B 1 126 ? 69.149 3.948 70.082 1.00 9.31 125 ALA B CA 1
ATOM 2757 C C . ALA B 1 126 ? 68.009 4.154 71.076 1.00 8.92 125 ALA B C 1
ATOM 2758 O O . ALA B 1 126 ? 68.215 3.961 72.269 1.00 9.47 125 ALA B O 1
ATOM 2760 N N . GLU B 1 127 ? 66.829 4.537 70.603 1.00 9.01 126 GLU B N 1
ATOM 2761 C CA . GLU B 1 127 ? 65.696 4.861 71.506 1.00 10.43 126 GLU B CA 1
ATOM 2762 C C . GLU B 1 127 ? 64.535 3.856 71.422 1.00 11.10 126 GLU B C 1
ATOM 2763 O O . GLU B 1 127 ? 63.452 4.118 71.950 1.00 10.45 126 GLU B O 1
ATOM 2769 N N . LEU B 1 128 ? 64.760 2.711 70.772 1.00 11.46 127 LEU B N 1
ATOM 2770 C CA . LEU B 1 128 ? 63.743 1.646 70.707 1.00 11.80 127 LEU B CA 1
ATOM 2771 C C . LEU B 1 128 ? 63.352 1.157 72.090 1.00 12.80 127 LEU B C 1
ATOM 2772 O O . LEU B 1 128 ? 64.204 1.011 72.950 1.00 12.58 127 LEU B O 1
ATOM 2777 N N . GLY B 1 129 ? 62.050 0.931 72.285 1.00 14.66 128 GLY B N 1
ATOM 2778 C CA . GLY B 1 129 ? 61.547 0.152 73.411 1.00 15.81 128 GLY B CA 1
ATOM 2779 C C . GLY B 1 129 ? 61.551 -1.351 73.162 1.00 16.57 128 GLY B C 1
ATOM 2780 O O . GLY B 1 129 ? 61.982 -1.798 72.122 1.00 17.09 128 GLY B O 1
ATOM 2781 N N . ALA B 1 130 ? 61.082 -2.144 74.124 1.00 18.31 129 ALA B N 1
ATOM 2782 C CA . ALA B 1 130 ? 60.954 -3.583 73.937 1.00 19.32 129 ALA B CA 1
ATOM 2783 C C . ALA B 1 130 ? 59.891 -3.958 72.903 1.00 19.51 129 ALA B C 1
ATOM 2784 O O . ALA B 1 130 ? 58.893 -3.237 72.706 1.00 18.93 129 ALA B O 1
ATOM 2786 N N . PRO B 1 131 ? 60.094 -5.119 72.265 1.00 20.25 130 PRO B N 1
ATOM 2787 C CA . PRO B 1 131 ? 59.106 -5.614 71.325 1.00 20.89 130 PRO B CA 1
ATOM 2788 C C . PRO B 1 131 ? 57.794 -5.918 72.022 1.00 21.15 130 PRO B C 1
ATOM 2789 O O . PRO B 1 131 ? 57.779 -6.422 73.136 1.00 21.82 130 PRO B O 1
ATOM 2793 N N . VAL B 1 132 ? 56.711 -5.546 71.367 1.00 20.88 131 VAL B N 1
ATOM 2794 C CA . VAL B 1 132 ? 55.368 -5.877 71.770 1.00 21.66 131 VAL B CA 1
ATOM 2795 C C . VAL B 1 132 ? 54.798 -6.618 70.569 1.00 21.75 131 VAL B C 1
ATOM 2796 O O . VAL B 1 132 ? 54.712 -6.044 69.481 1.00 19.57 131 VAL B O 1
ATOM 2800 N N . GLU B 1 133 ? 54.444 -7.895 70.753 1.00 23.05 132 GLU B N 1
ATOM 2801 C CA . GLU B 1 133 ? 53.963 -8.742 69.655 1.00 24.45 132 GLU B CA 1
ATOM 2802 C C . GLU B 1 133 ? 54.846 -8.549 68.401 1.00 22.72 132 GLU B C 1
ATOM 2803 O O . GLU B 1 133 ? 54.340 -8.220 67.321 1.00 23.16 132 GLU B O 1
ATOM 2809 N N . GLY B 1 134 ? 56.153 -8.716 68.587 1.00 20.93 133 GLY B N 1
ATOM 2810 C CA . GLY B 1 134 ? 57.138 -8.647 67.513 1.00 19.67 133 GLY B CA 1
ATOM 2811 C C . GLY B 1 134 ? 57.537 -7.273 66.993 1.00 17.79 133 GLY B C 1
ATOM 2812 O O . GLY B 1 134 ? 58.333 -7.208 66.039 1.00 17.68 133 GLY B O 1
ATOM 2813 N N . ILE B 1 135 ? 57.026 -6.187 67.599 1.00 16.91 134 ILE B N 1
ATOM 2814 C CA . ILE B 1 135 ? 57.269 -4.840 67.072 1.00 15.39 134 ILE B CA 1
ATOM 2815 C C . ILE B 1 135 ? 57.848 -3.919 68.157 1.00 14.70 134 ILE B C 1
ATOM 2816 O O . ILE B 1 135 ? 57.238 -3.723 69.213 1.00 13.41 134 ILE B O 1
ATOM 2821 N N . SER B 1 136 ? 59.037 -3.383 67.881 1.00 13.96 135 SER B N 1
ATOM 2822 C CA . SER B 1 136 ? 59.707 -2.425 68.739 1.00 13.08 135 SER B CA 1
ATOM 2823 C C . SER B 1 136 ? 59.529 -1.061 68.119 1.00 11.83 135 SER B C 1
ATOM 2824 O O . SER B 1 136 ? 59.671 -0.894 66.884 1.00 10.74 135 SER B O 1
ATOM 2827 N N . THR B 1 137 ? 59.195 -0.080 68.958 1.00 11.05 136 THR B N 1
ATOM 2828 C CA . THR B 1 137 ? 58.922 1.260 68.494 1.00 10.42 136 THR B CA 1
ATOM 2829 C C . THR B 1 137 ? 59.849 2.283 69.154 1.00 9.80 136 THR B C 1
ATOM 2830 O O . THR B 1 137 ? 60.104 2.217 70.352 1.00 11.26 136 THR B O 1
ATOM 2834 N N . SER B 1 138 ? 60.335 3.232 68.350 1.00 9.29 137 SER B N 1
ATOM 2835 C CA . SER B 1 138 ? 61.044 4.413 68.831 1.00 8.70 137 SER B CA 1
ATOM 2836 C C . SER B 1 138 ? 60.245 5.628 68.410 1.00 8.07 137 SER B C 1
ATOM 2837 O O . SER B 1 138 ? 60.062 5.887 67.205 1.00 7.72 137 SER B O 1
ATOM 2840 N N . LEU B 1 139 ? 59.719 6.354 69.395 1.00 7.40 138 LEU B N 1
ATOM 2841 C CA . LEU B 1 139 ? 58.983 7.586 69.064 1.00 7.39 138 LEU B CA 1
ATOM 2842 C C . LEU B 1 139 ? 59.998 8.664 68.662 1.00 7.27 138 LEU B C 1
ATOM 2843 O O . LEU B 1 139 ? 60.869 9.004 69.457 1.00 8.24 138 LEU B O 1
ATOM 2848 N N . LEU B 1 140 ? 59.876 9.204 67.445 1.00 7.66 139 LEU B N 1
ATOM 2849 C CA . LEU B 1 140 ? 60.839 10.151 66.917 1.00 7.63 139 LEU B CA 1
ATOM 2850 C C . LEU B 1 140 ? 60.374 11.580 67.053 1.00 8.53 139 LEU B C 1
ATOM 2851 O O . LEU B 1 140 ? 61.181 12.484 67.309 1.00 8.00 139 LEU B O 1
ATOM 2856 N N . HIS B 1 141 ? 59.069 11.794 66.923 1.00 6.99 140 HIS B N 1
ATOM 2857 C CA . HIS B 1 141 ? 58.490 13.140 66.999 1.00 7.87 140 HIS B CA 1
ATOM 2858 C C . HIS B 1 141 ? 56.999 13.014 67.102 1.00 7.15 140 HIS B C 1
ATOM 2859 O O . HIS B 1 141 ? 56.423 12.142 66.465 1.00 7.13 140 HIS B O 1
ATOM 2866 N N . GLU B 1 142 ? 56.376 13.836 67.964 1.00 7.50 141 GLU B N 1
ATOM 2867 C CA A GLU B 1 142 ? 54.928 13.943 67.999 0.50 7.37 141 GLU B CA 1
ATOM 2868 C CA B GLU B 1 142 ? 54.933 13.942 68.003 0.50 7.47 141 GLU B CA 1
ATOM 2869 C C . GLU B 1 142 ? 54.546 15.354 68.355 1.00 8.08 141 GLU B C 1
ATOM 2870 O O . GLU B 1 142 ? 55.091 15.934 69.293 1.00 9.85 141 GLU B O 1
ATOM 2881 N N . ASP B 1 143 ? 53.606 15.891 67.609 1.00 8.79 142 ASP B N 1
ATOM 2882 C CA . ASP B 1 143 ? 53.021 17.173 67.931 1.00 10.13 142 ASP B CA 1
ATOM 2883 C C . ASP B 1 143 ? 51.504 17.097 67.668 1.00 11.22 142 ASP B C 1
ATOM 2884 O O . ASP B 1 143 ? 50.971 15.983 67.452 1.00 11.88 142 ASP B O 1
ATOM 2889 N N . GLU B 1 144 ? 50.803 18.232 67.676 1.00 12.82 143 GLU B N 1
ATOM 2890 C CA A GLU B 1 144 ? 49.348 18.251 67.432 0.50 13.92 143 GLU B CA 1
ATOM 2891 C CA B GLU B 1 144 ? 49.348 18.217 67.435 0.50 13.96 143 GLU B CA 1
ATOM 2892 C C . GLU B 1 144 ? 48.955 17.664 66.069 1.00 12.98 143 GLU B C 1
ATOM 2893 O O . GLU B 1 144 ? 47.815 17.229 65.881 1.00 12.82 143 GLU B O 1
ATOM 2904 N N . ARG B 1 145 ? 49.884 17.679 65.117 1.00 11.43 144 ARG B N 1
ATOM 2905 C CA . ARG B 1 145 ? 49.577 17.336 63.726 1.00 10.02 144 ARG B CA 1
ATOM 2906 C C . ARG B 1 145 ? 49.978 15.951 63.294 1.00 9.45 144 ARG B C 1
ATOM 2907 O O . ARG B 1 145 ? 49.290 15.335 62.496 1.00 9.67 144 ARG B O 1
ATOM 2915 N N . GLU B 1 146 ? 51.109 15.480 63.804 1.00 9.27 145 GLU B N 1
ATOM 2916 C CA . GLU B 1 146 ? 51.733 14.275 63.265 1.00 7.72 145 GLU B CA 1
ATOM 2917 C C . GLU B 1 146 ? 52.415 13.467 64.329 1.00 7.70 145 GLU B C 1
ATOM 2918 O O . GLU B 1 146 ? 52.838 13.997 65.338 1.00 6.99 145 GLU B O 1
ATOM 2924 N N . THR B 1 147 ? 52.569 12.181 64.017 1.00 7.60 146 THR B N 1
ATOM 2925 C CA . THR B 1 147 ? 53.300 11.221 64.864 1.00 8.04 146 THR B CA 1
ATOM 2926 C C . THR B 1 147 ? 54.286 10.473 64.008 1.00 7.74 146 THR B C 1
ATOM 2927 O O . THR B 1 147 ? 53.887 9.835 63.019 1.00 7.56 146 THR B O 1
ATOM 2931 N N . VAL B 1 148 ? 55.566 10.554 64.380 1.00 7.01 147 VAL B N 1
ATOM 2932 C CA . VAL B 1 148 ? 56.660 9.982 63.587 1.00 6.32 147 VAL B CA 1
ATOM 2933 C C . VAL B 1 148 ? 57.357 8.880 64.401 1.00 6.45 147 VAL B C 1
ATOM 2934 O O . VAL B 1 148 ? 57.763 9.118 65.546 1.00 6.54 147 VAL B O 1
ATOM 2938 N N . THR B 1 149 ? 57.465 7.675 63.830 1.00 7.43 148 THR B N 1
ATOM 2939 C CA . THR B 1 149 ? 58.046 6.542 64.547 1.00 7.64 148 THR B CA 1
ATOM 2940 C C . THR B 1 149 ? 59.034 5.780 63.695 1.00 7.78 148 THR B C 1
ATOM 2941 O O . THR B 1 149 ? 58.971 5.828 62.473 1.00 7.69 148 THR B O 1
ATOM 2945 N N . HIS B 1 150 ? 59.973 5.106 64.362 1.00 7.80 149 HIS B N 1
ATOM 2946 C CA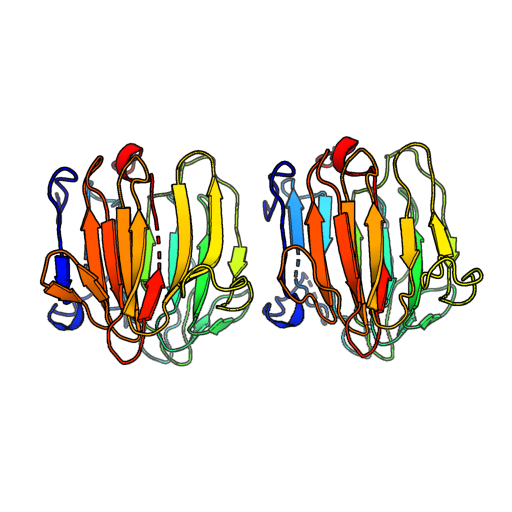 . HIS B 1 150 ? 60.766 4.050 63.759 1.00 8.72 149 HIS B CA 1
ATOM 2947 C C . HIS B 1 150 ? 60.244 2.757 64.367 1.00 8.64 149 HIS B C 1
ATOM 2948 O O . HIS B 1 150 ? 60.018 2.706 65.563 1.00 8.76 149 HIS B O 1
ATOM 2955 N N . ARG B 1 151 ? 60.061 1.726 63.536 1.00 8.43 150 ARG B N 1
ATOM 2956 C CA . ARG B 1 151 ? 59.557 0.445 63.986 1.00 8.82 150 ARG B CA 1
ATOM 2957 C C . ARG B 1 151 ? 60.502 -0.650 63.489 1.00 9.32 150 ARG B C 1
ATOM 2958 O O . ARG B 1 151 ? 60.933 -0.632 62.348 1.00 10.01 150 ARG B O 1
ATOM 2966 N N . LYS B 1 152 ? 60.830 -1.582 64.370 1.00 10.16 151 LYS B N 1
ATOM 2967 C CA A LYS B 1 152 ? 61.544 -2.784 64.002 0.50 10.45 151 LYS B CA 1
ATOM 2968 C CA B LYS B 1 152 ? 61.544 -2.786 64.000 0.50 10.42 151 LYS B CA 1
ATOM 2969 C C . LYS B 1 152 ? 60.575 -3.959 64.175 1.00 11.35 151 LYS B C 1
ATOM 2970 O O . LYS B 1 152 ? 60.041 -4.171 65.284 1.00 10.17 151 LYS B O 1
ATOM 2981 N N . LEU B 1 153 ? 60.389 -4.718 63.103 1.00 10.76 152 LEU B N 1
ATOM 2982 C CA . LEU B 1 153 ? 59.473 -5.864 63.060 1.00 11.54 152 LEU B CA 1
ATOM 2983 C C . LEU B 1 153 ? 60.259 -7.173 62.968 1.00 11.94 152 LEU B C 1
ATOM 2984 O O . LEU B 1 153 ? 61.143 -7.335 62.103 1.00 12.14 152 LEU B O 1
ATOM 2989 N N . GLU B 1 154 ? 59.945 -8.096 63.882 1.00 12.91 153 GLU B N 1
ATOM 2990 C CA . GLU B 1 154 ? 60.485 -9.466 63.822 1.00 13.86 153 GLU B CA 1
ATOM 2991 C C . GLU B 1 154 ? 59.893 -10.199 62.610 1.00 12.90 153 GLU B C 1
ATOM 2992 O O . GLU B 1 154 ? 58.863 -9.759 62.064 1.00 11.25 153 GLU B O 1
ATOM 2998 N N . PRO B 1 155 ? 60.530 -11.298 62.156 1.00 13.28 154 PRO B N 1
ATOM 2999 C CA . PRO B 1 155 ? 59.970 -12.052 61.033 1.00 13.70 154 PRO B CA 1
ATOM 3000 C C . PRO B 1 155 ? 58.528 -12.429 61.291 1.00 13.81 154 PRO B C 1
ATOM 3001 O O . PRO B 1 155 ? 58.219 -12.990 62.360 1.00 14.35 154 PRO B O 1
ATOM 3005 N N . GLY B 1 156 ? 57.658 -12.094 60.350 1.00 13.07 155 GLY B N 1
ATOM 3006 C CA . GLY B 1 156 ? 56.253 -12.463 60.457 1.00 13.82 155 GLY B CA 1
ATOM 3007 C C . GLY B 1 156 ? 55.393 -11.514 61.265 1.00 13.33 155 GLY B C 1
ATOM 3008 O O . GLY B 1 156 ? 54.181 -11.688 61.295 1.00 13.88 155 GLY B O 1
ATOM 3009 N N . ALA B 1 157 ? 55.991 -10.503 61.908 1.00 12.96 156 ALA B N 1
ATOM 3010 C CA . ALA B 1 157 ? 55.203 -9.603 62.778 1.00 13.01 156 ALA B CA 1
ATOM 3011 C C . ALA B 1 157 ? 54.405 -8.682 61.897 1.00 12.08 156 ALA B C 1
ATOM 3012 O O . ALA B 1 157 ? 54.902 -8.182 60.885 1.00 10.70 156 ALA B O 1
ATOM 3014 N N . ASN B 1 158 ? 53.171 -8.470 62.306 1.00 12.97 157 ASN B N 1
ATOM 3015 C CA . ASN B 1 158 ? 52.256 -7.575 61.591 1.00 13.25 157 ASN B CA 1
ATOM 3016 C C . ASN B 1 158 ? 52.047 -6.296 62.362 1.00 13.56 157 ASN B C 1
ATOM 3017 O O . ASN B 1 158 ? 51.751 -6.336 63.559 1.00 13.74 157 ASN B O 1
ATOM 3022 N N . LEU B 1 159 ? 52.222 -5.179 61.655 1.00 13.55 158 LEU B N 1
ATOM 3023 C CA . LEU B 1 159 ? 51.867 -3.859 62.138 1.00 13.82 158 LEU B CA 1
ATOM 3024 C C . LEU B 1 159 ? 50.577 -3.447 61.436 1.00 14.15 158 LEU B C 1
ATOM 3025 O O . LEU B 1 159 ? 50.536 -3.370 60.225 1.00 11.86 158 LEU B O 1
ATOM 3030 N N . THR B 1 160 ? 49.530 -3.179 62.214 1.00 14.92 159 THR B N 1
ATOM 3031 C CA . THR B 1 160 ? 48.269 -2.682 61.700 1.00 16.01 159 THR B CA 1
ATOM 3032 C C . THR B 1 160 ? 48.043 -1.338 62.385 1.00 16.24 159 THR B C 1
ATOM 3033 O O . THR B 1 160 ? 48.075 -1.259 63.611 1.00 17.53 159 THR B O 1
ATOM 3037 N N . SER B 1 161 ? 47.849 -0.295 61.582 1.00 15.06 160 SER B N 1
ATOM 3038 C CA . SER B 1 161 ? 47.570 1.031 62.093 1.00 13.81 160 SER B CA 1
ATOM 3039 C C . SER B 1 161 ? 46.270 1.545 61.506 1.00 13.84 160 SER B C 1
ATOM 3040 O O . SER B 1 161 ? 46.067 1.502 60.282 1.00 12.80 160 SER B O 1
ATOM 3043 N N . GLU B 1 162 ? 45.432 2.077 62.376 1.00 13.48 161 GLU B N 1
ATOM 3044 C CA . GLU B 1 162 ? 44.225 2.770 61.953 1.00 14.24 161 GLU B CA 1
ATOM 3045 C C . GLU B 1 162 ? 44.346 4.270 62.241 1.00 12.75 161 GLU B C 1
ATOM 3046 O O . GLU B 1 162 ? 43.337 4.958 62.423 1.00 11.86 161 GLU B O 1
ATOM 3052 N N . ALA B 1 163 ? 45.579 4.771 62.260 1.00 11.27 162 ALA B N 1
ATOM 3053 C CA . ALA B 1 163 ? 45.860 6.179 62.587 1.00 10.74 162 ALA B CA 1
ATOM 3054 C C . ALA B 1 163 ? 45.128 7.115 61.628 1.00 11.27 162 ALA B C 1
ATOM 3055 O O . ALA B 1 163 ? 45.009 6.841 60.412 1.00 10.56 162 ALA B O 1
ATOM 3057 N N . ALA B 1 164 ? 44.623 8.213 62.195 1.00 11.08 163 ALA B N 1
ATOM 3058 C CA . ALA B 1 164 ? 43.903 9.236 61.430 1.00 11.00 163 ALA B CA 1
ATOM 3059 C C . ALA B 1 164 ? 44.848 10.151 60.675 1.00 9.94 163 ALA B C 1
ATOM 3060 O O . ALA B 1 164 ? 46.000 10.409 61.112 1.00 10.68 163 ALA B O 1
ATOM 3062 N N . GLY B 1 165 ? 44.381 10.650 59.527 1.00 9.35 164 GLY B N 1
ATOM 3063 C CA . GLY B 1 165 ? 45.052 11.803 58.887 1.00 9.08 164 GLY B CA 1
ATOM 3064 C C . GLY B 1 165 ? 46.160 11.448 57.923 1.00 8.15 164 GLY B C 1
ATOM 3065 O O . GLY B 1 165 ? 46.983 12.284 57.588 1.00 8.34 164 GLY B O 1
ATOM 3066 N N . GLY B 1 166 ? 46.172 10.205 57.460 1.00 7.06 165 GLY B N 1
ATOM 3067 C CA . GLY B 1 166 ? 47.158 9.720 56.466 1.00 7.43 165 GLY B CA 1
ATOM 3068 C C . GLY B 1 166 ? 48.317 8.968 57.087 1.00 7.13 165 GLY B C 1
ATOM 3069 O O . GLY B 1 166 ? 48.700 9.209 58.229 1.00 7.31 165 GLY B O 1
ATOM 3070 N N . ILE B 1 167 ? 48.866 8.050 56.317 1.00 7.32 166 ILE B N 1
ATOM 3071 C CA . ILE B 1 167 ? 49.962 7.211 56.759 1.00 7.27 166 ILE B CA 1
ATOM 3072 C C . ILE B 1 167 ? 51.015 7.142 55.665 1.00 7.96 166 ILE B C 1
ATOM 3073 O O . ILE B 1 167 ? 50.697 6.887 54.488 1.00 9.07 166 ILE B O 1
ATOM 3078 N N . GLU B 1 168 ? 52.266 7.389 56.044 1.00 6.40 167 GLU B N 1
ATOM 3079 C CA . GLU B 1 168 ? 53.370 7.334 55.100 1.00 6.73 167 GLU B CA 1
ATOM 3080 C C . GLU B 1 168 ? 54.495 6.512 55.699 1.00 7.14 167 GLU B C 1
ATOM 3081 O O . GLU B 1 168 ? 54.872 6.709 56.851 1.00 6.80 167 GLU B O 1
ATOM 3087 N N . VAL B 1 169 ? 55.056 5.630 54.889 1.00 6.99 168 VAL B N 1
ATOM 3088 C CA . VAL B 1 169 ? 56.073 4.667 55.353 1.00 7.01 168 VAL B CA 1
ATOM 3089 C C . VAL B 1 169 ? 57.241 4.634 54.380 1.00 6.86 168 VAL B C 1
ATOM 3090 O O . VAL B 1 169 ? 57.044 4.684 53.163 1.00 6.98 168 VAL B O 1
ATOM 3094 N N . LEU B 1 170 ? 58.460 4.602 54.914 1.00 5.80 169 LEU B N 1
ATOM 3095 C CA . LEU B 1 170 ? 59.646 4.268 54.130 1.00 6.80 169 LEU B CA 1
ATOM 3096 C C . LEU B 1 170 ? 60.220 2.973 54.712 1.00 7.20 169 LEU B C 1
ATOM 3097 O O . LEU B 1 170 ? 60.421 2.872 55.939 1.00 7.91 169 LEU B O 1
ATOM 3102 N N . VAL B 1 171 ? 60.435 1.970 53.860 1.00 8.27 170 VAL B N 1
ATOM 3103 C CA . VAL B 1 171 ? 61.087 0.753 54.315 1.00 8.41 170 VAL B CA 1
ATOM 3104 C C . VAL B 1 171 ? 62.592 0.981 54.371 1.00 8.91 170 VAL B C 1
ATOM 3105 O O . VAL B 1 171 ? 63.202 1.353 53.357 1.00 8.59 170 VAL B O 1
ATOM 3109 N N . LEU B 1 172 ? 63.173 0.769 55.546 1.00 7.97 171 LEU B N 1
ATOM 3110 C CA . LEU B 1 172 ? 64.595 1.018 55.750 1.00 9.74 171 LEU B CA 1
ATOM 3111 C C . LEU B 1 172 ? 65.447 -0.221 55.496 1.00 10.81 171 LEU B C 1
ATOM 3112 O O . LEU B 1 172 ? 66.566 -0.116 54.991 1.00 12.35 171 LEU B O 1
ATOM 3117 N N . ASP B 1 173 ? 64.931 -1.387 55.867 1.00 10.94 172 ASP B N 1
ATOM 3118 C CA . ASP B 1 173 ? 65.671 -2.651 55.750 1.00 12.18 172 ASP B CA 1
ATOM 3119 C C . ASP B 1 173 ? 64.653 -3.777 55.770 1.00 11.40 172 ASP B C 1
ATOM 3120 O O . ASP B 1 173 ? 63.507 -3.610 56.245 1.00 10.56 172 ASP B O 1
ATOM 3125 N N . GLY B 1 174 ? 65.054 -4.921 55.224 1.00 11.18 173 GLY B N 1
ATOM 3126 C CA . GLY B 1 174 ? 64.144 -6.078 55.179 1.00 11.33 173 GLY B CA 1
ATOM 3127 C C . GLY B 1 174 ? 63.001 -5.820 54.213 1.00 10.92 173 GLY B C 1
ATOM 3128 O O . GLY B 1 174 ? 63.184 -5.108 53.240 1.00 10.82 173 GLY B O 1
ATOM 3129 N N . ASP B 1 175 ? 61.832 -6.391 54.495 1.00 11.61 174 ASP B N 1
ATOM 3130 C CA . ASP B 1 175 ? 60.649 -6.197 53.638 1.00 11.43 174 ASP B CA 1
ATOM 3131 C C . ASP B 1 175 ? 59.351 -6.397 54.439 1.00 11.72 174 ASP B C 1
ATOM 3132 O O . ASP B 1 175 ? 59.323 -7.095 55.467 1.00 10.49 174 ASP B O 1
ATOM 3137 N N . VAL B 1 176 ? 58.306 -5.726 53.983 1.00 10.28 175 VAL B N 1
ATOM 3138 C CA . VAL B 1 176 ? 56.954 -5.950 54.477 1.00 11.29 175 VAL B CA 1
ATOM 3139 C C . VAL B 1 176 ? 56.022 -6.191 53.318 1.00 12.56 175 VAL B C 1
ATOM 3140 O O . VAL B 1 176 ? 56.185 -5.589 52.240 1.00 13.13 175 VAL B O 1
ATOM 3144 N N . THR B 1 177 ? 55.048 -7.071 53.545 1.00 13.00 176 THR B N 1
ATOM 3145 C CA . THR B 1 177 ? 53.916 -7.219 52.652 1.00 13.16 176 THR B CA 1
ATOM 3146 C C . THR B 1 177 ? 52.767 -6.278 53.031 1.00 12.86 176 THR B C 1
ATOM 3147 O O . THR B 1 177 ? 52.332 -6.242 54.187 1.00 12.39 176 THR B O 1
ATOM 3151 N N . VAL B 1 178 ? 52.304 -5.499 52.043 1.00 13.44 177 VAL B N 1
ATOM 3152 C CA . VAL B 1 178 ? 51.178 -4.563 52.188 1.00 14.66 177 VAL B CA 1
ATOM 3153 C C . VAL B 1 178 ? 50.287 -4.780 50.959 1.00 16.57 177 VAL B C 1
ATOM 3154 O O . VAL B 1 178 ? 50.741 -4.632 49.835 1.00 16.08 177 VAL B O 1
ATOM 3158 N N . ASN B 1 179 ? 49.047 -5.204 51.179 1.00 19.11 178 ASN B N 1
ATOM 3159 C CA . ASN B 1 179 ? 48.127 -5.515 50.079 1.00 21.52 178 ASN B CA 1
ATOM 3160 C C . ASN B 1 179 ? 48.735 -6.416 49.004 1.00 21.98 178 ASN B C 1
ATOM 3161 O O . ASN B 1 179 ? 48.715 -6.116 47.794 1.00 22.34 178 ASN B O 1
ATOM 3166 N N . ASP B 1 180 ? 49.289 -7.531 49.477 1.00 21.58 179 ASP B N 1
ATOM 3167 C CA . ASP B 1 180 ? 49.944 -8.545 48.650 1.00 22.69 179 ASP B CA 1
ATOM 3168 C C . ASP B 1 180 ? 51.113 -8.116 47.784 1.00 21.60 179 ASP B C 1
ATOM 3169 O O . ASP B 1 180 ? 51.616 -8.901 46.959 1.00 22.97 179 ASP B O 1
ATOM 3174 N N . GLU B 1 181 ? 51.614 -6.915 48.031 1.00 20.29 180 GLU B N 1
ATOM 3175 C CA . GLU B 1 181 ? 52.814 -6.451 47.384 1.00 19.85 180 GLU B CA 1
ATOM 3176 C C . GLU B 1 181 ? 53.939 -6.507 48.408 1.00 17.57 180 GLU B C 1
ATOM 3177 O O . GLU B 1 181 ? 53.760 -6.091 49.559 1.00 17.14 180 GLU B O 1
ATOM 3183 N N . VAL B 1 182 ? 55.098 -6.957 47.964 1.00 15.88 181 VAL B N 1
ATOM 3184 C CA . VAL B 1 182 ? 56.308 -7.018 48.799 1.00 15.31 181 VAL B CA 1
ATOM 3185 C C . VAL B 1 182 ? 57.099 -5.707 48.658 1.00 13.91 181 VAL B C 1
ATOM 31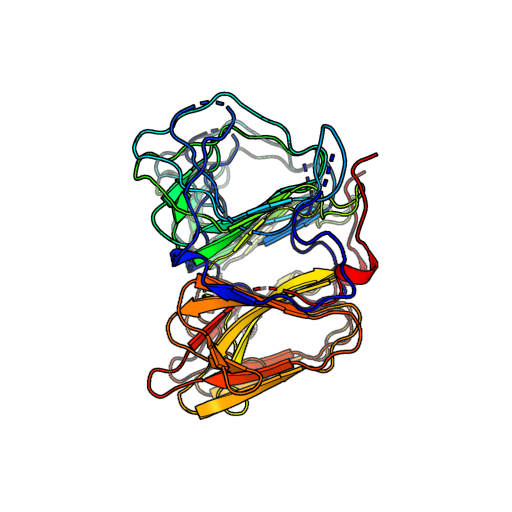86 O O . VAL B 1 182 ? 57.638 -5.398 47.584 1.00 14.58 181 VAL B O 1
ATOM 3190 N N . LEU B 1 183 ? 57.128 -4.952 49.756 1.00 12.43 182 LEU B N 1
ATOM 3191 C CA A LEU B 1 183 ? 57.841 -3.660 49.830 0.50 12.12 182 LEU B CA 1
ATOM 3192 C CA B LEU B 1 183 ? 57.840 -3.666 49.818 0.50 12.00 182 LEU B CA 1
ATOM 3193 C C . LEU B 1 183 ? 59.200 -3.861 50.501 1.00 12.12 182 LEU B C 1
ATOM 3194 O O . LEU B 1 183 ? 59.284 -4.067 51.715 1.00 12.25 182 LEU B O 1
ATOM 3203 N N . GLY B 1 184 ? 60.265 -3.819 49.710 1.00 11.85 183 GLY B N 1
ATOM 3204 C CA . GLY B 1 184 ? 61.604 -3.960 50.237 1.00 11.28 183 GLY B CA 1
ATOM 3205 C C . GLY B 1 184 ? 62.332 -2.668 50.543 1.00 11.61 183 GLY B C 1
ATOM 3206 O O . GLY B 1 184 ? 61.735 -1.592 50.621 1.00 10.13 183 GLY B O 1
ATOM 3207 N N . ARG B 1 185 ? 63.649 -2.771 50.692 1.00 11.95 184 ARG B N 1
ATOM 3208 C CA A ARG B 1 185 ? 64.463 -1.641 51.096 0.50 12.01 184 ARG B CA 1
ATOM 3209 C CA B ARG B 1 185 ? 64.451 -1.630 51.102 0.50 11.89 184 ARG B CA 1
ATOM 3210 C C . ARG B 1 185 ? 64.232 -0.471 50.143 1.00 11.25 184 ARG B C 1
ATOM 3211 O O . ARG B 1 185 ? 64.280 -0.643 48.904 1.00 10.51 184 ARG B O 1
ATOM 3226 N N . ASN B 1 186 ? 63.983 0.682 50.738 1.00 10.07 185 ASN B N 1
ATOM 3227 C CA . ASN B 1 186 ? 63.724 1.950 50.072 1.00 10.69 185 ASN B CA 1
ATOM 3228 C C . ASN B 1 186 ? 62.380 2.059 49.371 1.00 10.70 185 ASN B C 1
ATOM 3229 O O . ASN B 1 186 ? 62.153 3.047 48.646 1.00 11.72 185 ASN B O 1
ATOM 3234 N N . ALA B 1 187 ? 61.477 1.092 49.555 1.00 9.22 186 ALA B N 1
ATOM 3235 C CA . ALA B 1 187 ? 60.096 1.307 49.086 1.00 8.45 186 ALA B CA 1
ATOM 3236 C C . ALA B 1 187 ? 59.446 2.415 49.908 1.00 8.60 186 ALA B C 1
ATOM 3237 O O . ALA B 1 187 ? 59.609 2.502 51.134 1.00 7.30 186 ALA B O 1
ATOM 3239 N N . TRP B 1 188 ? 58.665 3.220 49.213 1.00 7.79 187 TRP B N 1
ATOM 3240 C CA . TRP B 1 188 ? 57.915 4.328 49.815 1.00 7.43 187 TRP B CA 1
ATOM 3241 C C . TRP B 1 188 ? 56.430 4.161 49.580 1.00 8.29 187 TRP B C 1
ATOM 3242 O O . TRP B 1 188 ? 56.007 3.890 48.464 1.00 9.02 187 TRP B O 1
ATOM 3253 N N . LEU B 1 189 ? 55.636 4.385 50.627 1.00 7.69 188 LEU B N 1
ATOM 3254 C CA . LEU B 1 189 ? 54.212 4.163 50.604 1.00 7.92 188 LEU B CA 1
ATOM 3255 C C . LEU B 1 189 ? 53.510 5.361 51.222 1.00 7.07 188 LEU B C 1
ATOM 3256 O O . LEU B 1 189 ? 53.888 5.783 52.310 1.00 7.62 188 LEU B O 1
ATOM 3261 N N . ARG B 1 190 ? 52.463 5.872 50.577 1.00 7.17 189 ARG B N 1
ATOM 3262 C CA . ARG B 1 190 ? 51.648 6.942 51.144 1.00 7.14 189 ARG B CA 1
ATOM 3263 C C . ARG B 1 190 ? 50.177 6.587 50.949 1.00 8.10 189 ARG B C 1
ATOM 3264 O O . ARG B 1 190 ? 49.709 6.341 49.812 1.00 7.99 189 ARG B O 1
ATOM 3272 N N . LEU B 1 191 ? 49.471 6.506 52.065 1.00 7.42 190 LEU B N 1
ATOM 3273 C CA . LEU B 1 191 ? 48.091 6.111 52.099 1.00 8.30 190 LEU B CA 1
ATOM 3274 C C . LEU B 1 191 ? 47.226 7.309 52.510 1.00 8.55 190 LEU B C 1
ATOM 3275 O O . LEU B 1 191 ? 47.539 8.030 53.453 1.00 8.04 190 LEU B O 1
ATOM 3280 N N . PRO B 1 192 ? 46.103 7.513 51.798 1.00 8.53 191 PRO B N 1
ATOM 3281 C CA . PRO B 1 192 ? 45.256 8.650 52.068 1.00 8.25 191 PRO B CA 1
ATOM 3282 C C . PRO B 1 192 ? 44.487 8.526 53.395 1.00 9.43 191 PRO B C 1
ATOM 3283 O O . PRO B 1 192 ? 44.382 7.448 53.992 1.00 8.78 191 PRO B O 1
ATOM 3287 N N . GLU B 1 193 ? 43.952 9.645 53.841 1.00 9.14 192 GLU B N 1
ATOM 3288 C CA . GLU B 1 193 ? 43.198 9.676 55.107 1.00 10.26 192 GLU B CA 1
ATOM 3289 C C . GLU B 1 193 ? 42.139 8.578 55.121 1.00 10.50 192 GLU B C 1
ATOM 3290 O O . GLU B 1 193 ? 41.393 8.386 54.147 1.00 10.18 192 GLU B O 1
ATOM 3296 N N . GLY B 1 194 ? 42.116 7.833 56.223 1.00 11.02 193 GLY B N 1
ATOM 3297 C CA . GLY B 1 194 ? 41.069 6.846 56.468 1.00 12.09 193 GLY B CA 1
ATOM 3298 C C . GLY B 1 194 ? 41.491 5.429 56.106 1.00 12.64 193 GLY B C 1
ATOM 3299 O O . GLY B 1 194 ? 40.798 4.472 56.497 1.00 13.79 193 GLY B O 1
ATOM 3300 N N . GLU B 1 195 ? 42.574 5.270 55.325 1.00 12.15 194 GLU B N 1
ATOM 3301 C CA . GLU B 1 195 ? 43.003 3.940 54.876 1.00 11.74 194 GLU B CA 1
ATOM 3302 C C . GLU B 1 195 ? 43.913 3.316 55.944 1.00 12.53 194 GLU B C 1
ATOM 3303 O O . GLU B 1 195 ? 44.937 3.913 56.307 1.00 11.32 194 GLU B O 1
ATOM 3309 N N . ALA B 1 196 ? 43.522 2.138 56.452 1.00 13.58 195 ALA B N 1
ATOM 3310 C CA . ALA B 1 196 ? 44.355 1.405 57.418 1.00 13.03 195 ALA B CA 1
ATOM 3311 C C . ALA B 1 196 ? 45.575 0.819 56.740 1.00 13.21 195 ALA B C 1
ATOM 3312 O O . ALA B 1 196 ? 45.559 0.459 55.554 1.00 12.62 195 ALA B O 1
ATOM 3314 N N . LEU B 1 197 ? 46.655 0.749 57.503 1.00 13.26 196 LEU B N 1
ATOM 3315 C CA . LEU B 1 197 ? 47.883 0.113 57.091 1.00 12.68 196 LEU B CA 1
ATOM 3316 C C . LEU B 1 197 ? 47.912 -1.273 57.750 1.00 13.15 196 LEU B C 1
ATOM 3317 O O . LEU B 1 197 ? 47.687 -1.395 58.957 1.00 12.76 196 LEU B O 1
ATOM 3322 N N . SER B 1 198 ? 48.173 -2.296 56.952 1.00 12.95 197 SER B N 1
ATOM 3323 C CA . SER B 1 198 ? 48.529 -3.603 57.501 1.00 13.41 197 SER B CA 1
ATOM 3324 C C . SER B 1 198 ? 49.809 -4.070 56.798 1.00 12.63 197 SER B C 1
ATOM 3325 O O . SER B 1 198 ? 49.793 -4.265 55.588 1.00 13.81 197 SER B O 1
ATOM 3328 N N . ALA B 1 199 ? 50.914 -4.190 57.542 1.00 10.99 198 ALA B N 1
ATOM 3329 C CA . ALA B 1 199 ? 52.222 -4.511 56.952 1.00 10.47 198 ALA B CA 1
ATOM 3330 C C . ALA B 1 199 ? 52.799 -5.665 57.735 1.00 10.01 198 ALA B C 1
ATOM 3331 O O . ALA B 1 199 ? 52.915 -5.572 58.965 1.00 10.71 198 ALA B O 1
ATOM 3333 N N . THR B 1 200 ? 53.162 -6.733 57.040 1.00 10.17 199 THR B N 1
ATOM 3334 C CA . THR B 1 200 ? 53.713 -7.898 57.698 1.00 10.29 199 THR B CA 1
ATOM 3335 C C . THR B 1 200 ? 55.140 -8.133 57.234 1.00 10.21 199 THR B C 1
ATOM 3336 O O . THR B 1 200 ? 55.389 -8.269 56.026 1.00 10.20 199 THR B O 1
ATOM 3340 N N . ALA B 1 201 ? 56.070 -8.219 58.178 1.00 9.80 200 ALA B N 1
ATOM 3341 C CA . ALA B 1 201 ? 57.488 -8.432 57.828 1.00 9.85 200 ALA B CA 1
ATOM 3342 C C . ALA B 1 201 ? 57.741 -9.824 57.264 1.00 10.14 200 ALA B C 1
ATOM 3343 O O . ALA B 1 201 ? 57.114 -10.816 57.667 1.00 10.19 200 ALA B O 1
ATOM 3345 N N . GLY B 1 202 ? 58.654 -9.900 56.302 1.00 10.10 201 GLY B N 1
ATOM 3346 C CA . GLY B 1 202 ? 59.034 -11.183 55.755 1.00 10.67 201 GLY B CA 1
ATOM 3347 C C . GLY B 1 202 ? 60.003 -11.952 56.648 1.00 11.68 201 GLY B C 1
ATOM 3348 O O . GLY B 1 202 ? 60.198 -11.628 57.840 1.00 11.75 201 GLY B O 1
ATOM 3349 N N . ALA B 1 203 ? 60.632 -12.940 56.033 1.00 11.83 202 ALA B N 1
ATOM 3350 C CA . ALA B 1 203 ? 61.506 -13.903 56.707 1.00 13.42 202 ALA B CA 1
ATOM 3351 C C . ALA B 1 203 ? 62.698 -13.304 57.453 1.00 13.61 202 ALA B C 1
ATOM 3352 O O . ALA B 1 203 ? 63.239 -13.944 58.386 1.00 14.98 202 ALA B O 1
ATOM 3354 N N . ARG B 1 204 ? 63.132 -12.119 57.017 1.00 14.34 203 ARG B N 1
ATOM 3355 C CA . ARG B 1 204 ? 64.285 -11.400 57.603 1.00 15.19 203 ARG B CA 1
ATOM 3356 C C . ARG B 1 204 ? 63.878 -10.234 58.491 1.00 13.70 203 ARG B C 1
ATOM 3357 O O . ARG B 1 204 ? 64.724 -9.508 59.006 1.00 15.68 203 ARG B O 1
ATOM 3360 N N . GLY B 1 205 ? 62.588 -10.069 58.691 1.00 12.65 204 GLY B N 1
ATOM 3361 C CA . GLY B 1 205 ? 62.047 -8.973 59.472 1.00 12.01 204 GLY B CA 1
ATOM 3362 C C . GLY B 1 205 ? 62.030 -7.681 58.661 1.00 10.73 204 GLY B C 1
ATOM 3363 O O . GLY B 1 205 ? 62.170 -7.691 57.439 1.00 10.91 204 GLY B O 1
ATOM 3364 N N . ALA B 1 206 ? 61.885 -6.566 59.342 1.00 9.57 205 ALA B N 1
ATOM 3365 C CA . ALA B 1 206 ? 61.865 -5.285 58.654 1.00 8.94 205 ALA B CA 1
ATOM 3366 C C . ALA B 1 206 ? 62.152 -4.172 59.625 1.00 8.79 205 ALA B C 1
ATOM 3367 O O . ALA B 1 206 ? 61.943 -4.311 60.855 1.00 9.21 205 ALA B O 1
ATOM 3369 N N . LYS B 1 207 ? 62.689 -3.085 59.073 1.00 8.85 206 LYS B N 1
ATOM 3370 C CA . LYS B 1 207 ? 62.787 -1.828 59.784 1.00 9.29 206 LYS B CA 1
ATOM 3371 C C . LYS B 1 207 ? 62.124 -0.782 58.922 1.00 8.65 206 LYS B C 1
ATOM 3372 O O . LYS B 1 207 ? 62.397 -0.688 57.712 1.00 9.30 206 LYS B O 1
ATOM 3378 N N . ILE B 1 208 ? 61.290 0.047 59.548 1.00 7.94 207 ILE B N 1
ATOM 3379 C CA . ILE B 1 208 ? 60.576 1.102 58.830 1.00 7.90 207 ILE B CA 1
ATOM 3380 C C . ILE B 1 208 ? 60.590 2.447 59.570 1.00 7.85 207 ILE B C 1
ATOM 3381 O O . ILE B 1 208 ? 60.774 2.530 60.792 1.00 7.52 207 ILE B O 1
ATOM 3386 N N . TRP B 1 209 ? 60.398 3.502 58.796 1.00 6.48 208 TRP B N 1
ATOM 3387 C CA . TRP B 1 209 ? 60.065 4.814 59.309 1.00 7.09 208 TRP B CA 1
ATOM 3388 C C . TRP B 1 209 ? 58.623 5.062 58.912 1.00 6.77 208 TRP B C 1
ATOM 3389 O O . TRP B 1 209 ? 58.202 4.721 57.808 1.00 6.38 208 TRP B O 1
ATOM 3408 N N . LYS B 1 211 ? 55.184 8.039 59.352 1.00 7.29 210 LYS B N 1
ATOM 3409 C CA . LYS B 1 211 ? 54.523 9.257 59.817 1.00 7.69 210 LYS B CA 1
ATOM 3410 C C . LYS B 1 211 ? 53.025 9.114 59.630 1.00 7.04 210 LYS B C 1
ATOM 3411 O O . LYS B 1 211 ? 52.559 8.653 58.569 1.00 8.16 210 LYS B O 1
ATOM 3417 N N . THR B 1 212 ? 52.252 9.541 60.622 1.00 7.65 211 THR B N 1
ATOM 3418 C CA . THR B 1 212 ? 50.800 9.586 60.473 1.00 7.57 211 THR B CA 1
ATOM 3419 C C . THR B 1 212 ? 50.252 10.957 60.850 1.00 7.49 211 THR B C 1
ATOM 3420 O O . THR B 1 212 ? 50.863 11.677 61.647 1.00 7.49 211 THR B O 1
ATOM 3424 N N . GLY B 1 213 ? 49.111 11.319 60.262 1.00 6.76 212 GLY B N 1
ATOM 3425 C CA . GLY B 1 213 ? 48.381 12.536 60.614 1.00 6.72 212 GLY B CA 1
ATOM 3426 C C . GLY B 1 213 ? 48.627 13.764 59.740 1.00 6.95 212 GLY B C 1
ATOM 3427 O O . GLY B 1 213 ? 47.822 14.712 59.744 1.00 7.17 212 GLY B O 1
ATOM 3428 N N . HIS B 1 214 ? 49.694 13.722 58.963 1.00 6.88 213 HIS B N 1
ATOM 3429 C CA . HIS B 1 214 ? 50.203 14.884 58.233 1.00 7.60 213 HIS B CA 1
ATOM 3430 C C . HIS B 1 214 ? 49.380 15.244 56.995 1.00 7.79 213 HIS B C 1
ATOM 3431 O O . HIS B 1 214 ? 49.441 16.365 56.530 1.00 8.47 213 HIS B O 1
ATOM 3438 N N . LEU B 1 215 ? 48.638 14.299 56.438 1.00 8.61 214 LEU B N 1
ATOM 3439 C CA . LEU B 1 215 ? 47.870 14.644 55.221 1.00 9.83 214 LEU B CA 1
ATOM 3440 C C . LEU B 1 215 ? 46.707 15.596 55.522 1.00 11.03 214 LEU B C 1
ATOM 3441 O O . LEU B 1 215 ? 46.158 16.208 54.593 1.00 11.57 214 LEU B O 1
ATOM 3446 N N . ARG B 1 216 ? 46.386 15.812 56.806 1.00 10.29 215 ARG B N 1
ATOM 3447 C CA . ARG B 1 216 ? 45.361 16.787 57.187 1.00 11.62 215 ARG B CA 1
ATOM 3448 C C . ARG B 1 216 ? 45.914 18.216 57.083 1.00 12.55 215 ARG B C 1
ATOM 3449 O O . ARG B 1 216 ? 45.157 19.193 57.181 1.00 12.25 215 ARG B O 1
ATOM 3457 N N . PHE B 1 217 ? 47.240 18.322 56.951 1.00 12.30 216 PHE B N 1
ATOM 3458 C CA . PHE B 1 217 ? 47.936 19.606 56.995 1.00 13.36 216 PHE B CA 1
ATOM 3459 C C . PHE B 1 217 ? 48.810 19.832 55.765 1.00 13.78 216 PHE B C 1
ATOM 3460 O O . PHE B 1 217 ? 49.861 20.502 55.838 1.00 13.94 216 PHE B O 1
ATOM 3468 N N . VAL B 1 218 ? 48.407 19.273 54.629 1.00 13.78 217 VAL B N 1
ATOM 3469 C CA . VAL B 1 218 ? 49.107 19.578 53.367 1.00 13.73 217 VAL B CA 1
ATOM 3470 C C . VAL B 1 218 ? 48.866 21.061 53.037 1.00 14.74 217 VAL B C 1
ATOM 3471 O O . VAL B 1 218 ? 47.722 21.513 52.998 1.00 14.57 217 VAL B O 1
ATOM 3475 N N . ARG B 1 219 ? 49.958 21.815 52.863 1.00 14.56 218 ARG B N 1
ATOM 3476 C CA . ARG B 1 219 ? 49.893 23.221 52.459 1.00 15.84 218 ARG B CA 1
ATOM 3477 C C . ARG B 1 219 ? 50.850 23.454 51.280 1.00 15.81 218 ARG B C 1
ATOM 3478 O O . ARG B 1 219 ? 51.965 22.944 51.276 1.00 15.04 218 ARG B O 1
ATOM 3480 N N . THR B 1 220 ? 50.402 24.219 50.277 1.00 17.00 219 THR B N 1
ATOM 3481 C CA . THR B 1 220 ? 51.311 24.726 49.253 1.00 18.27 219 THR B CA 1
ATOM 3482 C C . THR B 1 220 ? 52.018 25.931 49.866 1.00 18.39 219 THR B C 1
ATOM 3483 O O . THR B 1 220 ? 51.369 26.770 50.510 1.00 18.01 219 THR B O 1
ATOM 3487 N N . PRO B 1 221 ? 53.357 26.050 49.695 1.00 17.81 220 PRO B N 1
ATOM 3488 C CA . PRO B 1 221 ? 54.035 27.179 50.364 1.00 19.24 220 PRO B CA 1
ATOM 3489 C C . PRO B 1 221 ? 53.495 28.576 50.022 1.00 22.30 220 PRO B C 1
ATOM 3490 O O . PRO B 1 221 ? 53.264 28.870 48.846 1.00 22.29 220 PRO B O 1
ATOM 3494 N N . GLU B 1 222 ? 53.325 29.414 51.051 1.00 24.73 221 GLU B N 1
ATOM 3495 C CA . GLU B 1 222 ? 52.907 30.809 50.899 1.00 28.23 221 GLU B CA 1
ATOM 3496 C C . GLU B 1 222 ? 54.113 31.740 50.953 1.00 28.70 221 GLU B C 1
ATOM 3497 O O . GLU B 1 222 ? 54.530 32.273 49.917 1.00 31.03 221 GLU B O 1
#

Foldseek 3Di:
DWFVNPQQDKDKDPQVPFDFDDDPPQKTWTGIWDADPDTFDKIKIKHAAPFWFDKDFQQQWKKKAWLAAWKDWPVGIAHHQKIWTDHHGGMTTIGHNHMTIMTMTGNLDDNPDDDTDMDGVPQFDDDDQQKTWDFPDDDPAKTKIKIWGAAFGKDKDQFFAKDKKAWSAAWWDWPNDIAGHGMIIIHHGRDMTIITGHPRTTIMIMHRRNVPDDHDD/DFDPAPQQDKDKDLFVPFDFDDDPPQKTWTGGWDADPATWDKIKMKHHAPFWFAKDFAQQWKWKAWQAAWKAWPVGIAHHQKIWTDHHGGMTTIGGNGMTMMTMTGNLDDSPDDDTDMDGVVQWDDDDQQKIWHFDDDDPAKTKIKIWGDAFGKDKDQFFAKDKKFWRAAWWAWPNDIRGHGMIIIHHGRDMTIITGHPHTTIMIMHRSNVPDDTDD

Organism: Marinobacter nauticus (strain ATCC 700491 / DSM 11845 / VT8) (NCBI:txid351348)

InterPro domains:
  IPR011051 RmlC-like cupin domain superfamily [SSF51182] (3-123)
  IPR011051 RmlC-like cupin domain superfamily [SSF51182] (130-216)
  IPR014710 RmlC-like jelly roll fold [G3DSA:2.60.120.10] (1-222)
  IPR025979 ChrR-like cupin domain [PF12973] (9-111)

Sequence (434 aa):
GEEINADFTKPVVVIDTDQLEWRPSPKGVERRLDRRIGGEVARATSIVVRYAPGSRFSAHTTHDGGEEFIVLDDGVFQDEHGDYPAGTYVRNPPTTSSHVPGSAEEGCTIIFVKLWQFDPADRTQFSKNEAELGAPVEGISTSLLHEDERETVTHRKLEPGANLTSEAAGGIEVLVLDGDVTVNDEVLGRRNAWLRLPEGEALSATAGARGAKIWKTGHLRFVRTPEGEINADFTKPVVVVIDTDQLEWRPSPKGVERRLDRIGGEVARATSIVVRYAPGSRFSAHTHDGGEEFIVLDDGVFQDEHGDYPAGTYVRNPPTTSSHVPGSAEGCTIIFVKLWQFDPADRTQFSKNEAELGAPVEGISTSLLHEEDEERETVTHRKKLEPGANLTSEAAGGIEVLVLDGDVTVNDEVLLGRRNAWLRLPEGEALSATAGARGAKIWKTGHLRFVRTPE

Radius of gyration: 23.51 Å; Cα contacts (8 Å, |Δi|>4): 1277; chains: 2; bounding box: 52×50×68 Å

CATH classification: 2.60.120.10